Protein AF-A0A9N8VHZ7-F1 (afdb_monomer_lite)

InterPro domains:
  IPR006703 AIG1-type guanine nucleotide-binding (G) domain [PF04548] (117-270)
  IPR027417 P-loop containing nucleoside triphosphate hydrolase [G3DSA:3.40.50.300] (116-317)
  IPR027417 P-loop containing nucleoside triphosphate hydrolase [SSF52540] (98-247)
  IPR045058 GTPase GIMA/IAN/Toc [PTHR10903] (117-364)

pLDDT: mean 79.6, std 16.36, range [28.58, 97.44]

Radius of gyration: 25.4 Å; chains: 1; bounding box: 72×59×68 Å

Secondary structure (DSSP, 8-state):
-HHHHHHHHHHHHHHHTT--SEEEEEEEEEETTEEEEEEEEEEBTEEEEEEEEEEEE-SSSS-EEEEEEEEEES-TT--BSSHHHHHHHHHHHHT-HHHHTT-SSS---------EEEEEE-BTTSSHHHHHHHHHT---S---SS--SS----EEEEEEETTEEEEEEEPPPBT-TT--HHHHHHHHHHHHHT-TT-BSEEEEEESSS--GGGGHHHHHHHHHSTT-GGGEEEEEES-TTTT-HHHHHHHHHHHHHH-HHHHHHHTTSEEEEE------TTSHHHHHHHHHHHHHHHHHHHHH--PPB--TTHHHHHHHHHHHHHHHHHHHHTT-HHHHHHHHHHHHHHHHHHHHHHHHHHHHHHHHHHHHHHEEEEEEEESTTT-EEEEEEEES-TTS-----

Sequence (405 aa):
MTKFKQASKDKEIVKKANIQGKIKGIIYFDENDQNYALIINKVAGLYAIRLIKYEIDNTLEKVRVNVRAVKRFPNLMEFYTNKEDAFKEAENIQENPELINKCIYEIETHDDETENNILLIGVAGSGKSTLANVISDTNKFYECDKWVGGTQQFKTIDFEWNGTKYRVVDTVGTGDTNLTRGEVLYKMGEAIHSMKKGIKRIFVVIRSRLTNEAMEPFSYIQQIFKKVDQHITIIRTGFEDFEDIEACEKDTNEIRNANNTMASILNKYNIIYVNNPPESKRRLENNREDREKSRKIIMSYLESCKENYKMENWDNVCVRINDLMNAKKWGERNNREKIVNKLREEIISVVDEQIGEQLNRSLIEIIEKEREAVGEVKARVTGSFLGNIEIEMKLKNLKNCCSIL

Structure (mmCIF, N/CA/C/O backbone):
data_AF-A0A9N8VHZ7-F1
#
_entry.id   AF-A0A9N8VHZ7-F1
#
loop_
_atom_site.group_PDB
_atom_site.id
_atom_site.type_symbol
_atom_site.label_atom_id
_atom_site.label_alt_id
_atom_site.label_comp_id
_atom_site.label_asym_id
_atom_site.label_entity_id
_atom_site.label_seq_id
_atom_site.pdbx_PDB_ins_code
_atom_site.Cartn_x
_atom_site.Cartn_y
_atom_site.Cartn_z
_atom_site.occupancy
_atom_site.B_iso_or_equiv
_atom_site.auth_seq_id
_atom_site.auth_comp_id
_atom_site.auth_asym_id
_atom_site.auth_atom_id
_atom_site.pdbx_PDB_model_num
ATOM 1 N N . MET A 1 1 ? -15.119 -16.971 37.059 1.00 50.72 1 MET A N 1
ATOM 2 C CA . MET A 1 1 ? -15.347 -17.271 35.623 1.00 50.72 1 MET A CA 1
ATOM 3 C C . MET A 1 1 ? -15.708 -16.042 34.777 1.00 50.72 1 MET A C 1
ATOM 5 O O . MET A 1 1 ? -15.244 -15.960 33.648 1.00 50.72 1 MET A O 1
ATOM 9 N N . THR A 1 2 ? -16.464 -15.065 35.290 1.00 61.81 2 THR A N 1
ATOM 10 C CA . THR A 1 2 ? -16.953 -13.876 34.551 1.00 61.81 2 THR A CA 1
ATOM 11 C C . THR A 1 2 ? -15.860 -12.929 34.035 1.00 61.81 2 THR A C 1
ATOM 13 O O . THR A 1 2 ? -15.883 -12.575 32.862 1.00 61.81 2 THR A O 1
ATOM 16 N N . LYS A 1 3 ? -14.841 -12.588 34.843 1.00 66.56 3 LYS A N 1
ATOM 17 C CA . LYS A 1 3 ? -13.733 -11.708 34.399 1.00 66.56 3 LYS A CA 1
ATOM 18 C C . LYS A 1 3 ? -12.904 -12.288 33.242 1.00 66.56 3 LYS A C 1
ATOM 20 O O . LYS A 1 3 ? -12.488 -11.547 32.360 1.00 66.56 3 LYS A O 1
ATOM 25 N N . PHE A 1 4 ? -12.691 -13.607 33.219 1.00 63.50 4 PHE A N 1
ATOM 26 C CA . PHE A 1 4 ? -11.970 -14.279 32.130 1.00 63.50 4 PHE A CA 1
ATOM 27 C C . PHE A 1 4 ? -12.771 -14.281 30.825 1.00 63.50 4 PHE A C 1
ATOM 29 O O . PHE A 1 4 ? -12.209 -13.999 29.770 1.00 63.50 4 PHE A O 1
ATOM 36 N N . LYS A 1 5 ? -14.085 -14.539 30.897 1.00 70.00 5 LYS A N 1
ATOM 37 C CA . LYS A 1 5 ? -14.975 -14.451 29.729 1.00 70.00 5 LYS A CA 1
ATOM 38 C C . LYS A 1 5 ? -15.024 -13.026 29.167 1.00 70.00 5 LYS A C 1
ATOM 40 O O . LYS A 1 5 ? -14.904 -12.860 27.958 1.00 70.00 5 LYS A O 1
ATOM 45 N N . GLN A 1 6 ? -15.093 -12.016 30.038 1.00 78.06 6 GLN A N 1
ATOM 46 C CA . GLN A 1 6 ? -15.062 -10.608 29.633 1.00 78.06 6 GLN A CA 1
ATOM 47 C C . GLN A 1 6 ? -13.743 -10.237 28.941 1.00 78.06 6 GLN A C 1
ATOM 49 O O . GLN A 1 6 ? -13.759 -9.726 27.829 1.00 78.06 6 GLN A O 1
ATOM 54 N N . ALA A 1 7 ? -12.597 -10.587 29.533 1.00 79.56 7 ALA A N 1
ATOM 55 C CA . ALA A 1 7 ? -11.294 -10.317 28.925 1.00 79.56 7 ALA A CA 1
ATOM 56 C C . ALA A 1 7 ? -11.095 -11.046 27.580 1.00 79.56 7 ALA A C 1
ATOM 58 O O . ALA A 1 7 ? -10.389 -10.548 26.703 1.00 79.56 7 ALA A O 1
ATOM 59 N N . SER A 1 8 ? -11.701 -12.227 27.405 1.00 82.81 8 SER A N 1
ATOM 60 C CA . SER A 1 8 ? -11.705 -12.941 26.123 1.00 82.81 8 SER A CA 1
ATOM 61 C C . SER A 1 8 ? -12.535 -12.203 25.072 1.00 82.81 8 SER A C 1
ATOM 63 O O . SER A 1 8 ? -12.053 -12.008 23.958 1.00 82.81 8 SER A O 1
ATOM 65 N N . LYS A 1 9 ? -13.739 -11.745 25.444 1.00 87.25 9 LYS A N 1
ATOM 66 C CA . LYS A 1 9 ? -14.623 -10.940 24.590 1.00 87.25 9 LYS A CA 1
ATOM 67 C C . LYS A 1 9 ? -13.942 -9.640 24.155 1.00 87.25 9 LYS A C 1
ATOM 69 O O . LYS A 1 9 ? -13.900 -9.360 22.962 1.00 87.25 9 LYS A O 1
ATOM 74 N N . ASP A 1 10 ? -13.330 -8.914 25.095 1.00 90.81 10 ASP A N 1
ATOM 75 C CA . ASP A 1 10 ? -12.598 -7.665 24.838 1.00 90.81 10 ASP A CA 1
ATOM 76 C C . ASP A 1 10 ? -11.478 -7.864 23.806 1.00 90.81 10 ASP A C 1
ATOM 78 O O . ASP A 1 10 ? -11.343 -7.095 22.854 1.00 90.81 10 ASP A O 1
ATOM 82 N N . LYS A 1 11 ? -10.672 -8.922 23.962 1.00 88.75 11 LYS A N 1
ATOM 83 C CA . LYS A 1 11 ? -9.594 -9.236 23.013 1.00 88.75 11 LYS A CA 1
ATOM 84 C C . LYS A 1 11 ? -10.133 -9.579 21.631 1.00 88.75 11 LYS A C 1
ATOM 86 O O . LYS A 1 11 ? -9.540 -9.188 20.628 1.00 88.75 11 LYS A O 1
ATOM 91 N N . GLU A 1 12 ? -11.222 -10.333 21.576 1.00 90.31 12 GLU A N 1
ATOM 92 C CA . GLU A 1 12 ? -11.771 -10.801 20.315 1.00 90.31 12 GLU A CA 1
ATOM 93 C C . GLU A 1 12 ? -12.445 -9.682 19.525 1.00 90.31 12 GLU A C 1
ATOM 95 O O . GLU A 1 12 ? -12.164 -9.545 18.337 1.00 90.31 12 GLU A O 1
ATOM 100 N N . ILE A 1 13 ? -13.250 -8.838 20.178 1.00 91.19 13 ILE A N 1
ATOM 101 C CA . ILE A 1 13 ? -13.910 -7.710 19.514 1.00 91.19 13 ILE A CA 1
ATOM 102 C C . ILE A 1 13 ? -12.888 -6.694 18.990 1.00 91.19 13 ILE A C 1
ATOM 104 O O . ILE A 1 13 ? -12.981 -6.281 17.838 1.00 91.19 13 ILE A O 1
ATOM 108 N N . VAL A 1 14 ? -11.852 -6.369 19.778 1.00 91.25 14 VAL A N 1
ATOM 109 C CA . VAL A 1 14 ? -10.760 -5.471 19.358 1.00 91.25 14 VAL A CA 1
ATOM 110 C C . VAL A 1 14 ? -10.024 -6.046 18.148 1.00 91.25 14 VAL A C 1
ATOM 112 O O . VAL A 1 14 ? -9.774 -5.326 17.181 1.00 91.25 14 VAL A O 1
ATOM 115 N N . LYS A 1 15 ? -9.713 -7.349 18.174 1.00 89.06 15 LYS A N 1
ATOM 116 C CA . LYS A 1 15 ? -9.032 -8.037 17.070 1.00 89.06 15 LYS A CA 1
ATOM 117 C C . LYS A 1 15 ? -9.892 -8.070 15.806 1.00 89.06 15 LYS A C 1
ATOM 119 O O . LYS A 1 15 ? -9.398 -7.754 14.731 1.00 89.06 15 LYS A O 1
ATOM 124 N N . LYS A 1 16 ? -11.163 -8.464 15.921 1.00 88.25 16 LYS A N 1
ATOM 125 C CA . LYS A 1 16 ? -12.091 -8.605 14.787 1.00 88.25 16 LYS A CA 1
ATOM 126 C C . LYS A 1 16 ? -12.462 -7.264 14.161 1.00 88.25 16 LYS A C 1
ATOM 128 O O . LYS A 1 16 ? -12.638 -7.205 12.953 1.00 88.25 16 LYS A O 1
ATOM 133 N N . ALA A 1 17 ? -12.519 -6.200 14.959 1.00 87.31 17 ALA A N 1
ATOM 134 C CA . ALA A 1 17 ? -12.712 -4.836 14.474 1.00 87.31 17 ALA A CA 1
ATOM 135 C C . ALA A 1 17 ? -11.410 -4.176 13.971 1.00 87.31 17 ALA A C 1
ATOM 137 O O . ALA A 1 17 ? -11.436 -3.007 13.594 1.00 87.31 17 ALA A O 1
ATOM 138 N N . ASN A 1 18 ? -10.278 -4.897 13.986 1.00 86.38 18 ASN A N 1
ATOM 139 C CA . ASN A 1 18 ? -8.952 -4.414 13.584 1.00 86.38 18 ASN A CA 1
ATOM 140 C C . ASN A 1 18 ? -8.560 -3.082 14.261 1.00 86.38 18 ASN A C 1
ATOM 142 O O . ASN A 1 18 ? -8.029 -2.166 13.633 1.00 86.38 18 ASN A O 1
ATOM 146 N N . ILE A 1 19 ? -8.850 -2.940 15.558 1.00 88.00 19 ILE A N 1
ATOM 147 C CA . ILE A 1 19 ? -8.580 -1.694 16.285 1.00 88.00 19 ILE A CA 1
ATOM 148 C C . ILE A 1 19 ? -7.142 -1.697 16.783 1.00 88.00 19 ILE A C 1
ATOM 150 O O . ILE A 1 19 ? -6.737 -2.538 17.584 1.00 88.00 19 ILE A O 1
ATOM 154 N N . GLN A 1 20 ? -6.387 -0.707 16.319 1.00 86.19 20 GLN A N 1
ATOM 155 C CA . GLN A 1 20 ? -4.968 -0.552 16.606 1.00 86.19 20 GLN A CA 1
ATOM 156 C C . GLN A 1 20 ? -4.726 0.437 17.759 1.00 86.19 20 GLN A C 1
ATOM 158 O O . GLN A 1 20 ? -5.591 1.232 18.145 1.00 86.19 20 GLN A O 1
ATOM 163 N N . GLY A 1 21 ? -3.512 0.406 18.311 1.00 84.62 21 GLY A N 1
ATOM 164 C CA . GLY A 1 21 ? -3.104 1.278 19.413 1.00 84.62 21 GLY A CA 1
ATOM 165 C C . GLY A 1 21 ? -3.556 0.789 20.793 1.00 84.62 21 GLY A C 1
ATOM 166 O O . GLY A 1 21 ? -4.050 -0.323 20.973 1.00 84.62 21 GLY A O 1
ATOM 167 N N . LYS A 1 22 ? -3.338 1.620 21.820 1.00 91.06 22 LYS A N 1
ATOM 168 C CA . LYS A 1 22 ? -3.608 1.223 23.212 1.00 91.06 22 LYS A CA 1
ATOM 169 C C . LYS A 1 22 ? -5.077 1.443 23.558 1.00 91.06 22 LYS A C 1
ATOM 171 O O . LYS A 1 22 ? -5.515 2.591 23.614 1.00 91.06 22 LYS A O 1
ATOM 176 N N . ILE A 1 23 ? -5.794 0.373 23.888 1.00 95.06 23 ILE A N 1
ATOM 177 C CA . ILE A 1 23 ? -7.179 0.451 24.373 1.00 95.06 23 ILE A CA 1
ATOM 178 C C . ILE A 1 23 ? -7.219 1.115 25.755 1.00 95.06 23 ILE A C 1
ATOM 180 O O . ILE A 1 23 ? -6.388 0.838 26.627 1.00 95.06 23 ILE A O 1
ATOM 184 N N . LYS A 1 24 ? -8.153 2.051 25.933 1.00 95.94 24 LYS A N 1
ATOM 185 C CA . LYS A 1 24 ? -8.313 2.874 27.141 1.00 95.94 24 LYS A CA 1
ATOM 186 C C . LYS A 1 24 ? -9.622 2.636 27.868 1.00 95.94 24 LYS A C 1
ATOM 188 O O . LYS A 1 24 ? -9.655 2.852 29.077 1.00 95.94 24 LYS A O 1
ATOM 193 N N . GLY A 1 25 ? -10.642 2.194 27.148 1.00 95.44 25 GLY A N 1
ATOM 194 C CA . GLY A 1 25 ? -11.941 1.819 27.681 1.00 95.44 25 GLY A CA 1
ATOM 195 C C . GLY A 1 25 ? -12.737 1.061 26.632 1.00 95.44 25 GLY A C 1
ATOM 196 O O . GLY A 1 25 ? -12.527 1.264 25.434 1.00 95.44 25 GLY A O 1
ATOM 197 N N . ILE A 1 26 ? -13.612 0.182 27.105 1.00 96.69 26 ILE A N 1
ATOM 198 C CA . ILE A 1 26 ? -14.639 -0.474 26.303 1.00 96.69 26 ILE A CA 1
ATOM 199 C C . ILE A 1 26 ? -15.947 -0.333 27.074 1.00 96.69 26 ILE A C 1
ATOM 201 O O . ILE A 1 26 ? -15.993 -0.678 28.255 1.00 96.69 26 ILE A O 1
ATOM 205 N N . ILE A 1 27 ? -16.977 0.182 26.414 1.00 95.88 27 ILE A N 1
ATOM 206 C CA . ILE A 1 27 ? -18.322 0.344 26.965 1.00 95.88 27 ILE A CA 1
ATOM 207 C C . ILE A 1 27 ? -19.248 -0.538 26.135 1.00 95.88 27 ILE A C 1
ATOM 209 O O . ILE A 1 27 ? -19.346 -0.352 24.925 1.00 95.88 27 ILE A O 1
ATOM 213 N N . TYR A 1 28 ? -19.873 -1.527 26.768 1.00 95.19 28 TYR A N 1
ATOM 214 C CA . TYR A 1 28 ? -20.834 -2.420 26.121 1.00 95.19 28 TYR A CA 1
ATOM 215 C C . TYR A 1 28 ? -22.251 -1.967 26.433 1.00 95.19 28 TYR A C 1
ATOM 217 O O . TYR A 1 28 ? -22.535 -1.614 27.577 1.00 95.19 28 TYR A O 1
ATOM 225 N N . PHE A 1 29 ? -23.122 -2.021 25.435 1.00 95.06 29 PHE A N 1
ATOM 226 C CA . PHE A 1 29 ? -24.535 -1.694 25.571 1.00 95.06 29 PHE A CA 1
ATOM 227 C C . PHE A 1 29 ? -25.339 -2.391 24.473 1.00 95.06 29 PHE A C 1
ATOM 229 O O . PHE A 1 29 ? -24.768 -2.858 23.484 1.00 95.06 29 PHE A O 1
ATOM 236 N N . ASP A 1 30 ? -26.650 -2.444 24.662 1.00 92.94 30 ASP A N 1
ATOM 237 C CA . ASP A 1 30 ? -27.595 -3.026 23.718 1.00 92.94 30 ASP A CA 1
ATOM 238 C C . ASP A 1 30 ? -28.591 -1.950 23.285 1.00 92.94 30 ASP A C 1
ATOM 240 O O . ASP A 1 30 ? -29.019 -1.139 24.103 1.00 92.94 30 ASP A O 1
ATOM 244 N N . GLU A 1 31 ? -28.945 -1.943 22.003 1.00 90.56 31 GLU A N 1
ATOM 245 C CA . GLU A 1 31 ? -29.911 -1.009 21.418 1.00 90.56 31 GLU A CA 1
ATOM 246 C C . GLU A 1 31 ? -30.707 -1.759 20.340 1.00 90.56 31 GLU A C 1
ATOM 248 O O . GLU A 1 31 ? -30.118 -2.328 19.418 1.00 90.56 31 GLU A O 1
ATOM 253 N N . ASN A 1 32 ? -32.039 -1.792 20.457 1.00 87.50 32 ASN A N 1
ATOM 254 C CA . ASN A 1 32 ? -32.945 -2.521 19.551 1.00 87.50 32 ASN A CA 1
ATOM 255 C C . ASN A 1 32 ? -32.551 -3.998 19.321 1.00 87.50 32 ASN A C 1
ATOM 257 O O . ASN A 1 32 ? -32.441 -4.446 18.179 1.00 87.50 32 ASN A O 1
ATOM 261 N N . ASP A 1 33 ? -32.290 -4.744 20.402 1.00 86.88 33 ASP A N 1
ATOM 262 C CA . ASP A 1 33 ? -31.862 -6.157 20.379 1.00 86.88 33 ASP A CA 1
ATOM 263 C C . ASP A 1 33 ? -30.562 -6.419 19.590 1.00 86.88 33 ASP A C 1
ATOM 265 O O . ASP A 1 33 ? -30.300 -7.528 19.115 1.00 86.88 33 ASP A O 1
ATOM 269 N N . GLN A 1 34 ? -29.728 -5.393 19.419 1.00 90.75 34 GLN A N 1
ATOM 270 C CA . GLN A 1 34 ? -28.412 -5.492 18.794 1.00 90.75 34 GLN A CA 1
ATOM 271 C C . GLN A 1 34 ? -27.329 -5.136 19.811 1.00 90.75 34 GLN A C 1
ATOM 273 O O . GLN A 1 34 ? -27.481 -4.187 20.578 1.00 90.75 34 GLN A O 1
ATOM 278 N N . ASN A 1 35 ? -26.212 -5.870 19.777 1.00 93.50 35 ASN A N 1
ATOM 279 C CA . ASN A 1 35 ? -25.105 -5.624 20.694 1.00 93.50 35 ASN A CA 1
ATOM 280 C C . ASN A 1 35 ? -24.150 -4.580 20.108 1.00 93.50 35 ASN A C 1
ATOM 282 O O . ASN A 1 35 ? -23.683 -4.713 18.967 1.00 93.50 35 ASN A O 1
ATOM 286 N N . TYR A 1 36 ? -23.776 -3.606 20.935 1.00 95.06 36 TYR A N 1
ATOM 287 C CA . TYR A 1 36 ? -22.814 -2.569 20.592 1.00 95.06 36 TYR A CA 1
ATOM 288 C C . TYR A 1 36 ? -21.668 -2.469 21.596 1.00 95.06 36 TYR A C 1
ATOM 290 O O . TYR A 1 36 ? -21.768 -2.835 22.772 1.00 95.06 36 TYR A O 1
ATOM 298 N N . ALA A 1 37 ? -20.519 -2.019 21.100 1.00 96.19 37 ALA A N 1
ATOM 299 C CA . ALA A 1 37 ? -19.371 -1.680 21.922 1.00 96.19 37 ALA A CA 1
A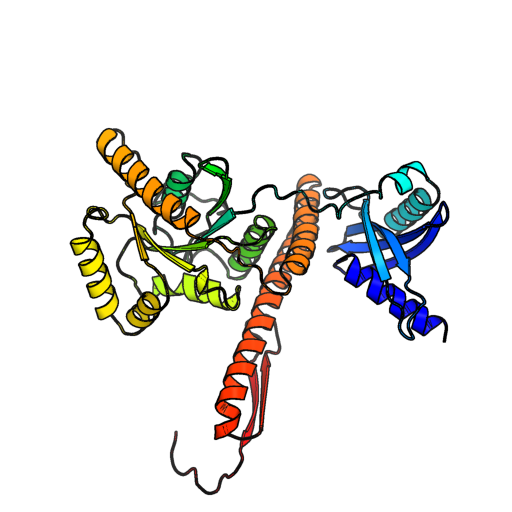TOM 300 C C . ALA A 1 37 ? -18.759 -0.360 21.459 1.00 96.19 37 ALA A C 1
ATOM 302 O O . ALA A 1 37 ? -18.452 -0.196 20.280 1.00 96.19 37 ALA A O 1
ATOM 303 N N . LEU A 1 38 ? -18.525 0.556 22.392 1.00 96.88 38 LEU A N 1
ATOM 304 C CA . LEU A 1 38 ? -17.709 1.745 22.183 1.00 96.88 38 LEU A CA 1
ATOM 305 C C . LEU A 1 38 ? -16.308 1.474 22.708 1.00 96.88 38 LEU A C 1
ATOM 307 O O . LEU A 1 38 ? -16.098 1.283 23.905 1.00 96.88 38 LEU A O 1
ATOM 311 N N . ILE A 1 39 ? -15.338 1.451 21.802 1.00 96.31 39 ILE A N 1
ATOM 312 C CA . ILE A 1 39 ? -13.933 1.222 22.124 1.00 96.31 39 ILE A CA 1
ATOM 313 C C . ILE A 1 39 ? -13.172 2.529 21.977 1.00 96.31 39 ILE A C 1
ATOM 315 O O . ILE A 1 39 ? -13.096 3.100 20.892 1.00 96.31 39 ILE A O 1
ATOM 319 N N . ILE A 1 40 ? -12.569 2.977 23.074 1.00 96.81 40 ILE A N 1
ATOM 320 C CA . ILE A 1 40 ? -11.750 4.186 23.117 1.00 96.81 40 ILE A CA 1
ATOM 321 C C . ILE A 1 40 ? -10.293 3.754 22.985 1.00 96.81 40 ILE A C 1
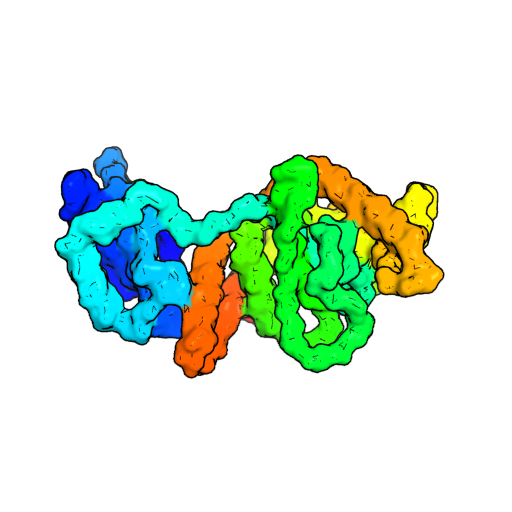ATOM 323 O O . ILE A 1 40 ? -9.741 3.118 23.892 1.00 96.81 40 ILE A O 1
ATOM 327 N N . ASN A 1 41 ? -9.654 4.092 21.867 1.00 94.50 41 ASN A N 1
ATOM 328 C CA . ASN A 1 41 ? -8.258 3.753 21.600 1.00 94.50 41 ASN A CA 1
ATOM 329 C C . ASN A 1 41 ? -7.370 5.005 21.555 1.00 94.50 41 ASN A C 1
ATOM 331 O O . ASN A 1 41 ? -7.783 6.077 21.118 1.00 94.50 41 ASN A O 1
ATOM 335 N N . LYS A 1 42 ? -6.130 4.870 22.041 1.00 92.25 42 LYS A N 1
ATOM 336 C CA . LYS A 1 42 ? -5.112 5.927 22.005 1.00 92.25 42 LYS A CA 1
ATOM 337 C C . LYS A 1 42 ? -4.210 5.755 20.782 1.00 92.25 42 LYS A C 1
ATOM 339 O O . LYS A 1 42 ? -3.578 4.706 20.645 1.00 92.25 42 LYS A O 1
ATOM 344 N N . VAL A 1 43 ? -4.089 6.817 19.986 1.00 85.81 43 VAL A N 1
ATOM 345 C CA . VAL A 1 43 ? -3.241 6.931 18.788 1.00 85.81 43 VAL A CA 1
ATOM 346 C C . VAL A 1 43 ? -2.217 8.042 19.030 1.00 85.81 43 VAL A C 1
ATOM 348 O O . VAL A 1 43 ? -2.566 9.218 19.085 1.00 85.81 43 VAL A O 1
ATOM 351 N N . ALA A 1 44 ? -0.962 7.672 19.289 1.00 79.44 44 ALA A N 1
ATOM 352 C CA . ALA A 1 44 ? 0.181 8.562 19.540 1.00 79.44 44 ALA A CA 1
ATOM 353 C C . ALA A 1 44 ? 0.061 9.670 20.607 1.00 79.44 44 ALA A C 1
ATOM 355 O O . ALA A 1 44 ? 0.968 10.483 20.775 1.00 79.44 44 ALA A O 1
ATOM 356 N N . GLY A 1 45 ? -0.997 9.711 21.414 1.00 84.56 45 GLY A N 1
ATOM 357 C CA . GLY A 1 45 ? -1.246 10.856 22.305 1.00 84.56 45 GLY A CA 1
ATOM 358 C C . GLY A 1 45 ? -2.684 11.335 22.244 1.00 84.56 45 GLY A C 1
ATOM 359 O O . GLY A 1 45 ? -3.201 11.777 23.262 1.00 84.56 45 GLY A O 1
ATOM 360 N N . LEU A 1 46 ? -3.302 11.150 21.084 1.00 91.44 46 LEU A N 1
ATOM 361 C CA . LEU A 1 46 ? -4.686 11.458 20.774 1.00 91.44 46 LEU A CA 1
ATOM 362 C C . LEU A 1 46 ? -5.585 10.251 21.042 1.00 91.44 46 LEU A C 1
ATOM 364 O O . LEU A 1 46 ? -5.100 9.135 21.255 1.00 91.44 46 LEU A O 1
ATOM 368 N N . TYR A 1 47 ? -6.893 10.471 21.007 1.00 94.44 47 TYR A N 1
ATOM 369 C CA . TYR A 1 47 ? -7.900 9.446 21.247 1.00 94.44 47 TYR A CA 1
ATOM 370 C C . TYR A 1 47 ? -8.915 9.426 20.110 1.00 94.44 47 TYR A C 1
ATOM 372 O O . TYR A 1 47 ? -9.219 10.456 19.506 1.00 94.44 47 TYR A O 1
ATOM 380 N N . ALA A 1 48 ? -9.433 8.240 19.826 1.00 93.94 48 ALA A N 1
ATOM 381 C CA . ALA A 1 48 ? -10.542 8.037 18.913 1.00 93.94 48 ALA A CA 1
ATOM 382 C C . ALA A 1 48 ? -11.505 7.007 19.508 1.00 93.94 48 ALA A C 1
ATOM 384 O O . ALA A 1 48 ? -11.128 6.210 20.372 1.00 93.94 48 ALA A O 1
ATOM 385 N N . ILE A 1 49 ? -12.747 7.042 19.038 1.00 95.19 49 ILE A N 1
ATOM 386 C CA . ILE A 1 49 ? -13.803 6.132 19.473 1.00 95.19 49 ILE A CA 1
ATOM 387 C C . ILE A 1 49 ? -14.171 5.239 18.287 1.00 95.19 49 ILE A C 1
ATOM 389 O O . ILE A 1 49 ? -14.181 5.679 17.132 1.00 95.19 49 ILE A O 1
ATOM 393 N N . ARG A 1 50 ? -14.419 3.961 18.559 1.00 93.50 50 ARG A N 1
ATOM 394 C CA . ARG A 1 50 ? -14.930 2.979 17.601 1.00 93.50 50 ARG A CA 1
ATOM 395 C C . ARG A 1 50 ? -16.234 2.434 18.150 1.00 93.50 50 ARG A C 1
ATOM 397 O O . ARG A 1 50 ? -16.211 1.705 19.135 1.00 93.50 50 ARG A O 1
ATOM 404 N N . LEU A 1 51 ? -17.341 2.809 17.530 1.00 94.38 51 LEU A N 1
ATOM 405 C CA . LEU A 1 51 ? -18.630 2.179 17.754 1.00 94.38 51 LEU A CA 1
ATOM 406 C C . LEU A 1 51 ? -18.688 0.909 16.906 1.00 94.38 51 LEU A C 1
ATOM 408 O O . LEU A 1 51 ? -18.462 0.958 15.700 1.00 94.38 51 LEU A O 1
ATOM 412 N N . ILE A 1 52 ? -18.948 -0.224 17.540 1.00 93.69 52 ILE A N 1
ATOM 413 C CA . ILE A 1 52 ? -18.895 -1.543 16.920 1.00 93.69 52 ILE A CA 1
ATOM 414 C C . ILE A 1 52 ? -20.242 -2.206 17.108 1.00 93.69 52 ILE A C 1
ATOM 416 O O . ILE A 1 52 ? -20.647 -2.426 18.245 1.00 93.69 52 ILE A O 1
ATOM 420 N N . LYS A 1 53 ? -20.879 -2.590 16.007 1.00 93.19 53 LYS A N 1
ATOM 421 C CA . LYS A 1 53 ? -22.018 -3.506 16.021 1.00 93.19 53 LYS A CA 1
ATOM 422 C C . LYS A 1 53 ? -21.494 -4.934 15.931 1.00 93.19 53 LYS A C 1
ATOM 424 O O . LYS A 1 53 ? -20.710 -5.236 15.026 1.00 93.19 53 LYS A O 1
ATOM 429 N N . TYR A 1 54 ? -21.896 -5.814 16.842 1.00 92.00 54 TYR A N 1
ATOM 430 C CA . TYR A 1 54 ? -21.411 -7.195 16.858 1.00 92.00 54 TYR A CA 1
ATOM 431 C C . TYR A 1 54 ? -22.474 -8.201 17.305 1.00 92.00 54 TYR A C 1
ATOM 433 O O . TYR A 1 54 ? -23.512 -7.853 17.854 1.00 92.00 54 TYR A O 1
ATOM 441 N N . GLU A 1 55 ? -22.180 -9.475 17.077 1.00 91.06 55 GLU A N 1
ATOM 442 C CA . GLU A 1 55 ? -22.950 -10.618 17.560 1.00 91.06 55 GLU A CA 1
ATOM 443 C C . GLU A 1 55 ? -22.026 -11.580 18.309 1.00 91.06 55 GLU A C 1
ATOM 445 O O . GLU A 1 55 ? -20.831 -11.677 18.004 1.00 91.06 55 GLU A O 1
ATOM 450 N N . ILE A 1 56 ? -22.583 -12.298 19.285 1.00 86.81 56 ILE A N 1
ATOM 451 C CA . ILE A 1 56 ? -21.882 -13.357 20.011 1.00 86.81 56 ILE A CA 1
ATOM 452 C C . ILE A 1 56 ? -22.454 -14.697 19.572 1.00 86.81 56 ILE A C 1
ATOM 454 O O . ILE A 1 56 ? -23.653 -14.941 19.696 1.00 86.81 56 ILE A O 1
ATOM 458 N N . ASP A 1 57 ? -21.583 -15.581 19.102 1.00 81.88 57 ASP A N 1
ATOM 459 C CA . ASP A 1 57 ? -21.939 -16.974 18.878 1.00 81.88 57 ASP A CA 1
ATOM 460 C C . ASP A 1 57 ? -21.795 -17.745 20.199 1.00 81.88 57 ASP A C 1
ATOM 462 O O . ASP A 1 57 ? -20.691 -18.007 20.684 1.00 81.88 57 ASP A O 1
ATOM 466 N N . ASN A 1 58 ? -22.941 -18.061 20.803 1.00 69.69 58 ASN A N 1
ATOM 467 C CA . ASN A 1 58 ? -23.041 -18.756 22.087 1.00 69.69 58 ASN A CA 1
ATOM 468 C C . ASN A 1 58 ? -23.040 -20.291 21.949 1.00 69.69 58 ASN A C 1
ATOM 470 O O . ASN A 1 58 ? -23.195 -20.985 22.953 1.00 69.69 58 ASN A O 1
ATOM 474 N N . THR A 1 59 ? -22.882 -20.838 20.738 1.00 65.94 59 THR A N 1
ATOM 475 C CA . THR A 1 59 ? -22.978 -22.290 20.490 1.00 65.94 59 THR A CA 1
ATOM 476 C C . THR A 1 59 ? -21.706 -23.071 20.842 1.00 65.94 59 THR A C 1
ATOM 478 O O . THR A 1 59 ? -21.692 -24.299 20.774 1.00 65.94 59 THR A O 1
ATOM 481 N N . LEU A 1 60 ? -20.630 -22.385 21.244 1.00 61.12 60 LEU A N 1
ATOM 482 C CA . LEU A 1 60 ? -19.304 -22.970 21.447 1.00 61.12 60 LEU A CA 1
ATOM 483 C C . LEU A 1 60 ? -18.766 -22.734 22.864 1.00 61.12 60 LEU A C 1
ATOM 485 O O . LEU A 1 60 ? -19.059 -21.733 23.512 1.00 61.12 60 LEU A O 1
ATOM 489 N N . GLU A 1 61 ? -17.878 -23.624 23.318 1.00 66.12 61 GLU A N 1
ATOM 490 C CA . GLU A 1 61 ? -17.174 -23.496 24.608 1.00 66.12 61 GLU A CA 1
ATOM 491 C C . GLU A 1 61 ? -16.274 -22.244 24.697 1.00 66.12 61 GLU A C 1
ATOM 493 O O . GLU A 1 61 ? -15.921 -21.797 25.792 1.00 66.12 61 GLU A O 1
ATOM 498 N N . LYS A 1 62 ? -15.901 -21.659 23.549 1.00 71.12 62 LYS A N 1
ATOM 499 C CA . LYS A 1 62 ? -15.121 -20.418 23.439 1.00 71.12 62 LYS A CA 1
ATOM 500 C C . LYS A 1 62 ? -16.014 -19.296 22.919 1.00 71.12 62 LYS A C 1
ATOM 502 O O . LYS A 1 62 ? -16.701 -19.490 21.922 1.00 71.12 62 LYS A O 1
ATOM 507 N N . VAL A 1 63 ? -15.934 -18.124 23.561 1.00 77.12 63 VAL A N 1
ATOM 508 C CA . VAL A 1 63 ? -16.560 -16.886 23.066 1.00 77.12 63 VAL A CA 1
ATOM 509 C C . VAL A 1 63 ? -16.102 -16.675 21.623 1.00 77.12 63 VAL A C 1
ATOM 511 O O . VAL A 1 63 ? -14.902 -16.783 21.361 1.00 77.12 63 VAL A O 1
ATOM 514 N N . ARG A 1 64 ? -17.061 -16.460 20.715 1.00 82.69 64 ARG A N 1
ATOM 515 C CA . ARG A 1 64 ? -16.813 -16.029 19.341 1.00 82.69 64 ARG A CA 1
ATOM 516 C C . ARG A 1 64 ? -17.571 -14.742 19.054 1.00 82.69 64 ARG A C 1
ATOM 518 O O . ARG A 1 64 ? -18.779 -14.680 19.273 1.00 82.69 64 ARG A O 1
ATOM 525 N N . VAL A 1 65 ? -16.865 -13.733 18.553 1.00 88.25 65 VAL A N 1
ATOM 526 C CA . VAL A 1 65 ? -17.419 -12.414 18.219 1.00 88.25 65 VAL A CA 1
ATOM 527 C C . VAL A 1 65 ? -17.427 -12.219 16.707 1.00 88.25 65 VAL A C 1
ATOM 529 O O . VAL A 1 65 ? -16.385 -12.292 16.047 1.00 88.25 65 VAL A O 1
ATOM 532 N N . ASN A 1 66 ? -18.603 -11.900 16.172 1.00 88.25 66 ASN A N 1
ATOM 533 C CA . ASN A 1 66 ? -18.801 -11.522 14.778 1.00 88.25 66 ASN A CA 1
ATOM 534 C C . ASN A 1 66 ? -19.060 -10.017 14.701 1.00 88.25 66 ASN A C 1
ATOM 536 O O . ASN A 1 66 ? -20.125 -9.545 15.086 1.00 88.25 66 ASN A O 1
ATOM 540 N N . VAL A 1 67 ? -18.079 -9.255 14.217 1.00 88.81 67 VAL A N 1
ATOM 541 C CA . VAL A 1 67 ? -18.230 -7.811 13.987 1.00 88.81 67 VAL A CA 1
ATOM 542 C C . VAL A 1 67 ? -19.028 -7.595 12.704 1.00 88.81 67 VAL A C 1
ATOM 544 O O . VAL A 1 67 ? -18.669 -8.129 11.657 1.00 88.81 67 VAL A O 1
ATOM 547 N N . ARG A 1 68 ? -20.116 -6.828 12.799 1.00 89.25 68 ARG A N 1
ATOM 548 C CA . ARG A 1 68 ? -21.031 -6.515 11.691 1.00 89.25 68 ARG A CA 1
ATOM 549 C C . ARG A 1 68 ? -20.771 -5.140 11.088 1.00 89.25 68 ARG A C 1
ATOM 551 O O . ARG A 1 68 ? -20.851 -4.996 9.877 1.00 89.25 68 ARG A O 1
ATOM 558 N N . ALA A 1 69 ? -20.435 -4.154 11.917 1.00 88.75 69 ALA A N 1
ATOM 559 C CA . ALA A 1 69 ? -20.106 -2.803 11.470 1.00 88.75 69 ALA A CA 1
ATOM 560 C C . ALA A 1 69 ? -19.142 -2.122 12.446 1.00 88.75 69 ALA A C 1
ATOM 562 O O . ALA A 1 69 ? -19.120 -2.443 13.638 1.00 88.75 69 ALA A O 1
ATOM 563 N N . VAL A 1 70 ? -18.355 -1.170 11.938 1.00 88.81 70 VAL A N 1
ATOM 564 C CA . VAL A 1 70 ? -17.459 -0.328 12.738 1.00 88.81 70 VAL A CA 1
ATOM 565 C C . VAL A 1 70 ? -17.591 1.114 12.264 1.00 88.81 70 VAL A C 1
ATOM 567 O O . VAL A 1 70 ? -17.252 1.426 11.128 1.00 88.81 70 VAL A O 1
ATOM 570 N N . LYS A 1 71 ? -18.031 2.003 13.154 1.00 89.62 71 LYS A N 1
ATOM 571 C CA . LYS A 1 71 ? -18.092 3.448 12.927 1.00 89.62 71 LYS A CA 1
ATOM 572 C C . LYS A 1 71 ? -17.051 4.151 13.786 1.00 89.62 71 LYS A C 1
ATOM 574 O O . LYS A 1 71 ? -16.905 3.854 14.972 1.00 89.62 71 LYS A O 1
ATOM 579 N N . ARG A 1 72 ? -16.322 5.103 13.208 1.00 89.25 72 ARG A N 1
ATOM 580 C CA . ARG A 1 72 ? -15.351 5.910 13.947 1.00 89.25 72 ARG A CA 1
ATOM 581 C C . ARG A 1 72 ? -15.945 7.256 14.353 1.00 89.25 72 ARG A C 1
ATOM 583 O O . ARG A 1 72 ? -16.567 7.917 13.529 1.00 89.25 72 ARG A O 1
ATOM 590 N N . PHE A 1 73 ? -15.642 7.690 15.578 1.00 89.25 73 PHE A N 1
ATOM 591 C CA . PHE A 1 73 ? -15.919 9.047 16.052 1.00 89.25 73 PHE A CA 1
ATOM 592 C C . PHE A 1 73 ? -14.637 9.787 16.493 1.00 89.25 73 PHE A C 1
ATOM 594 O O . PHE A 1 73 ? -13.729 9.147 17.050 1.00 89.25 73 PHE A O 1
ATOM 601 N N . PRO A 1 74 ? -14.534 11.108 16.216 1.00 83.69 74 PRO A N 1
ATOM 602 C CA . PRO A 1 74 ? -15.535 11.934 15.521 1.00 83.69 74 PRO A CA 1
ATOM 603 C C . PRO A 1 74 ? -15.647 11.584 14.027 1.00 83.69 74 PRO A C 1
ATOM 605 O O . PRO A 1 74 ? -16.732 11.303 13.535 1.00 83.69 74 PRO A O 1
ATOM 608 N N . ASN A 1 75 ? -14.513 11.526 13.325 1.00 85.19 75 ASN A N 1
ATOM 609 C CA . ASN A 1 75 ? -14.385 10.982 11.972 1.00 85.19 75 ASN A CA 1
ATOM 610 C C . ASN A 1 75 ? -12.929 10.520 11.738 1.00 85.19 75 ASN A C 1
ATOM 612 O O . ASN A 1 75 ? -12.107 10.534 12.658 1.00 85.19 75 ASN A O 1
ATOM 616 N N . LEU A 1 76 ? -12.593 10.078 10.522 1.00 79.19 76 LEU A N 1
ATOM 617 C CA . LEU A 1 76 ? -11.251 9.581 10.189 1.00 79.19 76 LEU A CA 1
ATOM 618 C C . LEU A 1 76 ? -10.134 10.620 10.317 1.00 79.19 76 LEU A C 1
ATOM 620 O O . LEU A 1 76 ? -8.996 10.230 10.577 1.00 79.19 76 LEU A O 1
ATOM 624 N N . MET A 1 77 ? -10.450 11.899 10.134 1.00 81.69 77 MET A N 1
ATOM 625 C CA . MET A 1 77 ? -9.500 13.011 10.089 1.00 81.69 77 MET A CA 1
ATOM 626 C C . MET A 1 77 ? -9.430 13.795 11.402 1.00 81.69 77 MET A C 1
ATOM 628 O O . MET A 1 77 ? -8.543 14.633 11.549 1.00 81.69 77 MET A O 1
ATOM 632 N N . GLU A 1 78 ? -10.326 13.527 12.348 1.00 89.44 78 GLU A N 1
ATOM 633 C CA . GLU A 1 78 ? -10.430 14.234 13.623 1.00 89.44 78 GLU A CA 1
ATOM 634 C C . GLU A 1 78 ? -10.156 13.314 14.819 1.00 89.44 78 GLU A C 1
ATOM 636 O O . GLU A 1 78 ? -10.275 12.085 14.745 1.00 89.44 78 GLU A O 1
ATOM 641 N N . PHE A 1 79 ? -9.746 13.926 15.931 1.00 92.75 79 PHE A N 1
ATOM 642 C CA . PHE A 1 79 ? -9.318 13.230 17.141 1.00 92.75 79 PHE A CA 1
ATOM 643 C C . PHE A 1 79 ? -9.661 14.024 18.401 1.00 92.75 79 PHE A C 1
ATOM 645 O O . PHE A 1 79 ? -9.637 15.253 18.402 1.00 92.75 79 PHE A O 1
ATOM 652 N N . TYR A 1 80 ? -9.865 13.311 19.508 1.00 94.38 80 TYR A N 1
ATOM 653 C CA . TYR A 1 80 ? -9.921 13.921 20.834 1.00 94.38 80 TYR A CA 1
ATOM 654 C C . TYR A 1 80 ? -8.504 14.087 21.391 1.00 94.38 80 TYR A C 1
ATOM 656 O O . TYR A 1 80 ? -7.631 13.230 21.210 1.00 94.38 80 TYR A O 1
ATOM 664 N N . THR A 1 81 ? -8.262 15.196 22.087 1.00 92.25 81 THR A N 1
ATOM 665 C CA . THR A 1 81 ? -6.919 15.555 22.576 1.00 92.25 81 THR A CA 1
ATOM 666 C C . THR A 1 81 ? -6.614 15.025 23.974 1.00 92.25 81 THR A C 1
ATOM 668 O O . THR A 1 81 ? -5.446 14.885 24.337 1.00 92.25 81 THR A O 1
ATOM 671 N N . ASN A 1 82 ? -7.643 14.684 24.747 1.00 93.19 82 ASN A N 1
ATOM 672 C CA . ASN A 1 82 ? -7.521 14.099 26.075 1.00 93.19 82 ASN A CA 1
ATOM 673 C C . ASN A 1 82 ? -8.492 12.923 26.242 1.00 93.19 82 ASN A C 1
ATOM 675 O O . ASN A 1 82 ? -9.333 12.650 25.383 1.00 93.19 82 ASN A O 1
ATOM 679 N N . LYS A 1 83 ? -8.291 12.170 27.325 1.00 95.25 83 LYS A N 1
ATOM 680 C CA . LYS A 1 83 ? -9.034 10.938 27.575 1.00 95.25 83 LYS A CA 1
ATOM 681 C C . LYS A 1 83 ? -10.456 11.271 28.016 1.00 95.25 83 LYS A C 1
ATOM 683 O O . LYS A 1 83 ? -11.386 10.622 27.566 1.00 95.25 83 LYS A O 1
ATOM 688 N N . GLU A 1 84 ? -10.604 12.253 28.891 1.00 96.25 84 GLU A N 1
ATOM 689 C CA . GLU A 1 84 ? -11.858 12.625 29.537 1.00 96.25 84 GLU A CA 1
ATOM 690 C C . GLU A 1 84 ? -12.920 13.029 28.507 1.00 96.25 84 GLU A C 1
ATOM 692 O O . GLU A 1 84 ? -14.035 12.520 28.561 1.00 96.25 84 GLU A O 1
ATOM 697 N N . ASP A 1 85 ? -12.558 13.845 27.517 1.00 95.69 85 ASP A N 1
ATOM 698 C CA . ASP A 1 85 ? -13.458 14.255 26.435 1.00 95.69 85 ASP A CA 1
ATOM 699 C C . ASP A 1 85 ? -13.883 13.069 25.564 1.00 95.69 85 ASP A C 1
ATOM 701 O O . ASP A 1 85 ? -15.046 12.964 25.188 1.00 95.69 85 ASP A O 1
ATOM 705 N N . ALA A 1 86 ? -12.970 12.131 25.290 1.00 96.31 86 ALA A N 1
ATOM 706 C CA . ALA A 1 86 ? -13.307 10.922 24.542 1.00 96.31 86 ALA A CA 1
ATOM 707 C C . ALA A 1 86 ? -14.280 10.009 25.309 1.00 96.31 86 ALA A C 1
ATOM 709 O O . ALA A 1 86 ? -15.089 9.326 24.690 1.00 96.31 86 ALA A O 1
ATOM 710 N N . PHE A 1 87 ? -14.207 9.974 26.643 1.00 97.44 87 PHE A N 1
ATOM 711 C CA . PHE A 1 87 ? -15.162 9.219 27.460 1.00 97.44 87 PHE A CA 1
ATOM 712 C C . PHE A 1 87 ? -16.525 9.911 27.527 1.00 97.44 87 PHE A C 1
ATOM 714 O O . PHE A 1 87 ? -17.529 9.244 27.309 1.00 97.44 87 PHE A O 1
ATOM 721 N N . LYS A 1 88 ? -16.559 11.233 27.729 1.00 96.75 88 LYS A N 1
ATOM 722 C CA . LYS A 1 88 ? -17.809 12.011 27.695 1.00 96.75 88 LYS A CA 1
ATOM 723 C C . LYS A 1 88 ? -18.532 11.868 26.359 1.00 96.75 88 LYS A C 1
ATOM 725 O O . LYS A 1 88 ? -19.739 11.673 26.323 1.00 96.75 88 LYS A O 1
ATOM 730 N N . GLU A 1 89 ? -17.793 11.929 25.254 1.00 96.81 89 GLU A N 1
ATOM 731 C CA . GLU A 1 89 ? -18.397 11.758 23.934 1.00 96.81 89 GLU A CA 1
ATOM 732 C C . GLU A 1 89 ? -18.863 10.316 23.698 1.00 96.81 89 GLU A C 1
ATOM 734 O O . GLU A 1 89 ? -19.866 10.100 23.030 1.00 96.81 89 GLU A O 1
ATOM 739 N N . ALA A 1 90 ? -18.184 9.315 24.269 1.00 96.75 90 ALA A N 1
ATOM 740 C CA . ALA A 1 90 ? -18.660 7.935 24.210 1.00 96.75 90 ALA A CA 1
ATOM 741 C C . ALA A 1 90 ? -19.996 7.761 24.955 1.00 96.75 90 ALA A C 1
ATOM 743 O O . ALA A 1 90 ? -20.887 7.102 24.429 1.00 96.75 90 ALA A O 1
ATOM 744 N N . GLU A 1 91 ? -20.160 8.385 26.124 1.00 95.75 91 GLU A N 1
ATOM 745 C CA . GLU A 1 91 ? -21.437 8.412 26.856 1.00 95.75 91 GLU A CA 1
ATOM 746 C C . GLU A 1 91 ? -22.537 9.092 26.020 1.00 95.75 91 GLU A C 1
ATOM 748 O O . GLU A 1 91 ? -23.604 8.516 25.828 1.00 95.75 91 GLU A O 1
ATOM 753 N N . ASN A 1 92 ? -22.243 10.241 25.399 1.00 96.00 92 ASN A N 1
ATOM 754 C CA . ASN A 1 92 ? -23.173 10.918 24.484 1.00 96.00 92 ASN A CA 1
ATOM 755 C C . ASN A 1 92 ? -23.581 10.039 23.284 1.00 96.00 92 ASN A C 1
ATOM 757 O O . ASN A 1 92 ? -24.749 10.007 22.906 1.00 96.00 92 ASN A O 1
ATOM 761 N N . ILE A 1 93 ? -22.639 9.305 22.679 1.00 94.94 93 ILE A N 1
ATOM 762 C CA . ILE A 1 93 ? -22.941 8.382 21.573 1.00 94.94 93 ILE A CA 1
ATOM 763 C C . ILE A 1 93 ? -23.840 7.237 22.045 1.00 94.94 93 ILE A C 1
ATOM 765 O O . ILE A 1 93 ? -24.757 6.856 21.322 1.00 94.94 93 ILE A O 1
ATOM 769 N N . GLN A 1 94 ? -23.579 6.687 23.233 1.00 95.31 94 GLN A N 1
ATOM 770 C CA . GLN A 1 94 ? -24.369 5.599 23.807 1.00 95.31 94 GLN A CA 1
ATOM 771 C C . GLN A 1 94 ? -25.832 6.006 24.035 1.00 95.31 94 GLN A C 1
ATOM 773 O O . GLN A 1 94 ? -26.723 5.179 23.872 1.00 95.31 94 GLN A O 1
ATOM 778 N N . GLU A 1 95 ? -26.084 7.265 24.387 1.00 94.75 95 GLU A N 1
ATOM 779 C CA . GLU A 1 95 ? -27.427 7.791 24.661 1.00 94.75 95 GLU A CA 1
ATOM 780 C C . GLU A 1 95 ? -28.124 8.372 23.416 1.00 94.75 95 GLU A C 1
ATOM 782 O O . GLU A 1 95 ? -29.247 8.869 23.508 1.00 94.75 95 GLU A O 1
ATOM 787 N N . ASN A 1 96 ? -27.487 8.314 22.239 1.00 94.62 96 ASN A N 1
ATOM 788 C CA . ASN A 1 96 ? -27.981 8.950 21.020 1.00 94.62 96 ASN A CA 1
ATOM 789 C C . ASN A 1 96 ? -28.251 7.931 19.891 1.00 94.62 96 ASN A C 1
ATOM 791 O O . ASN A 1 96 ? -27.338 7.580 19.129 1.00 94.62 96 ASN A O 1
ATOM 795 N N . PRO A 1 97 ? -29.520 7.517 19.699 1.00 91.50 97 PRO A N 1
ATOM 796 C CA . PRO A 1 97 ? -29.911 6.585 18.643 1.00 91.50 97 PRO A CA 1
ATOM 797 C C . PRO A 1 97 ? -29.534 7.037 17.228 1.00 91.50 97 PRO A C 1
ATOM 799 O O . PRO A 1 97 ? -29.212 6.199 16.390 1.00 91.50 97 PRO A O 1
ATOM 802 N N . GLU A 1 98 ? -29.511 8.343 16.931 1.00 91.19 98 GLU A N 1
ATOM 803 C CA . GLU A 1 98 ? -29.108 8.838 15.607 1.00 91.19 98 GLU A CA 1
ATOM 804 C C . GLU A 1 98 ? -27.625 8.583 15.324 1.00 91.19 98 GLU A C 1
ATOM 806 O O . GLU A 1 98 ? -27.244 8.305 14.186 1.00 91.19 98 GLU A O 1
ATOM 811 N N . LEU A 1 99 ? -26.768 8.673 16.347 1.00 90.75 99 LEU A N 1
ATOM 812 C CA . LEU A 1 99 ? -25.345 8.358 16.222 1.00 90.75 99 LEU A CA 1
ATOM 813 C C . LEU A 1 99 ? -25.117 6.850 16.135 1.00 90.75 99 LEU A C 1
ATOM 815 O O . LEU A 1 99 ? -24.293 6.411 15.330 1.00 90.75 99 LEU A O 1
ATOM 819 N N . ILE A 1 100 ? -25.879 6.058 16.893 1.00 90.75 100 ILE A N 1
ATOM 820 C CA . ILE A 1 100 ? -25.827 4.592 16.834 1.00 90.75 100 ILE A CA 1
ATOM 821 C C . ILE A 1 100 ? -26.255 4.095 15.452 1.00 90.75 100 ILE A C 1
ATOM 823 O O . ILE A 1 100 ? -25.549 3.298 14.830 1.00 90.75 100 ILE A O 1
ATOM 827 N N . ASN A 1 101 ? -27.335 4.661 14.911 1.00 88.12 101 ASN A N 1
ATOM 828 C CA . ASN A 1 101 ? -27.833 4.382 13.569 1.00 88.12 101 ASN A CA 1
ATOM 829 C C . ASN A 1 101 ? -26.878 4.841 12.459 1.00 88.12 101 ASN A C 1
ATOM 831 O O . ASN A 1 101 ? -27.147 4.578 11.301 1.00 88.12 101 ASN A O 1
ATOM 835 N N . LYS A 1 102 ? -25.737 5.479 12.742 1.00 85.44 102 LYS A N 1
ATOM 836 C CA . LYS A 1 102 ? -24.675 5.655 11.729 1.00 85.44 102 LYS A CA 1
ATOM 837 C C . LYS A 1 102 ? -23.782 4.417 11.594 1.00 85.44 102 LYS A C 1
ATOM 839 O O . LYS A 1 102 ? -22.976 4.352 10.670 1.00 85.44 102 LYS A O 1
ATOM 844 N N . CYS A 1 103 ? -23.902 3.434 12.487 1.00 84.81 103 CYS A N 1
ATOM 845 C CA . CYS A 1 103 ? -23.122 2.194 12.496 1.00 84.81 103 CYS A CA 1
ATOM 846 C C . CYS A 1 103 ? -23.819 1.070 11.709 1.00 84.81 103 CYS A C 1
ATOM 848 O O . CYS A 1 103 ? -24.033 -0.020 12.242 1.00 84.81 103 CYS A O 1
ATOM 850 N N . ILE A 1 104 ? -24.217 1.337 10.456 1.00 64.88 104 ILE A N 1
ATOM 851 C CA . ILE A 1 104 ? -25.010 0.368 9.680 1.00 64.88 104 ILE A CA 1
ATOM 852 C C . ILE A 1 104 ? -24.182 -0.451 8.681 1.00 64.88 104 ILE A C 1
ATOM 854 O O . ILE A 1 104 ? -24.422 -1.649 8.642 1.00 64.88 104 ILE A O 1
ATOM 858 N N . TYR A 1 105 ? -23.199 0.090 7.939 1.00 52.19 105 TYR A N 1
ATOM 859 C CA . TYR A 1 105 ? -22.413 -0.714 6.978 1.00 52.19 105 TYR A CA 1
ATOM 860 C C . TYR A 1 105 ? -20.998 -0.176 6.674 1.00 52.19 105 TYR A C 1
ATOM 862 O O . TYR A 1 105 ? -20.793 1.030 6.598 1.00 52.19 105 TYR A O 1
ATOM 870 N N . GLU A 1 106 ? -20.084 -1.142 6.496 1.00 53.59 106 GLU A N 1
ATOM 871 C CA . GLU A 1 106 ? -18.645 -1.110 6.164 1.00 53.59 106 GLU A CA 1
ATOM 872 C C . GLU A 1 106 ? -17.680 -0.404 7.130 1.00 53.59 106 GLU A C 1
ATOM 874 O O . GLU A 1 106 ? -17.924 0.664 7.683 1.00 53.59 106 GLU A O 1
ATOM 879 N N . ILE A 1 107 ? -16.549 -1.076 7.373 1.00 53.53 107 ILE A N 1
ATOM 880 C CA . ILE A 1 107 ? -15.395 -0.515 8.074 1.00 53.53 107 ILE A CA 1
ATOM 881 C C . ILE A 1 107 ? -15.023 0.756 7.309 1.00 53.53 107 ILE A C 1
ATOM 883 O O . ILE A 1 107 ? -14.620 0.649 6.157 1.00 53.53 107 ILE A O 1
ATOM 887 N N . GLU A 1 108 ? -15.132 1.934 7.932 1.00 49.38 108 GLU A N 1
ATOM 888 C CA . GLU A 1 108 ? -14.655 3.196 7.349 1.00 49.38 108 GLU A CA 1
ATOM 889 C C . GLU A 1 108 ? -13.120 3.174 7.223 1.00 49.38 108 GLU A C 1
ATOM 891 O O . GLU A 1 108 ? -12.383 3.845 7.943 1.00 49.38 108 GLU A O 1
ATOM 896 N N . THR A 1 109 ? -12.592 2.376 6.310 1.00 48.25 109 THR A N 1
ATOM 897 C CA . THR A 1 109 ? -11.381 2.729 5.591 1.00 48.25 109 THR A CA 1
ATOM 898 C C . THR A 1 109 ? -11.832 3.673 4.488 1.00 48.25 109 THR A C 1
ATOM 900 O O . THR A 1 109 ? -12.844 3.390 3.865 1.00 48.25 109 THR A O 1
ATOM 903 N N . HIS A 1 110 ? -11.142 4.793 4.232 1.00 49.59 110 HIS A N 1
ATOM 904 C CA . HIS A 1 110 ? -11.377 5.505 2.965 1.00 49.59 110 HIS A CA 1
ATOM 905 C C . HIS A 1 110 ? -11.380 4.474 1.840 1.00 49.59 110 HIS A C 1
ATOM 907 O O . HIS A 1 110 ? -10.375 3.759 1.731 1.00 49.59 110 HIS A O 1
ATOM 913 N N . ASP A 1 111 ? -12.483 4.393 1.093 1.00 55.03 111 ASP A N 1
ATOM 914 C CA . ASP A 1 111 ? -12.578 3.551 -0.088 1.00 55.03 111 ASP A CA 1
ATOM 915 C C . ASP A 1 111 ? -11.391 3.879 -0.975 1.00 55.03 111 ASP A C 1
ATOM 917 O O . ASP A 1 111 ? -11.243 4.984 -1.498 1.00 55.03 111 ASP A O 1
ATOM 921 N N . ASP A 1 112 ? -10.469 2.930 -1.057 1.00 68.06 112 ASP A N 1
ATOM 922 C CA . ASP A 1 112 ? -9.391 3.008 -2.016 1.00 68.06 112 ASP A CA 1
ATOM 923 C C . ASP A 1 112 ? -9.946 2.417 -3.304 1.00 68.06 112 ASP A C 1
ATOM 925 O O . ASP A 1 112 ? -9.878 1.214 -3.533 1.00 68.06 112 ASP A O 1
ATOM 929 N N . GLU A 1 113 ? -10.597 3.242 -4.120 1.00 69.75 113 GLU A N 1
ATOM 930 C CA . GLU A 1 113 ? -11.193 2.787 -5.381 1.00 69.75 113 GLU A CA 1
ATOM 931 C C . GLU A 1 113 ? -10.151 2.199 -6.348 1.00 69.75 113 GLU A C 1
ATOM 933 O O . GLU A 1 113 ? -10.510 1.505 -7.300 1.00 69.75 113 GLU A O 1
ATOM 938 N N . THR A 1 114 ? -8.862 2.440 -6.094 1.00 79.12 114 THR A N 1
ATOM 939 C CA . THR A 1 114 ? -7.764 2.030 -6.961 1.00 79.12 114 THR A CA 1
ATOM 940 C C . THR A 1 114 ? -7.112 0.739 -6.471 1.00 79.12 114 THR A C 1
ATOM 942 O O . THR A 1 114 ? -6.389 0.690 -5.477 1.00 79.12 114 THR A O 1
ATOM 945 N N . GLU A 1 115 ? -7.353 -0.339 -7.215 1.00 83.25 115 GLU A N 1
ATOM 946 C CA . GLU A 1 115 ? -6.842 -1.678 -6.902 1.00 83.25 115 GLU A CA 1
ATOM 947 C C . GLU A 1 115 ? -5.463 -1.957 -7.489 1.00 83.25 115 GLU A C 1
ATOM 949 O O . GLU A 1 115 ? -4.701 -2.746 -6.931 1.00 83.25 115 GLU A O 1
ATOM 954 N N . ASN A 1 116 ? -5.114 -1.312 -8.601 1.00 92.81 116 ASN A N 1
ATOM 955 C CA . ASN A 1 116 ? -3.898 -1.631 -9.338 1.00 92.81 116 ASN A CA 1
ATOM 956 C C . ASN A 1 116 ? -2.772 -0.647 -8.997 1.00 92.81 116 ASN A C 1
ATOM 958 O O . ASN A 1 116 ? -2.468 0.270 -9.761 1.00 92.81 116 ASN A O 1
ATOM 962 N N . ASN A 1 117 ? -2.153 -0.842 -7.831 1.00 93.69 117 ASN A N 1
ATOM 963 C CA . ASN A 1 117 ? -1.041 -0.006 -7.377 1.00 93.69 117 ASN A CA 1
ATOM 964 C C . ASN A 1 117 ? 0.300 -0.466 -7.973 1.00 93.69 117 ASN A C 1
ATOM 966 O O . ASN A 1 117 ? 0.670 -1.636 -7.864 1.00 93.69 117 ASN A O 1
ATOM 970 N N . ILE A 1 118 ? 1.048 0.457 -8.569 1.00 95.38 118 ILE A N 1
ATOM 971 C CA . ILE A 1 118 ? 2.359 0.242 -9.185 1.00 95.38 118 ILE A CA 1
ATOM 972 C C . ILE A 1 118 ? 3.392 1.029 -8.379 1.00 95.38 118 ILE A C 1
ATOM 974 O O . ILE A 1 118 ? 3.379 2.259 -8.378 1.00 95.38 118 ILE A O 1
ATOM 978 N N . LEU A 1 119 ? 4.294 0.328 -7.696 1.00 92.81 119 LEU A N 1
ATOM 979 C CA . LEU A 1 119 ? 5.352 0.941 -6.894 1.00 92.81 119 LEU A CA 1
ATOM 980 C C . LEU A 1 119 ? 6.627 1.089 -7.729 1.00 92.81 119 LEU A C 1
ATOM 982 O O . LEU A 1 119 ? 7.167 0.083 -8.181 1.00 92.81 119 LEU A O 1
ATOM 986 N N . LEU A 1 120 ? 7.133 2.310 -7.909 1.00 92.19 120 LEU A N 1
ATOM 987 C CA . LEU A 1 120 ? 8.375 2.565 -8.646 1.00 92.19 120 LEU A CA 1
ATOM 988 C C . LEU A 1 120 ? 9.535 2.772 -7.679 1.00 92.19 120 LEU A C 1
ATOM 990 O O . LEU A 1 120 ? 9.559 3.774 -6.977 1.00 92.19 120 LEU A O 1
ATOM 994 N N . ILE A 1 121 ? 10.523 1.881 -7.690 1.00 87.00 121 ILE A N 1
ATOM 995 C CA . ILE A 1 121 ? 11.718 1.956 -6.840 1.00 87.00 121 ILE A CA 1
ATOM 996 C C . ILE A 1 121 ? 12.985 1.803 -7.684 1.00 87.00 121 ILE A C 1
ATOM 998 O O . ILE A 1 121 ? 12.976 1.182 -8.738 1.00 87.00 121 ILE A O 1
ATOM 1002 N N . GLY A 1 122 ? 14.087 2.420 -7.274 1.00 84.19 122 GLY A N 1
ATOM 1003 C CA . GLY A 1 122 ? 15.293 2.500 -8.095 1.00 84.19 122 GLY A CA 1
ATOM 1004 C C . GLY A 1 122 ? 16.207 3.625 -7.639 1.00 84.19 122 GLY A C 1
ATOM 1005 O O . GLY A 1 122 ? 15.758 4.559 -6.967 1.00 84.19 122 GLY A O 1
ATOM 1006 N N . VAL A 1 123 ? 17.466 3.582 -8.063 1.00 80.00 123 VAL A N 1
ATOM 1007 C CA . VAL A 1 123 ? 18.472 4.593 -7.703 1.00 80.00 123 VAL A CA 1
ATOM 1008 C C . VAL A 1 123 ? 18.093 5.999 -8.180 1.00 80.00 123 VAL A C 1
ATOM 1010 O O . VAL A 1 123 ? 17.245 6.162 -9.068 1.00 80.00 123 VAL A O 1
ATOM 1013 N N . ALA A 1 124 ? 18.674 7.045 -7.592 1.00 78.25 124 ALA A N 1
ATOM 1014 C CA . ALA A 1 124 ? 18.508 8.411 -8.098 1.00 78.25 124 ALA A CA 1
ATOM 1015 C C . ALA A 1 124 ? 18.940 8.509 -9.581 1.00 78.25 124 ALA A C 1
ATOM 1017 O O . ALA A 1 124 ? 19.853 7.816 -10.018 1.00 78.25 124 ALA A O 1
ATOM 1018 N N . GLY A 1 125 ? 18.234 9.307 -10.392 1.00 77.94 125 GLY A N 1
ATOM 1019 C CA . GLY A 1 125 ? 18.531 9.448 -11.831 1.00 77.94 125 GLY A CA 1
ATOM 1020 C C . GLY A 1 125 ? 18.121 8.269 -12.734 1.00 77.94 125 GLY A C 1
ATOM 1021 O O . GLY A 1 125 ? 18.261 8.351 -13.952 1.00 77.94 125 GLY A O 1
ATOM 1022 N N . SER A 1 126 ? 17.542 7.190 -12.192 1.00 85.00 126 SER A N 1
ATOM 1023 C CA . SER A 1 126 ? 17.057 6.040 -12.988 1.00 85.00 126 SER A CA 1
ATOM 1024 C C . SER A 1 126 ? 15.852 6.336 -13.898 1.00 85.00 126 SER A C 1
ATOM 1026 O O . SER A 1 126 ? 15.463 5.497 -14.707 1.00 85.00 126 SER A O 1
ATOM 1028 N N . GLY A 1 127 ? 15.244 7.520 -13.786 1.00 87.06 127 GLY A N 1
ATOM 1029 C CA . GLY A 1 127 ? 14.077 7.905 -14.583 1.00 87.06 127 GLY A CA 1
ATOM 1030 C C . GLY A 1 127 ? 12.730 7.438 -14.023 1.00 87.06 127 GLY A C 1
ATOM 1031 O O . GLY A 1 127 ? 11.770 7.393 -14.781 1.00 87.06 127 GLY A O 1
ATOM 1032 N N . LYS A 1 128 ? 12.624 7.118 -12.721 1.00 89.25 128 LYS A N 1
ATOM 1033 C CA . LYS A 1 128 ? 11.347 6.751 -12.063 1.00 89.25 128 LYS A CA 1
ATOM 1034 C C . LYS A 1 128 ? 10.241 7.782 -12.292 1.00 89.25 128 LYS A C 1
ATOM 1036 O O . LYS A 1 128 ? 9.180 7.425 -12.779 1.00 89.25 128 LYS A O 1
ATOM 1041 N N . SER A 1 129 ? 10.510 9.059 -12.020 1.00 86.75 129 SER A N 1
ATOM 1042 C CA . SER A 1 129 ? 9.531 10.138 -12.189 1.00 86.75 129 SER A CA 1
ATOM 1043 C C . SER A 1 129 ? 9.110 10.330 -13.651 1.00 86.75 129 SER A C 1
ATOM 1045 O O . SER A 1 129 ? 7.933 10.534 -13.931 1.00 86.75 129 SER A O 1
ATOM 1047 N N . THR A 1 130 ? 10.045 10.196 -14.598 1.00 89.75 130 THR A N 1
ATOM 1048 C CA . THR A 1 130 ? 9.735 10.211 -16.038 1.00 89.75 130 THR A CA 1
ATOM 1049 C C . THR A 1 130 ? 8.879 9.007 -16.430 1.00 89.75 130 THR A C 1
ATOM 1051 O O . THR A 1 130 ? 7.885 9.153 -17.129 1.00 89.75 130 THR A O 1
ATOM 1054 N N . LEU A 1 131 ? 9.214 7.813 -15.936 1.00 93.12 131 LEU A N 1
ATOM 1055 C CA . LEU A 1 131 ? 8.412 6.607 -16.135 1.00 93.12 131 LEU A CA 1
ATOM 1056 C C . LEU A 1 131 ? 7.002 6.771 -15.543 1.00 93.12 131 LEU A C 1
ATOM 1058 O O . LEU A 1 131 ? 6.025 6.378 -16.169 1.00 93.12 131 LEU A O 1
ATOM 1062 N N . ALA A 1 132 ? 6.886 7.394 -14.371 1.00 92.44 132 ALA A N 1
ATOM 1063 C CA . ALA A 1 132 ? 5.619 7.685 -13.713 1.00 92.44 132 ALA A CA 1
ATOM 1064 C C . ALA A 1 132 ? 4.732 8.613 -14.562 1.00 92.44 132 ALA A C 1
ATOM 1066 O O . ALA A 1 132 ? 3.539 8.350 -14.725 1.00 92.44 132 ALA A O 1
ATOM 1067 N N . ASN A 1 133 ? 5.320 9.661 -15.149 1.00 90.50 133 ASN A N 1
ATOM 1068 C CA . ASN A 1 133 ? 4.660 10.547 -16.111 1.00 90.50 133 ASN A CA 1
ATOM 1069 C C . ASN A 1 133 ? 4.177 9.776 -17.351 1.00 90.50 133 ASN A C 1
ATOM 1071 O O . ASN A 1 133 ? 2.997 9.843 -17.692 1.00 90.50 133 ASN A O 1
ATOM 1075 N N . VAL A 1 134 ? 5.054 8.968 -17.960 1.00 93.12 134 VAL A N 1
ATOM 1076 C CA . VAL A 1 134 ? 4.736 8.173 -19.161 1.00 93.12 134 VAL A CA 1
ATOM 1077 C C . VAL A 1 134 ? 3.623 7.158 -18.907 1.00 93.12 134 VAL A C 1
ATOM 1079 O O . VAL A 1 134 ? 2.704 7.056 -19.715 1.00 93.12 134 VAL A O 1
ATOM 1082 N N . ILE A 1 135 ? 3.668 6.433 -17.786 1.00 94.31 135 ILE A N 1
ATOM 1083 C CA . ILE A 1 135 ? 2.637 5.452 -17.416 1.00 94.31 135 ILE A CA 1
ATOM 1084 C C . ILE A 1 135 ? 1.291 6.143 -17.152 1.00 94.31 135 ILE A C 1
ATOM 1086 O O . ILE A 1 135 ? 0.254 5.621 -17.546 1.00 94.31 135 ILE A O 1
ATOM 1090 N N . SER A 1 136 ? 1.298 7.311 -16.500 1.00 91.06 136 SER A N 1
ATOM 1091 C CA . SER A 1 136 ? 0.067 8.008 -16.093 1.00 91.06 136 SER A CA 1
ATOM 1092 C C . SER A 1 136 ? -0.530 8.946 -17.149 1.00 91.06 136 SER A C 1
ATOM 1094 O O . SER A 1 136 ? -1.683 9.333 -17.017 1.00 91.06 136 SER A O 1
ATOM 1096 N N . ASP A 1 137 ? 0.201 9.264 -18.218 1.00 88.88 137 ASP A N 1
ATOM 1097 C CA . ASP A 1 137 ? -0.142 10.274 -19.248 1.00 88.88 137 ASP A CA 1
ATOM 1098 C C . ASP A 1 137 ? -0.164 11.689 -18.697 1.00 88.88 137 ASP A C 1
ATOM 1100 O O . ASP A 1 137 ? -1.019 12.517 -19.010 1.00 88.88 137 ASP A O 1
ATOM 1104 N N . THR A 1 138 ? 0.746 11.958 -17.773 1.00 81.19 138 THR A N 1
ATOM 1105 C CA . THR A 1 138 ? 0.779 13.246 -17.100 1.00 81.19 138 THR A CA 1
ATOM 1106 C C . THR A 1 138 ? 2.181 13.815 -17.116 1.00 81.19 138 THR A C 1
ATOM 1108 O O . THR A 1 138 ? 3.152 13.089 -17.253 1.00 81.19 138 THR A O 1
ATOM 1111 N N . ASN A 1 139 ? 2.278 15.128 -16.924 1.00 72.25 139 ASN A N 1
ATOM 1112 C CA . ASN A 1 139 ? 3.533 15.839 -16.667 1.00 72.25 139 ASN A CA 1
ATOM 1113 C C . ASN A 1 139 ? 3.559 16.368 -15.220 1.00 72.25 139 ASN A C 1
ATOM 1115 O O . ASN A 1 139 ? 4.026 17.471 -14.938 1.00 72.25 139 ASN A O 1
ATOM 1119 N N . LYS A 1 140 ? 2.952 15.615 -14.293 1.00 68.25 140 LYS A N 1
ATOM 1120 C CA . LYS A 1 140 ? 2.750 16.017 -12.889 1.00 68.25 140 LYS A CA 1
ATOM 1121 C C . LYS A 1 140 ? 3.971 15.714 -12.012 1.00 68.25 140 LYS A C 1
ATOM 1123 O O . LYS A 1 140 ? 4.177 16.372 -10.985 1.00 68.25 140 LYS A O 1
ATOM 1128 N N . PHE A 1 141 ? 4.795 14.740 -12.392 1.00 64.62 141 PHE A N 1
ATOM 1129 C CA . PHE A 1 141 ? 6.092 14.516 -11.769 1.00 64.62 141 PHE A CA 1
ATOM 1130 C C . PHE A 1 141 ? 7.126 15.451 -12.405 1.00 64.62 141 PHE A C 1
ATOM 1132 O O . PHE A 1 141 ? 7.165 15.633 -13.619 1.00 64.62 141 PHE A O 1
ATOM 1139 N N . TYR A 1 142 ? 7.960 16.077 -11.574 1.00 62.34 142 TYR A N 1
ATOM 1140 C CA . TYR A 1 142 ? 8.984 16.995 -12.063 1.00 62.34 142 TYR A CA 1
ATOM 1141 C C . TYR A 1 142 ? 10.168 16.175 -12.589 1.00 62.34 142 TYR A C 1
ATOM 1143 O O . TYR A 1 142 ? 10.839 15.497 -11.813 1.00 62.34 142 TYR A O 1
ATOM 1151 N N . GLU A 1 143 ? 10.396 16.212 -13.900 1.00 57.12 143 GLU A N 1
ATOM 1152 C CA . GLU A 1 143 ? 11.488 15.507 -14.578 1.00 57.12 143 GLU A CA 1
ATOM 1153 C C . GLU A 1 143 ? 12.760 16.363 -14.516 1.00 57.12 143 GLU A C 1
ATOM 1155 O O . GLU A 1 143 ? 13.006 17.188 -15.393 1.00 57.12 143 GLU A O 1
ATOM 1160 N N . CYS A 1 144 ? 13.566 16.241 -13.460 1.00 45.28 144 CYS A N 1
ATOM 1161 C CA . CYS A 1 144 ? 14.873 16.903 -13.410 1.00 45.28 144 CYS A CA 1
ATOM 1162 C C . CYS A 1 144 ? 15.952 16.010 -12.809 1.00 45.28 144 CYS A C 1
ATOM 1164 O O . CYS A 1 144 ? 15.770 15.426 -11.745 1.00 45.28 144 CYS A O 1
ATOM 1166 N N . ASP A 1 145 ? 17.121 16.024 -13.451 1.00 36.00 145 ASP A N 1
ATOM 1167 C CA . ASP A 1 145 ? 18.353 15.370 -12.988 1.00 36.00 145 ASP A CA 1
ATOM 1168 C C . ASP A 1 145 ? 19.049 16.145 -11.849 1.00 36.00 145 ASP A C 1
ATOM 1170 O O . ASP A 1 145 ? 20.117 15.753 -11.382 1.00 36.00 145 ASP A O 1
ATOM 1174 N N . LYS A 1 146 ? 18.485 17.283 -11.415 1.00 35.28 146 LYS A N 1
ATOM 1175 C CA . LYS A 1 146 ? 19.100 18.192 -10.440 1.00 35.28 146 LYS A CA 1
ATOM 1176 C C . LYS A 1 146 ? 18.244 18.368 -9.194 1.00 35.28 146 LYS A C 1
ATOM 1178 O O . LYS A 1 146 ? 17.092 18.791 -9.258 1.00 35.28 146 LYS A O 1
ATOM 1183 N N . TRP A 1 147 ? 18.885 18.097 -8.061 1.00 37.22 147 TRP A N 1
ATOM 1184 C CA . TRP A 1 147 ? 18.437 18.425 -6.715 1.00 37.22 147 TRP A CA 1
ATOM 1185 C C . TRP A 1 147 ? 18.229 19.939 -6.593 1.00 37.22 147 TRP A C 1
ATOM 1187 O O . TRP A 1 147 ? 19.178 20.716 -6.694 1.00 37.22 147 TRP A O 1
ATOM 1197 N N . VAL A 1 148 ? 16.983 20.364 -6.391 1.00 30.66 148 VAL A N 1
ATOM 1198 C CA . VAL A 1 148 ? 16.665 21.720 -5.935 1.00 30.66 148 VAL A CA 1
ATOM 1199 C C . VAL A 1 148 ? 15.985 21.551 -4.588 1.00 30.66 148 VAL A C 1
ATOM 1201 O O . VAL A 1 148 ? 14.923 20.938 -4.503 1.00 30.66 148 VAL A O 1
ATOM 1204 N N . GLY A 1 149 ? 16.681 22.008 -3.546 1.00 34.00 149 GLY A N 1
ATOM 1205 C CA . GLY A 1 149 ? 16.394 21.756 -2.139 1.00 34.00 149 GLY A CA 1
ATOM 1206 C C . GLY A 1 149 ? 14.907 21.779 -1.789 1.00 34.00 149 GLY A C 1
ATOM 1207 O O . GLY A 1 149 ? 14.224 22.790 -1.929 1.00 34.00 149 GLY A O 1
ATOM 1208 N N . GLY A 1 150 ? 14.434 20.637 -1.305 1.00 37.84 150 GLY A N 1
ATOM 1209 C CA . GLY A 1 150 ? 13.090 20.414 -0.800 1.00 37.84 150 GLY A CA 1
ATOM 1210 C C . GLY A 1 150 ? 12.984 18.999 -0.238 1.00 37.84 150 GLY A C 1
ATOM 1211 O O . GLY A 1 150 ? 13.698 18.092 -0.669 1.00 37.84 150 GLY A O 1
ATOM 1212 N N . THR A 1 151 ? 12.115 18.798 0.751 1.00 37.91 151 THR A N 1
ATOM 1213 C CA . THR A 1 151 ? 11.829 17.475 1.317 1.00 37.91 151 THR A CA 1
ATOM 1214 C C . THR A 1 151 ? 11.197 16.607 0.221 1.00 37.91 151 THR A C 1
ATOM 1216 O O . THR A 1 151 ? 10.063 16.853 -0.177 1.00 37.91 151 THR A O 1
ATOM 1219 N N . GLN A 1 152 ? 11.927 15.624 -0.318 1.00 54.41 152 GLN A N 1
ATOM 1220 C CA . GLN A 1 152 ? 11.412 14.724 -1.360 1.00 54.41 152 GLN A CA 1
ATOM 1221 C C . GLN A 1 152 ? 10.257 13.884 -0.790 1.00 54.41 152 GLN A C 1
ATOM 1223 O O . GLN A 1 152 ? 10.494 12.943 -0.032 1.00 54.41 152 GLN A O 1
ATOM 1228 N N . GLN A 1 153 ? 9.020 14.236 -1.125 1.00 57.12 153 GLN A N 1
ATOM 1229 C CA . GLN A 1 153 ? 7.815 13.478 -0.775 1.00 57.12 153 GLN A CA 1
ATOM 1230 C C . GLN A 1 153 ? 7.513 12.438 -1.864 1.00 57.12 153 GLN A C 1
ATOM 1232 O O . GLN A 1 153 ? 7.856 12.664 -3.028 1.00 57.12 153 GLN A O 1
ATOM 1237 N N . PHE A 1 154 ? 6.851 11.326 -1.512 1.00 65.50 154 PHE A N 1
ATOM 1238 C CA . PHE A 1 154 ? 6.243 10.470 -2.540 1.00 65.50 154 PHE A CA 1
ATOM 1239 C C . PHE A 1 154 ? 5.234 11.271 -3.315 1.00 65.50 154 PHE A C 1
ATOM 1241 O O . PHE A 1 154 ? 4.505 12.102 -2.769 1.00 65.50 154 PHE A O 1
ATOM 1248 N N . LYS A 1 155 ? 5.145 10.939 -4.588 1.00 77.00 155 LYS A N 1
ATOM 1249 C CA . LYS A 1 155 ? 4.082 11.429 -5.433 1.00 77.00 155 LYS A CA 1
ATOM 1250 C C . LYS A 1 155 ? 3.283 10.226 -5.897 1.00 77.00 155 LYS A C 1
ATOM 1252 O O . LYS A 1 155 ? 3.834 9.221 -6.343 1.00 77.00 155 LYS A O 1
ATOM 1257 N N . THR A 1 156 ? 1.977 10.329 -5.718 1.00 81.62 156 THR A N 1
ATOM 1258 C CA . THR A 1 156 ? 1.015 9.323 -6.149 1.00 81.62 156 THR A CA 1
ATOM 1259 C C . THR A 1 156 ? 0.135 9.942 -7.213 1.00 81.62 156 THR A C 1
ATOM 1261 O O . THR A 1 156 ? -0.244 11.111 -7.104 1.00 81.62 156 THR A O 1
ATOM 1264 N N . ILE A 1 157 ? -0.135 9.184 -8.271 1.00 87.50 157 ILE A N 1
ATOM 1265 C CA . ILE A 1 157 ? -1.032 9.611 -9.340 1.00 87.50 157 ILE A CA 1
ATOM 1266 C C . ILE A 1 157 ? -1.947 8.463 -9.701 1.00 87.50 157 ILE A C 1
ATOM 1268 O O . ILE A 1 157 ? -1.482 7.383 -10.066 1.00 87.50 157 ILE A O 1
ATOM 1272 N N . ASP A 1 158 ? -3.238 8.758 -9.641 1.00 90.62 158 ASP A N 1
ATOM 1273 C CA . ASP A 1 158 ? -4.289 7.887 -10.136 1.00 90.62 158 ASP A CA 1
ATOM 1274 C C . ASP A 1 158 ? -4.539 8.210 -11.605 1.00 90.62 158 ASP A C 1
ATOM 1276 O O . ASP A 1 158 ? -4.567 9.379 -12.006 1.00 90.62 158 ASP A O 1
ATOM 1280 N N . PHE A 1 159 ? -4.696 7.165 -12.403 1.00 92.50 159 PHE A N 1
ATOM 1281 C CA . PHE A 1 159 ? -4.989 7.249 -13.824 1.00 92.50 159 PHE A CA 1
ATOM 1282 C C . PHE A 1 159 ? -5.846 6.057 -14.246 1.00 92.50 159 PHE A C 1
ATOM 1284 O O . PHE A 1 159 ? -5.992 5.076 -13.513 1.00 92.50 159 PHE A O 1
ATOM 1291 N N . GLU A 1 160 ? -6.419 6.144 -15.438 1.00 93.44 160 GLU A N 1
ATOM 1292 C CA . GLU A 1 160 ? -7.249 5.089 -16.003 1.00 93.44 160 GLU A CA 1
ATOM 1293 C C . GLU A 1 160 ? -6.655 4.607 -17.324 1.00 93.44 160 GLU A C 1
ATOM 1295 O O . GLU A 1 160 ? -6.112 5.389 -18.107 1.00 93.44 160 GLU A O 1
ATOM 1300 N N . TRP A 1 161 ? -6.749 3.304 -17.563 1.00 93.50 161 TRP A N 1
ATOM 1301 C CA . TRP A 1 161 ? -6.384 2.677 -18.824 1.00 93.50 161 TRP A CA 1
ATOM 1302 C C . TRP A 1 161 ? -7.400 1.585 -19.142 1.00 93.50 161 TRP A C 1
ATOM 1304 O O . TRP A 1 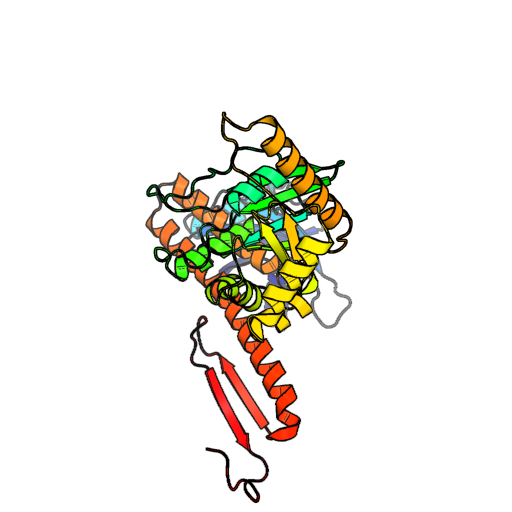161 ? -7.615 0.693 -18.323 1.00 93.50 161 TRP A O 1
ATOM 1314 N N . ASN A 1 162 ? -8.047 1.671 -20.308 1.00 92.88 162 ASN A N 1
ATOM 1315 C CA . ASN A 1 162 ? -9.079 0.724 -20.748 1.00 92.88 162 ASN A CA 1
ATOM 1316 C C . ASN A 1 162 ? -10.165 0.450 -19.681 1.00 92.88 162 ASN A C 1
ATOM 1318 O O . ASN A 1 162 ? -10.526 -0.699 -19.431 1.00 92.88 162 ASN A O 1
ATOM 1322 N N . GLY A 1 163 ? -10.660 1.492 -19.000 1.00 90.88 163 GLY A N 1
ATOM 1323 C CA . GLY A 1 163 ? -11.675 1.352 -17.944 1.00 90.88 163 GLY A CA 1
ATOM 1324 C C . GLY A 1 163 ? -11.142 0.860 -16.593 1.00 90.88 163 GLY A C 1
ATOM 1325 O O . GLY A 1 163 ? -11.894 0.776 -15.624 1.00 90.88 163 GLY A O 1
ATOM 1326 N N . THR A 1 164 ? -9.852 0.524 -16.500 1.00 91.56 164 THR A N 1
ATOM 1327 C CA . THR A 1 164 ? -9.218 0.025 -15.276 1.00 91.56 164 THR A CA 1
ATOM 1328 C C . THR A 1 164 ? -8.454 1.148 -14.581 1.00 91.56 164 THR A C 1
ATOM 1330 O O . THR A 1 164 ? -7.597 1.796 -15.185 1.00 91.56 164 THR A O 1
ATOM 1333 N N . LYS A 1 165 ? -8.739 1.371 -13.292 1.00 92.88 165 LYS A N 1
ATOM 1334 C CA . LYS A 1 165 ? -8.036 2.355 -12.456 1.00 92.88 165 LYS A CA 1
ATOM 1335 C C . LYS A 1 165 ? -6.695 1.805 -11.969 1.00 92.88 165 LYS A C 1
ATOM 1337 O O . LYS A 1 165 ? -6.625 0.703 -11.411 1.00 92.88 165 LYS A O 1
ATOM 1342 N N . TYR A 1 166 ? -5.654 2.610 -12.125 1.00 94.06 166 TYR A N 1
ATOM 1343 C CA . TYR A 1 166 ? -4.295 2.353 -11.666 1.00 94.06 166 TYR A CA 1
ATOM 1344 C C . TYR A 1 166 ? -3.792 3.518 -10.818 1.00 94.06 166 TYR A C 1
ATOM 1346 O O . TYR A 1 166 ? -4.195 4.664 -11.009 1.00 94.06 166 TYR A O 1
ATOM 1354 N N . ARG A 1 167 ? -2.873 3.223 -9.899 1.00 93.06 167 ARG A N 1
ATOM 1355 C CA . ARG A 1 167 ? -2.127 4.229 -9.137 1.00 93.06 167 ARG A CA 1
ATOM 1356 C C . ARG A 1 167 ? -0.650 3.970 -9.323 1.00 93.06 167 ARG A C 1
ATOM 1358 O O . ARG A 1 167 ? -0.183 2.874 -9.034 1.00 93.06 167 ARG A O 1
ATOM 1365 N N . VAL A 1 168 ? 0.093 4.977 -9.760 1.00 92.69 168 VAL A N 1
ATOM 1366 C CA . VAL A 1 168 ? 1.556 4.931 -9.755 1.00 92.69 168 VAL A CA 1
ATOM 1367 C C . VAL A 1 168 ? 2.060 5.634 -8.496 1.00 92.69 168 VAL A C 1
ATOM 1369 O O . VAL A 1 168 ? 1.625 6.743 -8.175 1.00 92.69 168 VAL A O 1
ATOM 1372 N N . VAL A 1 169 ? 2.955 4.975 -7.766 1.00 88.81 169 VAL A N 1
ATOM 1373 C CA . VAL A 1 169 ? 3.596 5.485 -6.551 1.00 88.81 169 VAL A CA 1
ATOM 1374 C C . VAL A 1 169 ? 5.078 5.653 -6.852 1.00 88.81 169 VAL A C 1
ATOM 1376 O O . VAL A 1 169 ? 5.827 4.677 -6.888 1.00 88.81 169 VAL A O 1
ATOM 1379 N N . ASP A 1 170 ? 5.498 6.893 -7.094 1.00 85.12 170 ASP A N 1
ATOM 1380 C CA . ASP A 1 170 ? 6.903 7.227 -7.327 1.00 85.12 170 ASP A CA 1
ATOM 1381 C C . ASP A 1 170 ? 7.624 7.332 -5.984 1.00 85.12 170 ASP A C 1
ATOM 1383 O O . ASP A 1 170 ? 7.306 8.208 -5.165 1.00 85.12 170 ASP A O 1
ATOM 1387 N N . THR A 1 171 ? 8.569 6.419 -5.734 1.00 75.44 171 THR A N 1
ATOM 1388 C CA . THR A 1 171 ? 9.405 6.491 -4.541 1.00 75.44 171 THR A CA 1
ATOM 1389 C C . THR A 1 171 ? 10.598 7.395 -4.759 1.00 75.44 171 THR A C 1
ATOM 1391 O O . THR A 1 171 ? 11.137 7.560 -5.853 1.00 75.44 171 THR A O 1
ATOM 1394 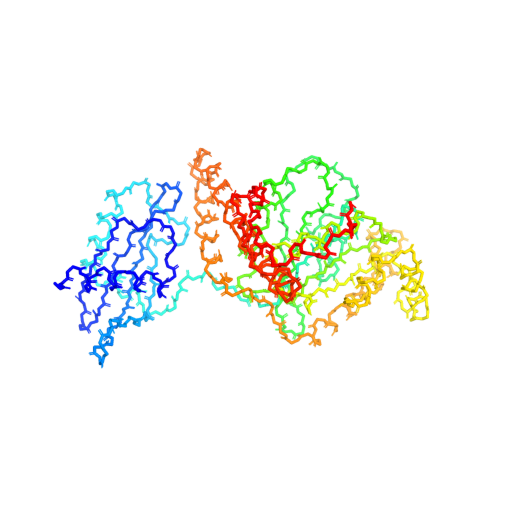N N . VAL A 1 172 ? 11.097 7.926 -3.655 1.00 69.12 172 VAL A N 1
ATOM 1395 C CA . VAL A 1 172 ? 12.381 8.612 -3.666 1.00 69.12 172 VAL A CA 1
ATOM 1396 C C . VAL A 1 172 ? 13.498 7.621 -4.008 1.00 69.12 172 VAL A C 1
ATOM 1398 O O . VAL A 1 172 ? 13.360 6.420 -3.762 1.00 69.12 172 VAL A O 1
ATOM 1401 N N . GLY A 1 173 ? 14.561 8.103 -4.658 1.00 61.94 173 GLY A N 1
ATOM 1402 C CA . GLY A 1 173 ? 15.663 7.250 -5.088 1.00 61.94 173 GLY A CA 1
ATOM 1403 C C . GLY A 1 173 ? 16.345 6.553 -3.914 1.00 61.94 173 GLY A C 1
ATOM 1404 O O . GLY A 1 173 ? 16.614 7.182 -2.894 1.00 61.94 173 GLY A O 1
ATOM 1405 N N . THR A 1 174 ? 16.633 5.263 -4.062 1.00 54.31 174 THR A N 1
ATOM 1406 C CA . THR A 1 174 ? 17.544 4.552 -3.156 1.00 54.31 174 THR A CA 1
ATOM 1407 C C . THR A 1 174 ? 18.967 5.062 -3.427 1.00 54.31 174 THR A C 1
ATOM 1409 O O . THR A 1 174 ? 19.308 5.323 -4.583 1.00 54.31 174 THR A O 1
ATOM 1412 N N . GLY A 1 175 ? 19.760 5.320 -2.390 1.00 49.09 175 GLY A N 1
ATOM 1413 C CA . GLY A 1 175 ? 21.114 5.865 -2.553 1.00 49.09 175 GLY A CA 1
ATOM 1414 C C . GLY A 1 175 ? 21.196 7.389 -2.691 1.00 49.09 175 GLY A C 1
ATOM 1415 O O . GLY A 1 175 ? 22.272 7.920 -2.956 1.00 49.09 175 GLY A O 1
ATOM 1416 N N . ASP A 1 176 ? 20.093 8.116 -2.487 1.00 51.91 176 ASP A N 1
ATOM 1417 C CA . ASP A 1 176 ? 20.150 9.568 -2.302 1.00 51.91 176 ASP A CA 1
ATOM 1418 C C . ASP A 1 176 ? 20.869 9.839 -0.965 1.00 51.91 176 ASP A C 1
ATOM 1420 O O . ASP A 1 176 ? 20.299 9.642 0.110 1.00 51.91 176 ASP A O 1
ATOM 1424 N N . THR A 1 177 ? 22.145 10.241 -1.015 1.00 48.97 177 THR A N 1
ATOM 1425 C CA . THR A 1 177 ? 23.055 10.375 0.148 1.00 48.97 177 THR A CA 1
ATOM 1426 C C . THR A 1 177 ? 22.568 11.344 1.231 1.00 48.97 177 THR A C 1
ATOM 1428 O O . THR A 1 177 ? 23.187 11.461 2.285 1.00 48.97 177 THR A O 1
ATOM 1431 N N . ASN A 1 178 ? 21.463 12.043 0.980 1.00 56.12 178 ASN A N 1
ATOM 1432 C CA . ASN A 1 178 ? 20.866 13.030 1.868 1.00 56.12 178 ASN A CA 1
ATOM 1433 C C . ASN A 1 178 ? 19.717 12.483 2.730 1.00 56.12 178 ASN A C 1
ATOM 1435 O O . ASN A 1 178 ? 19.196 13.235 3.552 1.00 56.12 178 ASN A O 1
ATOM 1439 N N . LEU A 1 179 ? 19.288 11.226 2.549 1.00 61.81 179 LEU A N 1
ATOM 1440 C CA . LEU A 1 179 ? 18.196 10.643 3.334 1.00 61.81 179 LEU A CA 1
ATOM 1441 C C . LEU A 1 179 ? 18.708 9.701 4.415 1.00 61.81 179 LEU A C 1
ATOM 1443 O O . LEU A 1 179 ? 19.433 8.741 4.160 1.00 61.81 179 LEU A O 1
ATOM 1447 N N . THR A 1 180 ? 18.255 9.937 5.640 1.00 71.94 180 THR A N 1
ATOM 1448 C CA . THR A 1 180 ? 18.464 9.012 6.749 1.00 71.94 180 THR A CA 1
ATOM 1449 C C . THR A 1 180 ? 17.593 7.766 6.588 1.00 71.94 180 THR A C 1
ATOM 1451 O O . THR A 1 180 ? 16.528 7.777 5.967 1.00 71.94 180 THR A O 1
ATOM 1454 N N . ARG A 1 181 ? 17.991 6.666 7.225 1.00 70.19 181 ARG A N 1
ATOM 1455 C CA . ARG A 1 181 ? 17.196 5.432 7.220 1.00 70.19 181 ARG A CA 1
ATOM 1456 C C . ARG A 1 181 ? 15.795 5.613 7.817 1.00 70.19 181 ARG A C 1
ATOM 1458 O O . ARG A 1 181 ? 14.835 5.064 7.286 1.00 70.19 181 ARG A O 1
ATOM 1465 N N . GLY A 1 182 ? 15.664 6.404 8.884 1.00 72.94 182 GLY A N 1
ATOM 1466 C CA . GLY A 1 182 ? 14.357 6.747 9.450 1.00 72.94 182 GLY A CA 1
ATOM 1467 C C . GLY A 1 182 ? 13.471 7.465 8.431 1.00 72.94 182 GLY A C 1
ATOM 1468 O O . GLY A 1 182 ? 12.280 7.188 8.336 1.00 72.94 182 GLY A O 1
ATOM 1469 N N . GLU A 1 183 ? 14.053 8.318 7.589 1.00 74.44 183 GLU A N 1
ATOM 1470 C CA . GLU A 1 183 ? 13.315 8.954 6.502 1.00 74.44 183 GLU A CA 1
ATOM 1471 C C . GLU A 1 183 ? 12.854 7.960 5.454 1.00 74.44 183 GLU A C 1
ATOM 1473 O O . GLU A 1 183 ? 11.707 8.064 5.048 1.00 74.44 183 GLU A O 1
ATOM 1478 N N . VAL A 1 184 ? 13.682 6.991 5.061 1.00 73.38 184 VAL A N 1
ATOM 1479 C CA . VAL A 1 184 ? 13.302 5.924 4.118 1.00 73.38 184 VAL A CA 1
ATOM 1480 C C . VAL A 1 184 ? 12.143 5.079 4.662 1.00 73.38 184 VAL A C 1
ATOM 1482 O O . VAL A 1 184 ? 11.165 4.851 3.953 1.00 73.38 184 VAL A O 1
ATOM 1485 N N . LEU A 1 185 ? 12.200 4.679 5.934 1.00 77.44 185 LEU A N 1
ATOM 1486 C CA . LEU A 1 185 ? 11.141 3.894 6.582 1.00 77.44 185 LEU A CA 1
ATOM 1487 C C . LEU A 1 185 ? 9.843 4.684 6.740 1.00 77.44 185 LEU A C 1
ATOM 1489 O O . LEU A 1 185 ? 8.766 4.186 6.415 1.00 77.44 185 LEU A O 1
ATOM 1493 N N . TYR A 1 186 ? 9.943 5.935 7.199 1.00 78.69 186 TYR A N 1
ATOM 1494 C CA . TYR A 1 186 ? 8.799 6.841 7.279 1.00 78.69 186 TYR A CA 1
ATOM 1495 C C . TYR A 1 186 ? 8.112 6.943 5.922 1.00 78.69 186 TYR A C 1
ATOM 1497 O O . TYR A 1 186 ? 6.898 6.786 5.794 1.00 78.69 186 TYR A O 1
ATOM 1505 N N . LYS A 1 187 ? 8.947 7.140 4.908 1.00 76.56 187 LYS A N 1
ATOM 1506 C CA . LYS A 1 187 ? 8.553 7.247 3.529 1.00 76.56 187 LYS A CA 1
ATOM 1507 C C . LYS A 1 187 ? 7.805 5.994 3.044 1.00 76.56 187 LYS A C 1
ATOM 1509 O O . LYS A 1 187 ? 6.702 6.078 2.510 1.00 76.56 187 LYS A O 1
ATOM 1514 N N . MET A 1 188 ? 8.341 4.811 3.301 1.00 76.56 188 MET A N 1
ATOM 1515 C CA . MET A 1 188 ? 7.656 3.550 2.995 1.00 76.56 188 MET A CA 1
ATOM 1516 C C . MET A 1 188 ? 6.298 3.426 3.695 1.00 76.56 188 MET A C 1
ATOM 1518 O O . MET A 1 188 ? 5.358 2.895 3.107 1.00 76.56 188 MET A O 1
ATOM 1522 N N . GLY A 1 189 ? 6.161 3.967 4.909 1.00 79.75 189 GLY A N 1
ATOM 1523 C CA . GLY A 1 189 ? 4.871 4.069 5.587 1.00 79.75 189 GLY A CA 1
ATOM 1524 C C . GLY A 1 189 ? 3.850 4.885 4.787 1.00 79.75 189 GLY A C 1
ATOM 1525 O O . GLY A 1 189 ? 2.707 4.458 4.630 1.00 79.75 189 GLY A O 1
ATOM 1526 N N . GLU A 1 190 ? 4.265 6.015 4.208 1.00 79.19 190 GLU A N 1
ATOM 1527 C CA . GLU A 1 190 ? 3.414 6.813 3.311 1.00 79.19 190 GLU A CA 1
ATOM 1528 C C . GLU A 1 190 ? 3.017 6.031 2.050 1.00 79.19 190 GLU A C 1
ATOM 1530 O O . GLU A 1 190 ? 1.853 6.060 1.648 1.00 79.19 190 GLU A O 1
ATOM 1535 N N . ALA A 1 191 ? 3.950 5.273 1.465 1.00 80.69 191 ALA A N 1
ATOM 1536 C CA . ALA A 1 191 ? 3.663 4.418 0.316 1.00 80.69 191 ALA A CA 1
ATOM 1537 C C . ALA A 1 191 ? 2.611 3.344 0.657 1.00 80.69 191 ALA A C 1
ATOM 1539 O O . ALA A 1 191 ? 1.604 3.235 -0.044 1.00 80.69 191 ALA A O 1
ATOM 1540 N N . ILE A 1 192 ? 2.779 2.603 1.760 1.00 81.31 192 ILE A N 1
ATOM 1541 C CA . ILE A 1 192 ? 1.807 1.590 2.217 1.00 81.31 192 ILE A CA 1
ATOM 1542 C C . ILE A 1 192 ? 0.430 2.222 2.459 1.00 81.31 192 ILE A C 1
ATOM 1544 O O . ILE A 1 192 ? -0.584 1.667 2.037 1.00 81.31 192 ILE A O 1
ATOM 1548 N N . HIS A 1 193 ? 0.380 3.408 3.079 1.00 80.88 193 HIS A N 1
ATOM 1549 C CA . HIS A 1 193 ? -0.869 4.142 3.307 1.00 80.88 193 HIS A CA 1
ATOM 1550 C C . HIS A 1 193 ? -1.650 4.409 2.013 1.00 80.88 193 HIS A C 1
ATOM 1552 O O . HIS A 1 193 ? -2.882 4.402 2.031 1.00 80.88 193 HIS A O 1
ATOM 1558 N N . SER A 1 194 ? -0.934 4.642 0.910 1.00 82.19 194 SER A N 1
ATOM 1559 C CA . SER A 1 194 ? -1.506 4.905 -0.411 1.00 82.19 194 SER A CA 1
ATOM 1560 C C . SER A 1 194 ? -1.816 3.658 -1.240 1.00 82.19 194 SER A C 1
ATOM 1562 O O . SER A 1 194 ? -2.321 3.801 -2.342 1.00 82.19 194 SER A O 1
ATOM 1564 N N . MET A 1 195 ? -1.522 2.446 -0.768 1.00 87.50 195 MET A N 1
ATOM 1565 C CA . MET A 1 195 ? -1.721 1.210 -1.541 1.00 87.50 195 MET A CA 1
ATOM 1566 C C . MET A 1 195 ? -2.592 0.216 -0.767 1.00 87.50 195 MET A C 1
ATOM 1568 O O . MET A 1 195 ? -2.252 -0.958 -0.626 1.00 87.50 195 MET A O 1
ATOM 1572 N N . LYS A 1 196 ? -3.723 0.661 -0.209 1.00 83.25 196 LYS A N 1
ATOM 1573 C CA . LYS A 1 196 ? -4.491 -0.129 0.776 1.00 83.25 196 LYS A CA 1
ATOM 1574 C C . LYS A 1 196 ? -4.984 -1.455 0.204 1.00 83.25 196 LYS A C 1
ATOM 1576 O O . LYS A 1 196 ? -5.029 -2.460 0.914 1.00 83.25 196 LYS A O 1
ATOM 1581 N N . LYS A 1 197 ? -5.288 -1.489 -1.094 1.00 86.25 197 LYS A N 1
ATOM 1582 C CA . LYS A 1 197 ? -5.719 -2.704 -1.801 1.00 86.25 197 LYS A CA 1
ATOM 1583 C C . LYS A 1 197 ? -4.578 -3.615 -2.280 1.00 86.25 197 LYS A C 1
ATOM 1585 O O . LYS A 1 197 ? -4.837 -4.621 -2.937 1.00 86.25 197 LYS A O 1
ATOM 1590 N N . GLY A 1 198 ? -3.347 -3.358 -1.840 1.00 90.00 198 GLY A N 1
ATOM 1591 C CA . GLY A 1 198 ? -2.167 -4.160 -2.163 1.00 90.00 198 GLY A CA 1
ATOM 1592 C C . GLY A 1 198 ? -1.429 -3.636 -3.390 1.00 90.00 198 GLY A C 1
ATOM 1593 O O . GLY A 1 198 ? -1.780 -2.596 -3.937 1.00 90.00 198 GLY A O 1
ATOM 1594 N N . ILE A 1 199 ? -0.390 -4.349 -3.816 1.00 92.81 199 ILE A N 1
ATOM 1595 C CA . ILE A 1 199 ? 0.527 -3.918 -4.876 1.00 92.81 199 ILE A CA 1
ATOM 1596 C C . ILE A 1 199 ? 0.337 -4.800 -6.109 1.00 92.81 199 ILE A C 1
ATOM 1598 O O . ILE A 1 199 ? 0.587 -6.001 -6.059 1.00 92.81 199 ILE A O 1
ATOM 1602 N N . LYS A 1 200 ? -0.048 -4.219 -7.247 1.00 94.94 200 LYS A N 1
ATOM 1603 C CA . LYS A 1 200 ? -0.101 -4.937 -8.525 1.00 94.94 200 LYS A CA 1
ATOM 1604 C C . LYS A 1 200 ? 1.301 -5.366 -8.932 1.00 94.94 200 LYS A C 1
ATOM 1606 O O . LYS A 1 200 ? 1.559 -6.558 -9.104 1.00 94.94 200 LYS A O 1
ATOM 1611 N N . ARG A 1 201 ? 2.214 -4.398 -9.050 1.00 95.88 201 ARG A N 1
ATOM 1612 C CA . ARG A 1 201 ? 3.616 -4.613 -9.428 1.00 95.88 201 ARG A CA 1
ATOM 1613 C C . ARG A 1 201 ? 4.557 -3.636 -8.732 1.00 95.88 201 ARG A C 1
ATOM 1615 O O . ARG A 1 201 ? 4.194 -2.497 -8.453 1.00 95.88 201 ARG A O 1
ATOM 1622 N N . ILE A 1 202 ? 5.776 -4.100 -8.489 1.00 94.94 202 ILE A N 1
ATOM 1623 C CA . ILE A 1 202 ? 6.916 -3.291 -8.071 1.00 94.94 202 ILE A CA 1
ATOM 1624 C C . ILE A 1 202 ? 7.865 -3.201 -9.262 1.00 94.94 202 ILE A C 1
ATOM 1626 O O . ILE A 1 202 ? 8.445 -4.203 -9.680 1.00 94.94 202 ILE A O 1
ATOM 1630 N N . PHE A 1 203 ? 8.021 -2.003 -9.811 1.00 95.69 203 PHE A N 1
ATOM 1631 C CA . PHE A 1 203 ? 8.968 -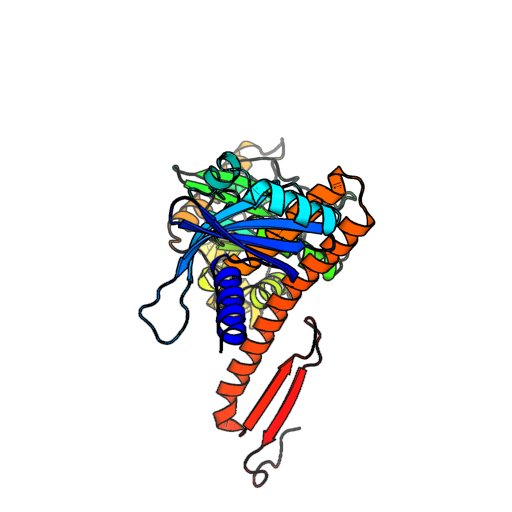1.727 -10.878 1.00 95.69 203 PHE A CA 1
ATOM 1632 C C . PHE A 1 203 ? 10.297 -1.271 -10.294 1.00 95.69 203 PHE A C 1
ATOM 1634 O O . PHE A 1 203 ? 10.385 -0.200 -9.694 1.00 95.69 203 PHE A O 1
ATOM 1641 N N . VAL A 1 204 ? 11.330 -2.089 -10.493 1.00 92.88 204 VAL A N 1
ATOM 1642 C CA . VAL A 1 204 ? 12.717 -1.725 -10.209 1.00 92.88 204 VAL A CA 1
ATOM 1643 C C . VAL A 1 204 ? 13.289 -1.033 -11.440 1.00 92.88 204 VAL A C 1
ATOM 1645 O O . VAL A 1 204 ? 13.571 -1.674 -12.451 1.00 92.88 204 VAL A O 1
ATOM 1648 N N . VAL A 1 205 ? 13.412 0.289 -11.375 1.00 91.50 205 VAL A N 1
ATOM 1649 C CA . VAL A 1 205 ? 13.769 1.134 -12.518 1.00 91.50 205 VAL A CA 1
ATOM 1650 C C . VAL A 1 205 ? 15.281 1.320 -12.597 1.00 91.50 205 VAL A C 1
ATOM 1652 O O . VAL A 1 205 ? 15.914 1.759 -11.633 1.00 91.50 205 VAL A O 1
ATOM 1655 N N . ILE A 1 206 ? 15.856 1.020 -13.763 1.00 88.56 206 ILE A N 1
ATOM 1656 C CA . ILE A 1 206 ? 17.299 1.074 -14.024 1.00 88.56 206 ILE A CA 1
ATOM 1657 C C . ILE A 1 206 ? 17.575 1.807 -15.351 1.00 88.56 206 ILE A C 1
ATOM 1659 O O . ILE A 1 206 ? 16.953 1.514 -16.369 1.00 88.56 206 ILE A O 1
ATOM 1663 N N . ARG A 1 207 ? 18.506 2.774 -15.356 1.00 84.69 207 ARG A N 1
ATOM 1664 C CA . ARG A 1 207 ? 18.835 3.599 -16.548 1.00 84.69 207 ARG A CA 1
ATOM 1665 C C . ARG A 1 207 ? 20.168 3.256 -17.213 1.00 84.69 207 ARG A C 1
ATOM 1667 O O . ARG A 1 207 ? 20.343 3.479 -18.411 1.00 84.69 207 ARG A O 1
ATOM 1674 N N . SER A 1 208 ? 21.110 2.708 -16.468 1.00 74.56 208 SER A N 1
ATOM 1675 C CA . SER A 1 208 ? 22.399 2.240 -16.976 1.00 74.56 208 SER A CA 1
ATOM 1676 C C . SER A 1 208 ? 22.571 0.758 -16.642 1.00 74.56 208 SER A C 1
ATOM 1678 O O . SER A 1 208 ? 21.641 0.113 -16.148 1.00 74.56 208 SER A O 1
ATOM 1680 N N . ARG A 1 209 ? 23.752 0.204 -16.941 1.00 66.00 209 ARG A N 1
ATOM 1681 C CA . ARG A 1 209 ? 24.117 -1.159 -16.535 1.00 66.00 209 ARG A CA 1
ATOM 1682 C C . ARG A 1 209 ? 23.879 -1.331 -15.034 1.00 66.00 209 ARG A C 1
ATOM 1684 O O . ARG A 1 209 ? 24.159 -0.418 -14.260 1.00 66.00 209 ARG A O 1
ATOM 1691 N N . LEU A 1 210 ? 23.379 -2.501 -14.638 1.00 64.88 210 LEU A N 1
ATOM 1692 C CA . LEU A 1 210 ? 23.165 -2.844 -13.236 1.00 64.88 210 LEU A CA 1
ATOM 1693 C C . LEU A 1 210 ? 24.505 -2.791 -12.478 1.00 64.88 210 LEU A C 1
ATOM 1695 O O . LEU A 1 210 ? 25.328 -3.700 -12.576 1.00 64.88 210 LEU A O 1
ATOM 1699 N N . THR A 1 211 ? 24.743 -1.705 -11.747 1.00 66.81 211 THR A N 1
ATOM 1700 C CA . THR A 1 211 ? 25.864 -1.573 -10.809 1.00 66.81 211 THR A CA 1
ATOM 1701 C C . THR A 1 211 ? 25.484 -2.182 -9.458 1.00 66.81 211 THR A C 1
ATOM 1703 O O . THR A 1 211 ? 24.324 -2.514 -9.216 1.00 66.81 211 THR A O 1
ATOM 1706 N N . ASN A 1 212 ? 26.442 -2.304 -8.535 1.00 67.25 212 ASN A N 1
ATOM 1707 C CA . ASN A 1 212 ? 26.138 -2.724 -7.161 1.00 67.25 212 ASN A CA 1
ATOM 1708 C C . ASN A 1 212 ? 25.098 -1.808 -6.487 1.00 67.25 212 ASN A C 1
ATOM 1710 O O . ASN A 1 212 ? 24.308 -2.275 -5.678 1.00 67.25 212 ASN A O 1
ATOM 1714 N N . GLU A 1 213 ? 25.041 -0.527 -6.857 1.00 67.62 213 GLU A N 1
ATOM 1715 C CA . GLU A 1 213 ? 24.032 0.423 -6.368 1.00 67.62 213 GLU A CA 1
ATOM 1716 C C . GLU A 1 213 ? 22.617 0.041 -6.832 1.00 67.62 213 GLU A C 1
ATOM 1718 O O . GLU A 1 213 ? 21.650 0.189 -6.087 1.00 67.62 213 GLU A O 1
ATOM 1723 N N . ALA A 1 214 ? 22.484 -0.553 -8.024 1.00 68.69 214 ALA A N 1
ATOM 1724 C CA . ALA A 1 214 ? 21.208 -1.050 -8.535 1.00 68.69 214 ALA A CA 1
ATOM 1725 C C . ALA A 1 214 ? 20.658 -2.257 -7.743 1.00 68.69 214 ALA A C 1
ATOM 1727 O O . ALA A 1 214 ? 19.507 -2.640 -7.949 1.00 68.69 214 ALA A O 1
ATOM 1728 N N . MET A 1 215 ? 21.439 -2.829 -6.815 1.00 75.94 215 MET A N 1
ATOM 1729 C CA . MET A 1 215 ? 21.005 -3.894 -5.898 1.00 75.94 215 MET A CA 1
ATOM 1730 C C . MET A 1 215 ? 20.222 -3.375 -4.694 1.00 75.94 215 MET A C 1
ATOM 1732 O O . MET A 1 215 ? 19.420 -4.108 -4.112 1.00 75.94 215 MET A O 1
ATOM 1736 N N . GLU A 1 216 ? 20.456 -2.125 -4.300 1.00 76.62 216 GLU A N 1
ATOM 1737 C CA . GLU A 1 216 ? 19.857 -1.530 -3.108 1.00 76.62 216 GLU A CA 1
ATOM 1738 C C . GLU A 1 216 ? 18.312 -1.567 -3.139 1.00 76.62 216 GLU A C 1
ATOM 1740 O O . GLU A 1 216 ? 17.721 -2.018 -2.152 1.00 76.62 216 GLU A O 1
ATOM 1745 N N . PRO A 1 217 ? 17.631 -1.233 -4.263 1.00 80.94 217 PRO A N 1
ATOM 1746 C CA . PRO A 1 217 ? 16.184 -1.407 -4.399 1.00 80.94 217 PRO A CA 1
ATOM 1747 C C . PRO A 1 217 ? 15.700 -2.820 -4.076 1.00 80.94 217 PRO A C 1
ATOM 1749 O O . PRO A 1 217 ? 14.730 -2.983 -3.338 1.00 80.94 217 PRO A O 1
ATOM 1752 N N . PHE A 1 218 ? 16.379 -3.847 -4.597 1.00 82.25 218 PHE A N 1
ATOM 1753 C CA . PHE A 1 218 ? 15.998 -5.238 -4.357 1.00 82.25 218 PHE A CA 1
ATOM 1754 C C . PHE A 1 218 ? 16.132 -5.594 -2.881 1.00 82.25 218 PHE A C 1
ATOM 1756 O O . PHE A 1 218 ? 15.243 -6.237 -2.330 1.00 82.25 218 PHE A O 1
ATOM 1763 N N . SER A 1 219 ? 17.201 -5.135 -2.230 1.00 77.94 219 SER A N 1
ATOM 1764 C CA . SER A 1 219 ? 17.403 -5.343 -0.797 1.00 77.94 219 SER A CA 1
ATOM 1765 C C . SER A 1 219 ? 16.266 -4.732 0.029 1.00 77.94 219 SER A C 1
ATOM 1767 O O . SER A 1 219 ? 15.683 -5.427 0.858 1.00 77.94 219 SER A O 1
ATOM 1769 N N . TYR A 1 220 ? 15.873 -3.481 -0.241 1.00 76.69 220 TYR A N 1
ATOM 1770 C CA . TYR A 1 220 ? 14.745 -2.855 0.460 1.00 76.69 220 TYR A CA 1
ATOM 1771 C C . TYR A 1 220 ? 13.434 -3.605 0.239 1.00 76.69 220 TYR A C 1
ATOM 1773 O O . TYR A 1 220 ? 12.717 -3.878 1.199 1.00 76.69 220 TYR A O 1
ATOM 1781 N N . ILE A 1 221 ? 13.131 -3.974 -1.009 1.00 82.19 221 ILE A N 1
ATOM 1782 C CA . ILE A 1 221 ? 11.916 -4.728 -1.332 1.00 82.19 221 ILE A CA 1
ATOM 1783 C C . ILE A 1 221 ? 11.867 -6.030 -0.528 1.00 82.19 221 ILE A C 1
ATOM 1785 O O . ILE A 1 221 ? 10.853 -6.306 0.104 1.00 82.19 221 ILE A O 1
ATOM 1789 N N . GLN A 1 222 ? 12.955 -6.803 -0.518 1.00 79.00 222 GLN A N 1
ATOM 1790 C CA . GLN A 1 222 ? 13.013 -8.105 0.158 1.00 79.00 222 GLN A CA 1
ATOM 1791 C C . GLN A 1 222 ? 12.941 -7.999 1.683 1.00 79.00 222 GLN A C 1
ATOM 1793 O O . GLN A 1 222 ? 12.457 -8.915 2.340 1.00 79.00 222 GLN A O 1
ATOM 1798 N N . GLN A 1 223 ? 13.415 -6.893 2.253 1.00 74.19 223 GLN A N 1
ATOM 1799 C CA . GLN A 1 223 ? 13.318 -6.642 3.690 1.00 74.19 223 GLN A CA 1
ATOM 1800 C C . GLN A 1 223 ? 11.891 -6.277 4.127 1.00 74.19 223 GLN A C 1
ATOM 1802 O O . GLN A 1 223 ? 11.516 -6.537 5.267 1.00 74.19 223 GLN A O 1
ATOM 1807 N N . ILE A 1 224 ? 11.101 -5.667 3.239 1.00 74.25 224 ILE A N 1
ATOM 1808 C CA . ILE A 1 224 ? 9.775 -5.118 3.567 1.00 74.25 224 ILE A CA 1
ATOM 1809 C C . ILE A 1 224 ? 8.643 -6.027 3.106 1.00 74.25 224 ILE A C 1
ATOM 1811 O O . ILE A 1 224 ? 7.584 -6.072 3.734 1.00 74.25 224 ILE A O 1
ATOM 1815 N N . PHE A 1 225 ? 8.817 -6.716 1.984 1.00 80.69 225 PHE A N 1
ATOM 1816 C CA . PHE A 1 225 ? 7.770 -7.483 1.335 1.00 80.69 225 PHE A CA 1
ATOM 1817 C C . PHE A 1 225 ? 8.210 -8.941 1.156 1.00 80.69 225 PHE A C 1
ATOM 1819 O O . PHE A 1 225 ? 8.983 -9.288 0.264 1.00 80.69 225 PHE A O 1
ATOM 1826 N N . LYS A 1 226 ? 7.662 -9.830 1.988 1.00 78.44 226 LYS A N 1
ATOM 1827 C CA . LYS A 1 226 ? 7.910 -11.272 1.905 1.00 78.44 226 LYS A CA 1
ATOM 1828 C C . LYS A 1 226 ? 7.206 -11.901 0.697 1.00 78.44 226 LYS A C 1
ATOM 1830 O O . LYS A 1 226 ? 6.036 -11.634 0.467 1.00 78.44 226 LYS A O 1
ATOM 1835 N N . LYS A 1 227 ? 7.859 -12.842 -0.004 1.00 83.81 227 LYS A N 1
ATOM 1836 C CA . LYS A 1 227 ? 7.271 -13.594 -1.144 1.00 83.81 227 LYS A CA 1
ATOM 1837 C C . LYS A 1 227 ? 6.738 -12.681 -2.262 1.00 83.81 227 LYS A C 1
ATOM 1839 O O . LYS A 1 227 ? 5.816 -13.042 -2.984 1.00 83.81 227 LYS A O 1
ATOM 1844 N N . VAL A 1 228 ? 7.331 -11.502 -2.418 1.00 88.94 228 VAL A N 1
ATOM 1845 C CA . VAL A 1 228 ? 6.888 -10.487 -3.384 1.00 88.94 228 VAL A CA 1
ATOM 1846 C C . VAL A 1 228 ? 7.452 -10.705 -4.792 1.00 88.94 228 VAL A C 1
ATOM 1848 O O . VAL A 1 228 ? 7.101 -9.987 -5.720 1.00 88.94 228 VAL A O 1
ATOM 1851 N N . ASP A 1 229 ? 8.323 -11.700 -4.963 1.00 89.69 229 ASP A N 1
ATOM 1852 C CA . ASP A 1 229 ? 9.137 -11.908 -6.165 1.00 89.69 229 ASP A CA 1
ATOM 1853 C C . ASP A 1 229 ? 8.342 -11.910 -7.473 1.00 89.69 229 ASP A C 1
ATOM 1855 O O . ASP A 1 229 ? 8.750 -11.280 -8.443 1.00 89.69 229 ASP A O 1
ATOM 1859 N N . GLN A 1 230 ? 7.172 -12.552 -7.478 1.00 91.00 230 GLN A N 1
ATOM 1860 C CA . GLN A 1 230 ? 6.290 -12.653 -8.649 1.00 91.00 230 GLN A CA 1
ATOM 1861 C C . GLN A 1 230 ? 5.652 -11.314 -9.056 1.00 91.00 230 GLN A C 1
ATOM 1863 O O . GLN A 1 230 ? 5.058 -11.199 -10.128 1.00 91.00 230 GLN A O 1
ATOM 1868 N N . HIS A 1 231 ? 5.766 -10.300 -8.200 1.00 94.25 231 HIS A N 1
ATOM 1869 C CA . HIS A 1 231 ? 5.273 -8.950 -8.438 1.00 94.25 231 HIS A CA 1
ATOM 1870 C C . HIS A 1 231 ? 6.401 -7.967 -8.768 1.00 94.25 231 HIS A C 1
ATOM 1872 O O . HIS A 1 231 ? 6.102 -6.812 -9.069 1.00 94.25 231 HIS A O 1
ATOM 1878 N N . ILE A 1 232 ? 7.670 -8.389 -8.735 1.00 94.88 232 ILE A N 1
ATOM 1879 C CA . ILE A 1 232 ? 8.813 -7.551 -9.111 1.00 94.88 232 ILE A CA 1
ATOM 1880 C C . ILE A 1 232 ? 9.024 -7.620 -10.627 1.00 94.88 232 ILE A C 1
ATOM 1882 O O . ILE A 1 232 ? 8.964 -8.680 -11.247 1.00 94.88 232 ILE A O 1
ATOM 1886 N N . THR A 1 233 ? 9.288 -6.477 -11.251 1.00 95.81 233 THR A N 1
ATOM 1887 C CA . THR A 1 233 ? 9.678 -6.385 -12.663 1.00 95.81 233 THR A CA 1
ATOM 1888 C C . THR A 1 233 ? 10.734 -5.307 -12.823 1.00 95.81 233 THR A C 1
ATOM 1890 O O . THR A 1 233 ? 10.641 -4.243 -12.218 1.00 95.81 233 THR A O 1
ATOM 1893 N N . ILE A 1 234 ? 11.755 -5.580 -13.621 1.00 94.56 234 ILE A N 1
ATOM 1894 C CA . ILE A 1 234 ? 12.835 -4.645 -13.913 1.00 94.56 234 ILE A CA 1
ATOM 1895 C C . ILE A 1 234 ? 12.415 -3.800 -15.111 1.00 94.56 234 ILE A C 1
ATOM 1897 O O . ILE A 1 234 ? 12.014 -4.346 -16.135 1.00 94.56 234 ILE A O 1
ATOM 1901 N N . ILE A 1 235 ? 12.519 -2.478 -15.000 1.00 95.44 235 ILE A N 1
ATOM 1902 C CA . ILE A 1 235 ? 12.267 -1.557 -16.113 1.00 95.44 235 ILE A CA 1
ATOM 1903 C C . ILE A 1 235 ? 13.591 -0.915 -16.523 1.00 95.44 235 ILE A C 1
ATOM 1905 O O . ILE A 1 235 ? 14.141 -0.091 -15.788 1.00 95.44 235 ILE A O 1
ATOM 1909 N N . ARG A 1 236 ? 14.098 -1.291 -17.699 1.00 93.50 236 ARG A N 1
ATOM 1910 C CA . ARG A 1 236 ? 15.307 -0.738 -18.314 1.00 93.50 236 ARG A CA 1
ATOM 1911 C C . ARG A 1 236 ? 14.938 0.503 -19.127 1.00 93.50 236 ARG A C 1
ATOM 1913 O O . ARG A 1 236 ? 14.409 0.392 -20.226 1.00 93.50 236 ARG A O 1
ATOM 1920 N N . THR A 1 237 ? 15.212 1.685 -18.576 1.00 92.62 237 THR A N 1
ATOM 1921 C CA . THR A 1 237 ? 14.894 2.981 -19.193 1.00 92.62 237 THR A CA 1
ATOM 1922 C C . THR A 1 237 ? 16.046 3.535 -20.032 1.00 92.62 237 THR A C 1
ATOM 1924 O O . THR A 1 237 ? 17.222 3.275 -19.759 1.00 92.62 237 THR A O 1
ATOM 1927 N N . GLY A 1 238 ? 15.702 4.370 -21.016 1.00 90.12 238 GLY A N 1
ATOM 1928 C CA . GLY A 1 238 ? 16.672 5.107 -21.832 1.00 90.12 238 GLY A CA 1
ATOM 1929 C C . GLY A 1 238 ? 17.433 4.218 -22.813 1.00 90.12 238 GLY A C 1
ATOM 1930 O O . GLY A 1 238 ? 18.592 4.501 -23.105 1.00 90.12 238 GLY A O 1
ATOM 1931 N N . PHE A 1 239 ? 16.811 3.123 -23.247 1.00 92.19 239 PHE A N 1
ATOM 1932 C CA . PHE A 1 239 ? 17.355 2.220 -24.251 1.00 92.19 239 PHE A CA 1
ATOM 1933 C C . PHE A 1 239 ? 16.712 2.561 -25.598 1.00 92.19 239 PHE A C 1
ATOM 1935 O O . PHE A 1 239 ? 15.522 2.326 -25.767 1.00 92.19 239 PHE A O 1
ATOM 1942 N N . GLU A 1 240 ? 17.459 3.187 -26.510 1.00 90.75 240 GLU A N 1
ATOM 1943 C CA . GLU A 1 240 ? 16.912 3.706 -27.778 1.00 90.75 240 GLU A CA 1
ATOM 1944 C C . GLU A 1 240 ? 16.354 2.582 -28.667 1.00 90.75 240 GLU A C 1
ATOM 1946 O O . GLU A 1 240 ? 15.280 2.735 -29.237 1.00 90.75 240 GLU A O 1
ATOM 1951 N N . ASP A 1 241 ? 17.003 1.415 -28.675 1.00 93.06 241 ASP A N 1
ATOM 1952 C CA . ASP A 1 241 ? 16.610 0.247 -29.474 1.00 93.06 241 ASP A CA 1
ATOM 1953 C C . ASP A 1 241 ? 15.593 -0.663 -28.751 1.00 93.06 241 ASP A C 1
ATOM 1955 O O . ASP A 1 241 ? 15.591 -1.878 -28.924 1.00 93.06 241 ASP A O 1
ATOM 1959 N N . PHE A 1 242 ? 14.732 -0.111 -27.887 1.00 94.62 242 PHE A N 1
ATOM 1960 C CA . PHE A 1 242 ? 13.798 -0.902 -27.061 1.00 94.62 242 PHE A CA 1
ATOM 1961 C C . PHE A 1 242 ? 12.736 -1.675 -27.860 1.00 94.62 242 PHE A C 1
ATOM 1963 O O . PHE A 1 242 ? 12.103 -2.579 -27.318 1.00 94.62 242 PHE A O 1
ATOM 1970 N N . GLU A 1 243 ? 12.524 -1.312 -29.125 1.00 93.12 243 GLU A N 1
ATOM 1971 C CA . GLU A 1 243 ? 11.648 -2.032 -30.056 1.00 93.12 243 GLU A CA 1
ATOM 1972 C C . GLU A 1 243 ? 12.365 -3.202 -30.753 1.00 93.12 243 GLU A C 1
ATOM 1974 O O . GLU A 1 243 ? 11.704 -4.101 -31.276 1.00 93.12 243 GLU A O 1
ATOM 1979 N N . ASP A 1 244 ? 13.701 -3.213 -30.750 1.00 95.75 244 ASP A N 1
ATOM 1980 C CA . ASP A 1 244 ? 14.508 -4.289 -31.315 1.00 95.75 244 ASP A CA 1
ATOM 1981 C C . ASP A 1 244 ? 14.732 -5.378 -30.255 1.00 95.75 244 ASP A C 1
ATOM 1983 O O . ASP A 1 244 ? 15.484 -5.224 -29.286 1.00 95.75 244 ASP A O 1
ATOM 1987 N N . ILE A 1 245 ? 14.053 -6.508 -30.453 1.00 94.00 245 ILE A N 1
ATOM 1988 C CA . ILE A 1 245 ? 14.118 -7.668 -29.561 1.00 94.00 245 ILE A CA 1
ATOM 1989 C C . ILE A 1 245 ? 15.545 -8.228 -29.500 1.00 94.00 245 ILE A C 1
ATOM 1991 O O . ILE A 1 245 ? 16.010 -8.560 -28.410 1.00 94.00 245 ILE A O 1
ATOM 1995 N N . GLU A 1 246 ? 16.265 -8.290 -30.625 1.00 96.19 246 GLU A N 1
ATOM 1996 C CA . GLU A 1 246 ? 17.638 -8.808 -30.660 1.00 96.19 246 GLU A CA 1
ATOM 1997 C C . GLU A 1 246 ? 18.587 -7.881 -29.887 1.00 96.19 246 GLU A C 1
ATOM 1999 O O . GLU A 1 246 ? 19.444 -8.348 -29.128 1.00 96.19 246 GLU A O 1
ATOM 2004 N N . ALA A 1 247 ? 18.399 -6.561 -30.007 1.00 95.06 247 ALA A N 1
ATOM 2005 C CA . ALA A 1 247 ? 19.155 -5.579 -29.231 1.00 95.06 247 ALA A CA 1
ATOM 2006 C C . ALA A 1 247 ? 18.877 -5.699 -27.721 1.00 95.06 247 ALA A C 1
ATOM 2008 O O . ALA A 1 247 ? 19.812 -5.690 -26.912 1.00 95.06 247 ALA A O 1
ATOM 2009 N N . CYS A 1 248 ? 17.610 -5.872 -27.334 1.00 94.19 248 CYS A N 1
ATOM 2010 C CA . CYS A 1 248 ? 17.207 -6.076 -25.940 1.00 94.19 248 CYS A CA 1
ATOM 2011 C C . CYS A 1 248 ? 17.781 -7.376 -25.353 1.00 94.19 248 CYS A C 1
ATOM 2013 O O . CYS A 1 248 ? 18.281 -7.392 -24.223 1.00 94.19 248 CYS A O 1
ATOM 2015 N N . GLU A 1 249 ? 17.748 -8.474 -26.113 1.00 93.56 249 GLU A N 1
ATOM 2016 C CA . GLU A 1 249 ? 18.331 -9.757 -25.709 1.00 93.56 249 GLU A CA 1
ATOM 2017 C C . GLU A 1 249 ? 19.849 -9.663 -25.554 1.00 93.56 249 GLU A C 1
ATOM 2019 O O . GLU A 1 249 ? 20.416 -10.196 -24.592 1.00 93.56 249 GLU A O 1
ATOM 2024 N N . LYS A 1 250 ? 20.517 -8.947 -26.463 1.00 93.62 250 LYS A N 1
ATOM 2025 C CA . LYS A 1 250 ? 21.953 -8.690 -26.373 1.00 93.62 250 LYS A CA 1
ATOM 2026 C C . LYS A 1 250 ? 22.303 -7.906 -25.107 1.00 93.62 250 LYS A C 1
ATOM 2028 O O . LYS A 1 250 ? 23.177 -8.353 -24.366 1.00 93.62 250 LYS A O 1
ATOM 2033 N N . ASP A 1 251 ? 21.609 -6.804 -24.816 1.00 91.12 251 ASP A N 1
ATOM 2034 C CA . ASP A 1 251 ? 21.826 -6.028 -23.583 1.00 91.12 251 ASP A CA 1
ATOM 2035 C C . ASP A 1 251 ? 21.543 -6.876 -22.331 1.00 91.12 251 ASP A C 1
ATOM 2037 O O . ASP A 1 251 ? 22.351 -6.902 -21.401 1.00 91.12 251 ASP A O 1
ATOM 2041 N N . THR A 1 252 ? 20.467 -7.670 -22.337 1.00 90.69 252 THR A N 1
ATOM 2042 C CA . THR A 1 252 ? 20.142 -8.593 -21.236 1.00 90.69 252 THR A CA 1
ATOM 2043 C C . THR A 1 252 ? 21.276 -9.593 -20.995 1.00 90.69 252 THR A C 1
ATOM 2045 O O . THR A 1 252 ? 21.662 -9.837 -19.849 1.00 90.69 252 THR A O 1
ATOM 2048 N N . ASN A 1 253 ? 21.840 -10.168 -22.060 1.00 90.12 253 ASN A N 1
ATOM 2049 C CA . ASN A 1 253 ? 22.956 -11.109 -21.972 1.00 90.12 253 ASN A CA 1
ATOM 2050 C C . ASN A 1 253 ? 24.253 -10.433 -21.509 1.00 90.12 253 ASN A C 1
ATOM 2052 O O . ASN A 1 253 ? 24.975 -11.008 -20.694 1.00 90.12 253 ASN A O 1
ATOM 2056 N N . GLU A 1 254 ? 24.539 -9.211 -21.962 1.00 88.44 254 GLU A N 1
ATOM 2057 C CA . GLU A 1 254 ? 25.672 -8.425 -21.464 1.00 88.44 254 GLU A CA 1
ATOM 2058 C C . GLU A 1 254 ? 25.550 -8.159 -19.957 1.00 88.44 254 GLU A C 1
ATOM 2060 O O . GLU A 1 254 ? 26.509 -8.371 -19.214 1.00 88.44 254 GLU A O 1
ATOM 2065 N N . ILE A 1 255 ? 24.365 -7.761 -19.483 1.00 84.25 255 ILE A N 1
ATOM 2066 C CA . ILE A 1 255 ? 24.101 -7.542 -18.055 1.00 84.25 255 ILE A CA 1
ATOM 2067 C C . ILE A 1 255 ? 24.242 -8.851 -17.268 1.00 84.25 255 ILE A C 1
ATOM 2069 O O . ILE A 1 255 ? 24.877 -8.870 -16.211 1.00 84.25 255 ILE A O 1
ATOM 2073 N N . ARG A 1 256 ? 23.685 -9.954 -17.783 1.00 86.06 256 ARG A N 1
ATOM 2074 C CA . ARG A 1 256 ? 23.771 -11.286 -17.165 1.00 86.06 256 ARG A CA 1
ATOM 2075 C C . ARG A 1 256 ? 25.222 -11.742 -17.007 1.00 86.06 256 ARG A C 1
ATOM 2077 O O . ARG A 1 256 ? 25.573 -12.290 -15.967 1.00 86.06 256 ARG A O 1
ATOM 2084 N N . ASN A 1 257 ? 26.062 -11.482 -18.005 1.00 84.88 257 ASN A N 1
ATOM 2085 C CA . ASN A 1 257 ? 27.462 -11.905 -18.018 1.00 84.88 257 ASN A CA 1
ATOM 2086 C C . ASN A 1 257 ? 28.401 -10.958 -17.252 1.00 84.88 257 ASN A C 1
ATOM 2088 O O . ASN A 1 257 ? 29.566 -11.295 -17.049 1.00 84.88 257 ASN A O 1
ATOM 2092 N N . ALA A 1 258 ? 27.923 -9.789 -16.812 1.00 79.56 258 ALA A N 1
ATOM 2093 C CA . ALA A 1 258 ? 28.749 -8.816 -16.103 1.00 79.56 258 ALA A CA 1
ATOM 2094 C C . ALA A 1 258 ? 29.158 -9.289 -14.693 1.00 79.56 258 ALA A C 1
ATOM 2096 O O . ALA A 1 258 ? 30.298 -9.065 -14.289 1.00 79.56 258 ALA A O 1
ATOM 2097 N N . ASN A 1 259 ? 28.250 -9.927 -13.936 1.00 77.31 259 ASN A N 1
ATOM 2098 C CA . ASN A 1 259 ? 28.562 -10.614 -12.675 1.00 77.31 259 ASN A CA 1
ATOM 2099 C C . ASN A 1 259 ? 27.469 -11.630 -12.257 1.00 77.31 259 ASN A C 1
ATOM 2101 O O . ASN A 1 259 ? 26.314 -11.542 -12.678 1.00 77.31 259 ASN A O 1
ATOM 2105 N N . ASN A 1 260 ? 27.823 -12.564 -11.363 1.00 81.38 260 ASN A N 1
ATOM 2106 C CA . ASN A 1 260 ? 26.926 -13.632 -10.885 1.00 81.38 260 ASN A CA 1
ATOM 2107 C C . ASN A 1 260 ? 25.671 -13.114 -10.164 1.00 81.38 260 ASN A C 1
ATOM 2109 O O . ASN A 1 260 ? 24.606 -13.731 -10.240 1.00 81.38 260 ASN A O 1
ATOM 2113 N N . THR A 1 261 ? 25.778 -11.983 -9.468 1.00 79.75 261 THR A N 1
ATOM 2114 C CA . THR A 1 261 ? 24.649 -11.378 -8.757 1.00 79.75 261 THR A CA 1
ATOM 2115 C C . THR A 1 261 ? 23.573 -10.930 -9.752 1.00 79.75 261 THR A C 1
ATOM 2117 O O . THR A 1 261 ? 22.397 -11.254 -9.584 1.00 79.75 261 THR A O 1
ATOM 2120 N N . MET A 1 262 ? 23.967 -10.278 -10.845 1.00 77.88 262 MET A N 1
ATOM 2121 C CA . MET A 1 262 ? 23.050 -9.840 -11.898 1.00 77.88 262 MET A CA 1
ATOM 2122 C C . MET A 1 262 ? 22.450 -11.007 -12.664 1.00 77.88 262 MET A C 1
ATOM 2124 O O . MET A 1 262 ? 21.254 -10.986 -12.954 1.00 77.88 262 MET A O 1
ATOM 2128 N N . ALA A 1 263 ? 23.230 -12.064 -12.903 1.00 83.12 263 ALA A N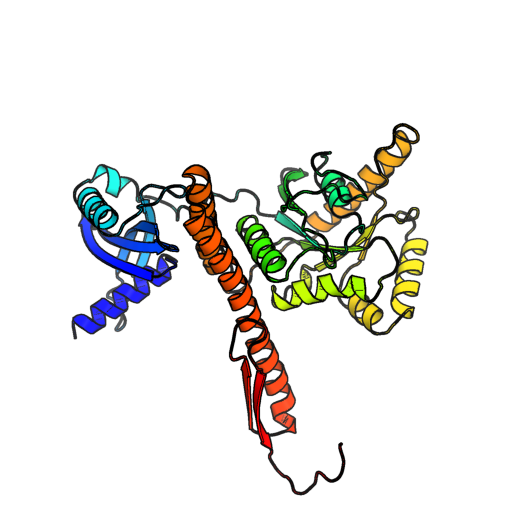 1
ATOM 2129 C CA . ALA A 1 263 ? 22.687 -13.299 -13.452 1.00 83.12 263 ALA A CA 1
ATOM 2130 C C . ALA A 1 263 ? 21.551 -13.854 -12.580 1.00 83.12 263 ALA A C 1
ATOM 2132 O O . ALA A 1 263 ? 20.485 -14.182 -13.096 1.00 83.12 263 ALA A O 1
ATOM 2133 N N . SER A 1 264 ? 21.727 -13.895 -11.254 1.00 84.81 264 SER A N 1
ATOM 2134 C CA . SER A 1 264 ? 20.685 -14.402 -10.352 1.00 84.81 264 SER A CA 1
ATOM 2135 C C . SER A 1 264 ? 19.413 -13.542 -10.346 1.00 84.81 264 SER A C 1
ATOM 2137 O O . SER A 1 264 ? 18.313 -14.087 -10.301 1.00 84.81 264 SER A O 1
ATOM 2139 N N . ILE A 1 265 ? 19.545 -12.217 -10.464 1.00 85.56 265 ILE A N 1
ATOM 2140 C CA . ILE A 1 265 ? 18.417 -11.284 -10.600 1.00 85.56 265 ILE A CA 1
ATOM 2141 C C . ILE A 1 265 ? 17.667 -11.500 -11.912 1.00 85.56 265 ILE A C 1
ATOM 2143 O O . ILE A 1 265 ? 16.449 -11.660 -11.892 1.00 85.56 265 ILE A O 1
ATOM 2147 N N . LEU A 1 266 ? 18.374 -11.525 -13.044 1.00 86.50 266 LEU A N 1
ATOM 2148 C CA . LEU A 1 266 ? 17.756 -11.669 -14.367 1.00 86.50 266 LEU A CA 1
ATOM 2149 C C . LEU A 1 266 ? 17.170 -13.064 -14.603 1.00 86.50 266 LEU A C 1
ATOM 2151 O O . LEU A 1 266 ? 16.312 -13.232 -15.462 1.00 86.50 266 LEU A O 1
ATOM 2155 N N . ASN A 1 267 ? 17.613 -14.067 -13.846 1.00 86.44 267 ASN A N 1
ATOM 2156 C CA . ASN A 1 267 ? 16.986 -15.388 -13.838 1.00 86.44 267 ASN A CA 1
ATOM 2157 C C . ASN A 1 267 ? 15.700 -15.421 -13.000 1.00 86.44 267 ASN A C 1
ATOM 2159 O O . ASN A 1 267 ? 14.908 -16.351 -13.131 1.00 86.44 267 ASN A O 1
ATOM 2163 N N . LYS A 1 268 ? 15.509 -14.440 -12.112 1.00 88.88 268 LYS A N 1
ATOM 2164 C CA . LYS A 1 268 ? 14.407 -14.402 -11.149 1.00 88.88 268 LYS A CA 1
ATOM 2165 C C . LYS A 1 268 ? 13.293 -13.437 -11.548 1.00 88.88 268 LYS A C 1
ATOM 2167 O O . LYS A 1 268 ? 12.134 -13.707 -11.241 1.00 88.88 268 LYS A O 1
ATOM 2172 N N . TYR A 1 269 ? 13.627 -12.325 -12.200 1.00 91.19 269 TYR A N 1
ATOM 2173 C CA . TYR A 1 269 ? 12.678 -11.257 -12.508 1.00 91.19 269 TYR A CA 1
ATOM 2174 C C . TYR A 1 269 ? 12.642 -10.936 -14.000 1.00 91.19 269 TYR A C 1
ATOM 2176 O O . TYR A 1 269 ? 13.675 -10.893 -14.665 1.00 91.19 269 TYR A O 1
ATOM 2184 N N . ASN A 1 270 ? 11.443 -10.629 -14.494 1.00 91.81 270 ASN A N 1
ATOM 2185 C CA . ASN A 1 270 ? 11.243 -10.149 -15.858 1.00 91.81 270 ASN A CA 1
ATOM 2186 C C . ASN A 1 270 ? 11.879 -8.766 -16.041 1.00 91.81 270 ASN A C 1
ATOM 2188 O O . ASN A 1 270 ? 11.822 -7.937 -15.129 1.00 91.81 270 ASN A O 1
ATOM 2192 N N . ILE A 1 271 ? 12.414 -8.505 -17.233 1.00 93.50 271 ILE A N 1
ATOM 2193 C CA . ILE A 1 271 ? 12.931 -7.200 -17.649 1.00 93.50 271 ILE A CA 1
ATOM 2194 C C . ILE A 1 271 ? 12.112 -6.663 -18.826 1.00 93.50 271 ILE A C 1
ATOM 2196 O O . ILE A 1 271 ? 11.799 -7.399 -19.757 1.00 93.50 271 ILE A O 1
ATOM 2200 N N . ILE A 1 272 ? 11.739 -5.386 -18.760 1.00 96.38 272 ILE A N 1
ATOM 2201 C CA . ILE A 1 272 ? 11.035 -4.660 -19.821 1.00 96.38 272 ILE A CA 1
ATOM 2202 C C . ILE A 1 272 ? 11.896 -3.472 -20.230 1.00 96.38 272 ILE A C 1
ATOM 2204 O O . ILE A 1 272 ? 12.324 -2.686 -19.381 1.00 96.38 272 ILE A O 1
ATOM 2208 N N . TYR A 1 273 ? 12.123 -3.343 -21.531 1.00 96.12 273 TYR A N 1
ATOM 2209 C CA . TYR A 1 273 ? 12.894 -2.268 -22.138 1.00 96.12 273 TYR A CA 1
ATOM 2210 C C . TYR A 1 273 ? 11.965 -1.148 -22.601 1.00 96.12 273 TYR A C 1
ATOM 2212 O O . TYR A 1 273 ? 10.923 -1.411 -23.197 1.00 96.12 273 TYR A O 1
ATOM 2220 N N . VAL A 1 274 ? 12.328 0.098 -22.292 1.00 95.81 274 VAL A N 1
ATOM 2221 C CA . VAL A 1 274 ? 11.566 1.294 -22.676 1.00 95.81 274 VAL A CA 1
ATOM 2222 C C . VAL A 1 274 ? 12.479 2.487 -22.942 1.00 95.81 274 VAL A C 1
ATOM 2224 O O . VAL A 1 274 ? 13.512 2.667 -22.281 1.00 95.81 274 VAL A O 1
ATOM 2227 N N . ASN A 1 275 ? 12.040 3.376 -23.832 1.00 93.19 275 ASN A N 1
ATOM 2228 C CA . ASN A 1 275 ? 12.654 4.680 -24.025 1.00 93.19 275 ASN A CA 1
ATOM 2229 C C . ASN A 1 275 ? 11.689 5.799 -23.635 1.00 93.19 275 ASN A C 1
ATOM 2231 O O . ASN A 1 275 ? 10.665 6.026 -24.271 1.00 93.19 275 ASN A O 1
ATOM 2235 N N . ASN A 1 276 ? 12.052 6.538 -22.588 1.00 90.94 276 ASN A N 1
ATOM 2236 C CA . ASN A 1 276 ? 11.257 7.650 -22.074 1.00 90.94 276 ASN A CA 1
ATOM 2237 C C . ASN A 1 276 ? 12.078 8.947 -22.174 1.00 90.94 276 ASN A C 1
ATOM 2239 O O . ASN A 1 276 ? 12.486 9.490 -21.140 1.00 90.94 276 ASN A O 1
ATOM 2243 N N . PRO A 1 277 ? 12.410 9.425 -23.390 1.00 87.38 277 PRO A N 1
ATOM 2244 C CA . PRO A 1 277 ? 13.221 10.625 -23.551 1.00 87.38 277 PRO A CA 1
ATOM 2245 C C . PRO A 1 277 ? 12.500 11.841 -22.943 1.00 87.38 277 PRO A C 1
ATOM 2247 O O . PRO A 1 277 ? 11.268 11.872 -22.903 1.00 87.38 277 PRO A O 1
ATOM 2250 N N . PRO A 1 278 ? 13.222 12.860 -22.447 1.00 76.38 278 PRO A N 1
ATOM 2251 C CA . PRO A 1 278 ? 12.595 14.068 -21.917 1.00 76.38 278 PRO A CA 1
ATOM 2252 C C . PRO A 1 278 ? 11.792 14.799 -23.003 1.00 76.38 278 PRO A C 1
ATOM 2254 O O . PRO A 1 278 ? 12.181 14.827 -24.176 1.00 76.38 278 PRO A O 1
ATOM 2257 N N . GLU A 1 279 ? 10.697 15.450 -22.612 1.00 65.12 279 GLU A N 1
ATOM 2258 C CA . GLU A 1 279 ? 9.928 16.334 -23.493 1.00 65.12 279 GLU A CA 1
ATOM 2259 C C . GLU A 1 279 ? 10.731 17.612 -23.792 1.00 65.12 279 GLU A C 1
ATOM 2261 O O . GLU A 1 279 ? 10.601 18.650 -23.146 1.00 65.12 279 GLU A O 1
ATOM 2266 N N . SER A 1 280 ? 11.629 17.538 -24.777 1.00 61.44 280 SER A N 1
ATOM 2267 C CA . SER A 1 280 ? 12.396 18.690 -25.254 1.00 61.44 280 SER A CA 1
ATOM 2268 C C . SER A 1 280 ? 11.745 19.302 -26.497 1.00 61.44 280 SER A C 1
ATOM 2270 O O . SER A 1 280 ? 11.372 18.593 -27.432 1.00 61.44 280 SER A O 1
ATOM 2272 N N . LYS A 1 281 ? 11.683 20.641 -26.564 1.00 55.91 281 LYS A N 1
ATOM 2273 C CA . LYS A 1 281 ? 11.081 21.392 -27.688 1.00 55.91 281 LYS A CA 1
ATOM 2274 C C . LYS A 1 281 ? 11.724 21.130 -29.064 1.00 55.91 281 LYS A C 1
ATOM 2276 O O . LYS A 1 281 ? 11.167 21.556 -30.066 1.00 55.91 281 LYS A O 1
ATOM 2281 N N . ARG A 1 282 ? 12.897 20.481 -29.132 1.00 58.28 282 ARG A N 1
ATOM 2282 C CA . ARG A 1 282 ? 13.669 20.274 -30.375 1.00 58.28 282 ARG A CA 1
ATOM 2283 C C . ARG A 1 282 ? 13.426 18.924 -31.071 1.00 58.28 282 ARG A C 1
ATOM 2285 O O . ARG A 1 282 ? 13.797 18.808 -32.231 1.00 58.28 282 ARG A O 1
ATOM 2292 N N . ARG A 1 283 ? 12.842 17.922 -30.397 1.00 60.59 283 ARG A N 1
ATOM 2293 C CA . ARG A 1 283 ? 12.592 16.561 -30.935 1.00 60.59 283 ARG A CA 1
ATOM 2294 C C . ARG A 1 283 ? 11.212 16.029 -30.511 1.00 60.59 283 ARG A C 1
ATOM 2296 O O . ARG A 1 283 ? 11.096 14.926 -29.997 1.00 60.59 283 ARG A O 1
ATOM 2303 N N . LEU A 1 284 ? 10.175 16.859 -30.633 1.00 65.62 284 LEU A N 1
ATOM 2304 C CA . LEU A 1 284 ? 8.876 16.600 -29.995 1.00 65.62 284 LEU A CA 1
ATOM 2305 C C . LEU A 1 284 ? 8.141 15.364 -30.533 1.00 65.62 284 LEU A C 1
ATOM 2307 O O . LEU A 1 284 ? 7.479 14.699 -29.747 1.00 65.62 284 LEU A O 1
ATOM 2311 N N . GLU A 1 285 ? 8.234 15.070 -31.830 1.00 71.00 285 GLU A N 1
ATOM 2312 C CA . GLU A 1 285 ? 7.416 14.019 -32.454 1.00 71.00 285 GLU A CA 1
ATOM 2313 C C . GLU A 1 285 ? 7.941 12.616 -32.120 1.00 71.00 285 GLU A C 1
ATOM 2315 O O . GLU A 1 285 ? 7.246 11.866 -31.442 1.00 71.00 285 GLU A O 1
ATOM 2320 N N . ASN A 1 286 ? 9.212 12.323 -32.421 1.00 77.19 286 ASN A N 1
ATOM 2321 C CA . ASN A 1 286 ? 9.832 11.035 -32.074 1.00 77.19 286 ASN A CA 1
ATOM 2322 C C . ASN A 1 286 ? 9.824 10.771 -30.557 1.00 77.19 286 ASN A C 1
ATOM 2324 O O . ASN A 1 286 ? 9.554 9.659 -30.122 1.00 77.19 286 ASN A O 1
ATOM 2328 N N . ASN A 1 287 ? 10.059 11.796 -29.724 1.00 85.38 287 ASN A N 1
ATOM 2329 C CA . ASN A 1 287 ? 10.046 11.610 -28.269 1.00 85.38 287 ASN A CA 1
ATOM 2330 C C . ASN A 1 287 ? 8.650 11.253 -27.737 1.00 85.38 287 ASN A C 1
ATOM 2332 O O . ASN A 1 287 ? 8.548 10.544 -26.737 1.00 85.38 287 ASN A O 1
ATOM 2336 N N . ARG A 1 288 ? 7.582 11.772 -28.357 1.00 86.62 288 ARG A N 1
ATOM 2337 C CA . ARG A 1 288 ? 6.207 11.402 -28.000 1.00 86.62 288 ARG A CA 1
ATOM 2338 C C . ARG A 1 288 ? 5.895 9.987 -28.449 1.00 86.62 288 ARG A C 1
ATOM 2340 O O . ARG A 1 288 ? 5.360 9.228 -27.652 1.00 86.62 288 ARG A O 1
ATOM 2347 N N . GLU A 1 289 ? 6.288 9.628 -29.667 1.00 90.31 289 GLU A N 1
ATOM 2348 C CA . GLU A 1 289 ? 6.101 8.277 -30.191 1.00 90.31 289 GLU A CA 1
ATOM 2349 C C . GLU A 1 289 ? 6.782 7.226 -29.295 1.00 90.31 289 GLU A C 1
ATOM 2351 O O . GLU A 1 289 ? 6.128 6.276 -28.863 1.00 90.31 289 GLU A O 1
ATOM 2356 N N . ASP A 1 290 ? 8.044 7.442 -28.911 1.00 92.19 290 ASP A N 1
ATOM 2357 C CA . ASP A 1 290 ? 8.781 6.555 -27.999 1.00 92.19 290 ASP A CA 1
ATOM 2358 C C . ASP A 1 290 ? 8.082 6.403 -26.638 1.00 92.19 290 ASP A C 1
ATOM 2360 O O . ASP A 1 290 ? 7.939 5.290 -26.118 1.00 92.19 290 ASP A O 1
ATOM 2364 N N . ARG A 1 291 ? 7.602 7.516 -26.061 1.00 92.94 291 ARG A N 1
ATOM 2365 C CA . ARG A 1 291 ? 6.850 7.516 -24.793 1.00 92.94 291 ARG A CA 1
ATOM 2366 C C . ARG A 1 291 ? 5.533 6.751 -24.929 1.00 92.94 291 ARG A C 1
ATOM 2368 O O . ARG A 1 291 ? 5.202 5.949 -24.057 1.00 92.94 291 ARG A O 1
ATOM 2375 N N . GLU A 1 292 ? 4.790 6.964 -26.011 1.00 94.00 292 GLU A N 1
ATOM 2376 C CA . GLU A 1 292 ? 3.525 6.273 -26.276 1.00 94.00 292 GLU A CA 1
ATOM 2377 C C . GLU A 1 292 ? 3.727 4.765 -26.463 1.00 94.00 292 GLU A C 1
ATOM 2379 O O . GLU A 1 292 ? 2.972 3.964 -25.904 1.00 94.00 292 GLU A O 1
ATOM 2384 N N . LYS A 1 293 ? 4.760 4.357 -27.207 1.00 95.75 293 LYS A N 1
ATOM 2385 C CA . LYS A 1 293 ? 5.121 2.945 -27.384 1.00 95.75 293 LYS A CA 1
ATOM 2386 C C . LYS A 1 293 ? 5.555 2.310 -26.067 1.00 95.75 293 LYS A C 1
ATOM 2388 O O . LYS A 1 293 ? 5.028 1.261 -25.696 1.00 95.75 293 LYS A O 1
ATOM 2393 N N . SER A 1 294 ? 6.423 2.983 -25.311 1.00 96.25 294 SER A N 1
ATOM 2394 C CA . SER A 1 294 ? 6.846 2.552 -23.973 1.00 96.25 294 SER A CA 1
ATOM 2395 C C . SER A 1 294 ? 5.651 2.351 -23.043 1.00 96.25 294 SER A C 1
ATOM 2397 O O . SER A 1 294 ? 5.540 1.322 -22.372 1.00 96.25 294 SER A O 1
ATOM 2399 N N . ARG A 1 295 ? 4.700 3.294 -23.049 1.00 96.44 295 ARG A N 1
ATOM 2400 C CA . ARG A 1 295 ? 3.452 3.176 -22.292 1.00 96.44 295 ARG A CA 1
ATOM 2401 C C . ARG A 1 295 ? 2.652 1.945 -22.717 1.00 96.44 295 ARG A C 1
ATOM 2403 O O . ARG A 1 295 ? 2.248 1.173 -21.852 1.00 96.44 295 ARG A O 1
ATOM 2410 N N . LYS A 1 296 ? 2.433 1.735 -24.019 1.00 97.31 296 LYS A N 1
ATOM 2411 C CA . LYS A 1 296 ? 1.676 0.578 -24.535 1.00 97.31 296 LYS A CA 1
ATOM 2412 C C . LYS A 1 296 ? 2.303 -0.752 -24.113 1.00 97.31 296 LYS A C 1
ATOM 2414 O O . LYS A 1 296 ? 1.566 -1.641 -23.688 1.00 97.31 296 LYS A O 1
ATOM 2419 N N . ILE A 1 297 ? 3.632 -0.875 -24.165 1.00 97.38 297 ILE A N 1
ATOM 2420 C CA . ILE A 1 297 ? 4.363 -2.070 -23.707 1.00 97.38 297 ILE A CA 1
ATOM 2421 C C . ILE A 1 297 ? 4.090 -2.328 -22.220 1.00 97.38 297 ILE A C 1
ATOM 2423 O O . ILE A 1 297 ? 3.668 -3.423 -21.842 1.00 97.38 297 ILE A O 1
ATOM 2427 N N . ILE A 1 298 ? 4.274 -1.308 -21.373 1.00 97.44 298 ILE A N 1
ATOM 2428 C CA . ILE A 1 298 ? 4.078 -1.431 -19.922 1.00 97.44 298 ILE A CA 1
ATOM 2429 C C . ILE A 1 298 ? 2.624 -1.768 -19.583 1.00 97.44 298 ILE A C 1
ATOM 2431 O O . ILE A 1 298 ? 2.376 -2.638 -18.748 1.00 97.44 298 ILE A O 1
ATOM 2435 N N . MET A 1 299 ? 1.661 -1.102 -20.220 1.00 97.00 299 MET A N 1
ATOM 2436 C CA . MET A 1 299 ? 0.245 -1.330 -19.943 1.00 97.00 299 MET A CA 1
ATOM 2437 C C . MET A 1 299 ? -0.212 -2.715 -20.403 1.00 97.00 299 MET A C 1
ATOM 2439 O O . MET A 1 299 ? -0.880 -3.400 -19.633 1.00 97.00 299 MET A O 1
ATOM 2443 N N . SER A 1 300 ? 0.236 -3.180 -21.574 1.00 96.50 300 SER A N 1
ATOM 2444 C CA . SER A 1 300 ? -0.049 -4.545 -22.049 1.00 96.50 300 SER A CA 1
ATOM 2445 C C . SER A 1 300 ? 0.496 -5.600 -21.077 1.00 96.50 300 SER A C 1
ATOM 2447 O O . SER A 1 300 ? -0.174 -6.586 -20.768 1.00 96.50 300 SER A O 1
ATOM 2449 N N . TYR A 1 301 ? 1.694 -5.372 -20.526 1.00 96.50 301 TYR A N 1
ATOM 2450 C CA . TYR A 1 301 ? 2.250 -6.224 -19.475 1.00 96.50 301 TYR A CA 1
ATOM 2451 C C . TYR A 1 301 ? 1.420 -6.179 -18.182 1.00 96.50 301 TYR A C 1
ATOM 2453 O O . TYR A 1 301 ? 1.141 -7.210 -17.574 1.00 96.50 301 TYR A O 1
ATOM 2461 N N . LEU A 1 302 ? 0.998 -4.996 -17.734 1.00 95.69 302 LEU A N 1
ATOM 2462 C CA . LEU A 1 302 ? 0.189 -4.858 -16.520 1.00 95.69 302 LEU A CA 1
ATOM 2463 C C . LEU A 1 302 ? -1.193 -5.511 -16.650 1.00 95.69 302 LEU A C 1
ATOM 2465 O O . LEU A 1 302 ? -1.687 -6.063 -15.666 1.00 95.69 302 LEU A O 1
ATOM 2469 N N . GLU A 1 303 ? -1.797 -5.487 -17.838 1.00 94.38 303 GLU A N 1
ATOM 2470 C CA . GLU A 1 303 ? -3.048 -6.191 -18.149 1.00 94.38 303 GLU A CA 1
ATOM 2471 C C . GLU A 1 303 ? -2.876 -7.718 -18.092 1.00 94.38 303 GLU A C 1
ATOM 2473 O O . GLU A 1 303 ? -3.772 -8.423 -17.623 1.00 94.38 303 GLU A O 1
ATOM 2478 N N . SER A 1 304 ? -1.707 -8.251 -18.476 1.00 93.69 304 SER A N 1
ATOM 2479 C CA . SER A 1 304 ? -1.426 -9.691 -18.359 1.00 93.69 304 SER A CA 1
ATOM 2480 C C . SER A 1 304 ? -1.215 -10.151 -16.909 1.00 93.69 304 SER A C 1
ATOM 2482 O O . SER A 1 304 ? -1.224 -11.349 -16.614 1.00 93.69 304 SER A O 1
ATOM 2484 N N . CYS A 1 305 ? -1.013 -9.217 -15.979 1.00 92.50 305 CYS A N 1
ATOM 2485 C CA . CYS A 1 305 ? -0.806 -9.498 -14.566 1.00 92.50 305 CYS A CA 1
ATOM 2486 C C . CYS A 1 305 ? -2.153 -9.657 -13.847 1.00 92.50 305 CYS A C 1
ATOM 2488 O O . CYS A 1 305 ? -2.947 -8.723 -13.794 1.00 92.50 305 CYS A O 1
ATOM 2490 N N . LYS A 1 306 ? -2.417 -10.815 -13.231 1.00 84.88 306 LYS A N 1
ATOM 2491 C CA . LYS A 1 306 ? -3.724 -11.085 -12.598 1.00 84.88 306 LYS A CA 1
ATOM 2492 C C . LYS A 1 306 ? -3.786 -10.655 -11.134 1.00 84.88 306 LYS A C 1
ATOM 2494 O O . LYS A 1 306 ? -4.702 -9.938 -10.747 1.00 84.88 306 LYS A O 1
ATOM 2499 N N . GLU A 1 307 ? -2.791 -11.034 -10.342 1.00 88.69 307 GLU A N 1
ATOM 2500 C CA . GLU A 1 307 ? -2.862 -10.941 -8.881 1.00 88.69 307 GLU A CA 1
ATOM 2501 C C . GLU A 1 307 ? -2.213 -9.675 -8.310 1.00 88.69 307 GLU A C 1
ATOM 2503 O O . GLU A 1 307 ? -1.199 -9.185 -8.821 1.00 88.69 307 GLU A O 1
ATOM 2508 N N . ASN A 1 308 ? -2.786 -9.199 -7.202 1.00 90.94 308 ASN A N 1
ATOM 2509 C CA . ASN A 1 308 ? -2.219 -8.164 -6.346 1.00 90.94 308 ASN A CA 1
ATOM 2510 C C . ASN A 1 308 ? -1.515 -8.802 -5.151 1.00 90.94 308 ASN A C 1
ATOM 2512 O O . ASN A 1 308 ? -2.034 -9.715 -4.514 1.00 90.94 308 ASN A O 1
ATOM 2516 N N . TYR A 1 309 ? -0.356 -8.263 -4.808 1.00 91.56 309 TYR A N 1
ATOM 2517 C CA . TYR A 1 309 ? 0.393 -8.639 -3.628 1.00 91.56 309 TYR A CA 1
ATOM 2518 C C . TYR A 1 309 ? -0.187 -7.977 -2.377 1.00 91.56 309 TYR A C 1
ATOM 2520 O O . TYR A 1 309 ? -0.303 -6.750 -2.303 1.00 91.56 309 TYR A O 1
ATOM 2528 N N . LYS A 1 310 ? -0.467 -8.788 -1.357 1.00 88.25 310 LYS A N 1
ATOM 2529 C CA . LYS A 1 310 ? -0.685 -8.352 0.025 1.00 88.25 310 LYS A CA 1
ATOM 2530 C C . LYS A 1 310 ? 0.083 -9.276 0.962 1.00 88.25 310 LYS A C 1
ATOM 2532 O O . LYS A 1 310 ? 0.007 -10.496 0.843 1.00 88.25 310 LYS A O 1
ATOM 2537 N N . MET A 1 311 ? 0.797 -8.694 1.921 1.00 82.56 311 MET A N 1
ATOM 2538 C CA . MET A 1 311 ? 1.390 -9.464 3.015 1.00 82.56 311 MET A CA 1
ATOM 2539 C C . MET A 1 311 ? 0.299 -9.986 3.970 1.00 82.56 311 MET A C 1
ATOM 2541 O O . MET A 1 311 ? -0.793 -9.428 4.037 1.00 82.56 311 MET A O 1
ATOM 2545 N N . GLU A 1 312 ? 0.596 -11.028 4.747 1.00 81.31 312 GLU A N 1
ATOM 2546 C CA . GLU A 1 312 ? -0.374 -11.694 5.640 1.00 81.31 312 GLU A CA 1
ATOM 2547 C C . GLU A 1 312 ? -1.080 -10.730 6.615 1.00 81.31 312 GLU A C 1
ATOM 2549 O O . GLU A 1 312 ? -2.267 -10.870 6.895 1.00 81.31 312 GLU A O 1
ATOM 2554 N N . ASN A 1 313 ? -0.367 -9.720 7.112 1.00 79.06 313 ASN A N 1
ATOM 2555 C CA . ASN A 1 313 ? -0.872 -8.694 8.024 1.00 79.06 313 ASN A CA 1
ATOM 2556 C C . ASN A 1 313 ? -1.080 -7.324 7.345 1.00 79.06 313 ASN A C 1
ATOM 2558 O O . ASN A 1 313 ? -1.190 -6.315 8.046 1.00 79.06 313 ASN A O 1
ATOM 2562 N N . TRP A 1 314 ? -1.173 -7.280 6.007 1.00 83.56 314 TRP A N 1
ATOM 2563 C CA . TRP A 1 314 ? -1.277 -6.047 5.211 1.00 83.56 314 TRP A CA 1
ATOM 2564 C C . TRP A 1 314 ? -2.383 -5.121 5.710 1.00 83.56 314 TRP A C 1
ATOM 2566 O O . TRP A 1 314 ? -2.143 -3.940 5.946 1.00 83.56 314 TRP A O 1
ATOM 2576 N N . ASP A 1 315 ? -3.580 -5.663 5.930 1.00 82.44 315 ASP A N 1
ATOM 2577 C CA . ASP A 1 315 ? -4.739 -4.862 6.322 1.00 82.44 315 ASP A CA 1
ATOM 2578 C C . ASP A 1 315 ? -4.581 -4.295 7.750 1.00 82.44 315 ASP A C 1
ATOM 2580 O O . ASP A 1 315 ? -4.982 -3.164 8.021 1.00 82.44 315 ASP A O 1
ATOM 2584 N N . ASN A 1 316 ? -3.919 -5.018 8.662 1.00 83.38 316 ASN A N 1
ATOM 2585 C CA . ASN A 1 316 ? -3.611 -4.520 10.012 1.00 83.38 316 ASN A CA 1
ATOM 2586 C C . ASN A 1 316 ? -2.581 -3.384 9.964 1.00 83.38 316 ASN A C 1
ATOM 2588 O O . ASN A 1 316 ? -2.759 -2.350 10.614 1.00 83.38 316 ASN A O 1
ATOM 2592 N N . VAL A 1 317 ? -1.517 -3.566 9.174 1.00 83.50 317 VAL A N 1
ATOM 2593 C CA . VAL A 1 317 ? -0.484 -2.546 8.955 1.00 83.50 317 VAL A CA 1
ATOM 2594 C C . VAL A 1 317 ? -1.106 -1.304 8.317 1.00 83.50 317 VAL A C 1
ATOM 2596 O O . VAL A 1 317 ? -0.879 -0.196 8.801 1.00 83.50 317 VAL A O 1
ATOM 2599 N N . CYS A 1 318 ? -1.963 -1.477 7.308 1.00 83.88 318 CYS A N 1
ATOM 2600 C CA . CYS A 1 318 ? -2.675 -0.384 6.651 1.00 83.88 318 CYS A CA 1
ATOM 2601 C C . CYS A 1 318 ? -3.559 0.395 7.622 1.00 83.88 318 CYS A C 1
ATOM 2603 O O . CYS A 1 318 ? -3.500 1.622 7.619 1.00 83.88 318 CYS A O 1
ATOM 2605 N N . VAL A 1 319 ? -4.340 -0.274 8.479 1.00 83.44 319 VAL A N 1
ATOM 2606 C CA . VAL A 1 319 ? -5.173 0.419 9.476 1.00 83.44 319 VAL A CA 1
ATOM 2607 C C . VAL A 1 319 ? -4.311 1.190 10.474 1.00 83.44 319 VAL A C 1
ATOM 2609 O O . VAL A 1 319 ? -4.588 2.361 10.743 1.00 83.44 319 VAL A O 1
ATOM 2612 N N . ARG A 1 320 ? -3.228 0.582 10.978 1.00 86.38 320 ARG A N 1
ATOM 2613 C CA . ARG A 1 320 ? -2.320 1.236 11.932 1.00 86.38 320 ARG A CA 1
ATOM 2614 C C . ARG A 1 320 ? -1.656 2.467 11.318 1.00 86.38 320 ARG A C 1
ATOM 2616 O O . ARG A 1 320 ? -1.687 3.538 11.919 1.00 86.38 320 ARG A O 1
ATOM 2623 N N . ILE A 1 321 ? -1.098 2.334 10.116 1.00 86.69 321 ILE A N 1
ATOM 2624 C CA . ILE A 1 321 ? -0.471 3.443 9.392 1.00 86.69 321 ILE A CA 1
ATOM 2625 C C . ILE A 1 321 ? -1.511 4.514 9.046 1.00 86.69 321 ILE A C 1
ATOM 2627 O O . ILE A 1 321 ? -1.234 5.696 9.215 1.00 86.69 321 ILE A O 1
ATOM 2631 N N . ASN A 1 322 ? -2.719 4.138 8.621 1.00 85.38 322 ASN A N 1
ATOM 2632 C CA . ASN A 1 322 ? -3.793 5.082 8.312 1.00 85.38 322 ASN A CA 1
ATOM 2633 C C . ASN A 1 322 ? -4.182 5.933 9.529 1.00 85.38 322 ASN A C 1
ATOM 2635 O O . ASN A 1 322 ? -4.298 7.151 9.405 1.00 85.38 322 ASN A O 1
ATOM 2639 N N . ASP A 1 323 ? -4.315 5.324 10.708 1.00 86.12 323 ASP A N 1
ATOM 2640 C CA . ASP A 1 323 ? -4.593 6.052 11.949 1.00 86.12 323 ASP A CA 1
ATOM 2641 C C . ASP A 1 323 ? -3.483 7.051 12.297 1.00 86.12 323 ASP A C 1
ATOM 2643 O O . ASP A 1 323 ? -3.777 8.197 12.649 1.00 86.12 323 ASP A O 1
ATOM 2647 N N . LEU A 1 324 ? -2.217 6.646 12.158 1.00 89.44 324 LEU A N 1
ATOM 2648 C CA . LEU A 1 324 ? -1.063 7.509 12.423 1.00 89.44 324 LEU A CA 1
ATOM 2649 C C . LEU A 1 324 ? -0.944 8.646 11.395 1.00 89.44 324 LEU A C 1
ATOM 2651 O O . LEU A 1 324 ? -0.717 9.795 11.770 1.00 89.44 324 LEU A O 1
ATOM 2655 N N . MET A 1 325 ? -1.153 8.359 10.109 1.00 85.56 325 MET A N 1
ATOM 2656 C CA . MET A 1 325 ? -1.109 9.356 9.034 1.00 85.56 325 MET A CA 1
ATOM 2657 C C . MET A 1 325 ? -2.224 10.393 9.181 1.00 85.56 325 MET A C 1
ATOM 2659 O O . MET A 1 325 ? -1.976 11.592 9.045 1.00 85.56 325 MET A O 1
ATOM 2663 N N . ASN A 1 326 ? -3.437 9.965 9.533 1.00 87.25 326 ASN A N 1
ATOM 2664 C CA . ASN A 1 326 ? -4.538 10.890 9.786 1.00 87.25 326 ASN A CA 1
ATOM 2665 C C . ASN A 1 326 ? -4.289 11.739 11.039 1.00 87.25 326 ASN A C 1
ATOM 2667 O O . ASN A 1 326 ? -4.523 12.948 11.014 1.00 87.25 326 ASN A O 1
ATOM 2671 N N . ALA A 1 327 ? -3.750 11.142 12.108 1.00 88.44 327 ALA A N 1
ATOM 2672 C CA . ALA A 1 327 ? -3.335 11.874 13.305 1.00 88.44 327 ALA A CA 1
ATOM 2673 C C . ALA A 1 327 ? -2.251 12.911 12.988 1.00 88.44 327 ALA A C 1
ATOM 2675 O O . ALA A 1 327 ? -2.263 14.011 13.544 1.00 88.44 327 ALA A O 1
ATOM 2676 N N . LYS A 1 328 ? -1.336 12.593 12.065 1.00 88.75 328 LYS A N 1
ATOM 2677 C CA . LYS A 1 328 ? -0.265 13.502 11.646 1.00 88.75 328 LYS A CA 1
ATOM 2678 C C . LYS A 1 328 ? -0.842 14.693 10.893 1.00 88.75 328 LYS A C 1
ATOM 2680 O O . LYS A 1 328 ? -0.596 15.824 11.298 1.00 88.75 328 LYS A O 1
ATOM 2685 N N . LYS A 1 329 ? -1.688 14.439 9.887 1.00 87.06 329 LYS A N 1
ATOM 2686 C CA . LYS A 1 329 ? -2.410 15.483 9.136 1.00 87.06 329 LYS A CA 1
ATOM 2687 C C . LYS A 1 329 ? -3.261 16.360 10.052 1.00 87.06 329 LYS A C 1
ATOM 2689 O O . LYS A 1 329 ? -3.409 17.557 9.820 1.00 87.06 329 LYS A O 1
ATOM 2694 N N . TRP A 1 330 ? -3.867 15.777 11.085 1.00 90.56 330 TRP A N 1
ATOM 2695 C CA . TRP A 1 330 ? -4.570 16.532 12.121 1.00 90.56 330 TRP A CA 1
ATOM 2696 C C . TRP A 1 330 ? -3.611 17.421 12.922 1.00 90.56 330 TRP A C 1
ATOM 2698 O O . TRP A 1 330 ? -3.877 18.609 13.090 1.00 90.56 330 TRP A O 1
ATOM 2708 N N . GLY A 1 331 ? -2.474 16.880 13.365 1.00 87.44 331 GLY A N 1
ATOM 2709 C CA . GLY A 1 331 ? -1.454 17.629 14.094 1.00 87.44 331 GLY A CA 1
ATOM 2710 C C . GLY A 1 331 ? -0.871 18.792 13.288 1.00 87.44 331 GLY A C 1
ATOM 2711 O O . GLY A 1 331 ? -0.730 19.881 13.833 1.00 87.44 331 GLY A O 1
ATOM 2712 N N . GLU A 1 332 ? -0.598 18.587 11.998 1.00 86.69 332 GLU A N 1
ATOM 2713 C CA . GLU A 1 332 ? -0.129 19.619 11.062 1.00 86.69 332 GLU A CA 1
ATOM 2714 C C . GLU A 1 332 ? -1.153 20.758 10.939 1.00 86.69 332 GLU A C 1
ATOM 2716 O O . GLU A 1 332 ? -0.815 21.912 11.192 1.00 86.69 332 GLU A O 1
ATOM 2721 N N . ARG A 1 333 ? -2.429 20.436 10.667 1.00 92.38 333 ARG A N 1
ATOM 2722 C CA . ARG A 1 333 ? -3.524 21.426 10.576 1.00 92.38 333 ARG A CA 1
ATOM 2723 C C . ARG A 1 333 ? -3.732 22.228 11.864 1.00 92.38 333 ARG A C 1
ATOM 2725 O O . ARG A 1 333 ? -4.147 23.379 11.809 1.00 92.38 333 ARG A O 1
ATOM 2732 N N . ASN A 1 334 ? -3.447 21.623 13.015 1.00 88.50 334 ASN A N 1
ATOM 2733 C CA . ASN A 1 334 ? -3.626 22.232 14.333 1.00 88.50 334 ASN A CA 1
ATOM 2734 C C . ASN A 1 334 ? -2.320 22.794 14.931 1.00 88.50 334 ASN A C 1
ATOM 2736 O O . ASN A 1 334 ? -2.281 23.088 16.127 1.00 88.50 334 ASN A O 1
ATOM 2740 N N . ASN A 1 335 ? -1.246 22.924 14.139 1.00 89.06 335 ASN A N 1
ATOM 2741 C CA . ASN A 1 335 ? 0.062 23.441 14.571 1.00 89.06 335 ASN A CA 1
ATOM 2742 C C . ASN A 1 335 ? 0.646 22.714 15.806 1.00 89.06 335 ASN A C 1
ATOM 2744 O O . ASN A 1 335 ? 1.233 23.316 16.707 1.00 89.06 335 ASN A O 1
ATOM 2748 N N . ARG A 1 336 ? 0.478 21.388 15.879 1.00 87.00 336 ARG A N 1
ATOM 2749 C CA . ARG A 1 336 ? 0.939 20.525 16.981 1.00 87.00 336 ARG A CA 1
ATOM 2750 C C . ARG A 1 336 ? 2.256 19.819 16.643 1.00 87.00 336 ARG A C 1
ATOM 2752 O O . ARG A 1 336 ? 2.324 18.591 16.643 1.00 87.00 336 ARG A O 1
ATOM 2759 N N . GLU A 1 337 ? 3.321 20.579 16.414 1.00 86.75 337 GLU A N 1
ATOM 2760 C CA . GLU A 1 337 ? 4.617 20.061 15.934 1.00 86.75 337 GLU A CA 1
ATOM 2761 C C . GLU A 1 337 ? 5.192 18.911 16.787 1.00 86.75 337 GLU A C 1
ATOM 2763 O O . GLU A 1 337 ? 5.609 17.882 16.261 1.00 86.75 337 GLU A O 1
ATOM 2768 N N . LYS A 1 338 ? 5.116 19.012 18.123 1.00 85.25 338 LYS A N 1
ATOM 2769 C CA . LYS A 1 338 ? 5.557 17.933 19.032 1.00 85.25 338 LYS A CA 1
ATOM 2770 C C . LYS A 1 338 ? 4.814 16.609 18.797 1.00 85.25 338 LYS A C 1
ATOM 2772 O O . LYS A 1 338 ? 5.415 15.543 18.907 1.00 85.25 338 LYS A O 1
ATOM 2777 N N . ILE A 1 339 ? 3.515 16.670 18.493 1.00 85.06 339 ILE A N 1
ATOM 2778 C CA . ILE A 1 339 ? 2.697 15.486 18.187 1.00 85.06 339 ILE A CA 1
ATOM 2779 C C . ILE A 1 339 ? 3.063 14.945 16.802 1.00 85.06 339 ILE A C 1
ATOM 2781 O O . ILE A 1 339 ? 3.214 13.736 16.656 1.00 85.06 339 ILE A O 1
ATOM 2785 N N . VAL A 1 340 ? 3.268 15.824 15.816 1.00 84.88 340 VAL A N 1
ATOM 2786 C CA . VAL A 1 340 ? 3.679 15.454 14.450 1.00 84.88 340 VAL A CA 1
ATOM 2787 C C . VAL A 1 340 ? 5.016 14.709 14.451 1.00 84.88 340 VAL A C 1
ATOM 2789 O O . VAL A 1 340 ? 5.108 13.632 13.864 1.00 84.88 340 VAL A O 1
ATOM 2792 N N . ASN A 1 341 ? 6.022 15.217 15.168 1.00 83.56 341 ASN A N 1
ATOM 2793 C CA . ASN A 1 341 ? 7.331 14.564 15.268 1.00 83.56 341 ASN A CA 1
ATOM 2794 C C . ASN A 1 341 ? 7.223 13.188 15.931 1.00 83.56 341 ASN A C 1
ATOM 2796 O O . ASN A 1 341 ? 7.761 12.210 15.424 1.00 83.56 341 ASN A O 1
ATOM 2800 N N . LYS A 1 342 ? 6.444 13.075 17.011 1.00 86.75 342 LYS A N 1
ATOM 2801 C CA . LYS A 1 342 ? 6.204 11.786 17.665 1.00 86.75 342 LYS A CA 1
ATOM 2802 C C . LYS A 1 342 ? 5.490 10.781 16.752 1.00 86.75 342 LYS A C 1
ATOM 2804 O O . LYS A 1 342 ? 5.832 9.605 16.747 1.00 86.75 342 LYS A O 1
ATOM 2809 N N . LEU A 1 343 ? 4.506 11.236 15.979 1.00 87.06 343 LEU A N 1
ATOM 2810 C CA . LEU A 1 343 ? 3.788 10.400 15.015 1.00 87.06 343 LEU A CA 1
ATOM 2811 C C . LEU A 1 343 ? 4.695 9.898 13.893 1.00 87.06 343 LEU A C 1
ATOM 2813 O O . LEU A 1 343 ? 4.546 8.759 13.460 1.00 87.06 343 LEU A O 1
ATOM 2817 N N . ARG A 1 344 ? 5.649 10.724 13.451 1.00 85.19 344 ARG A N 1
ATOM 2818 C CA . ARG A 1 344 ? 6.673 10.326 12.481 1.00 85.19 344 ARG A CA 1
ATOM 2819 C C . ARG A 1 344 ? 7.493 9.144 13.000 1.00 85.19 344 ARG A C 1
ATOM 2821 O O . ARG A 1 344 ? 7.602 8.145 12.296 1.00 85.19 344 ARG A O 1
ATOM 2828 N N . GLU A 1 345 ? 7.975 9.225 14.239 1.00 84.88 345 GLU A N 1
ATOM 2829 C CA . GLU A 1 345 ? 8.712 8.134 14.896 1.00 84.88 345 GLU A CA 1
ATOM 2830 C C . GLU A 1 345 ? 7.856 6.871 15.073 1.00 84.88 345 GLU A C 1
ATOM 2832 O O . GLU A 1 345 ? 8.326 5.758 14.840 1.00 84.88 345 GLU A O 1
ATOM 2837 N N . GLU A 1 346 ? 6.574 7.016 15.426 1.00 85.88 346 GLU A N 1
ATOM 2838 C CA . GLU A 1 346 ? 5.669 5.865 15.530 1.00 85.88 346 GLU A CA 1
ATOM 2839 C C . GLU A 1 346 ? 5.456 5.178 14.173 1.00 85.88 346 GLU A C 1
ATOM 2841 O O . GLU A 1 346 ? 5.468 3.951 14.123 1.00 85.88 346 GLU A O 1
ATOM 2846 N N . ILE A 1 347 ? 5.322 5.932 13.073 1.00 85.75 347 ILE A N 1
ATOM 2847 C CA . ILE A 1 347 ? 5.214 5.376 11.711 1.00 85.75 347 ILE A CA 1
ATOM 2848 C C . ILE A 1 347 ? 6.486 4.612 11.336 1.00 85.75 347 ILE A C 1
ATOM 2850 O O . ILE A 1 347 ? 6.387 3.481 10.861 1.00 85.75 347 ILE A O 1
ATOM 2854 N N . ILE A 1 348 ? 7.662 5.194 11.599 1.00 84.44 348 ILE A N 1
ATOM 2855 C CA . ILE A 1 348 ? 8.957 4.529 11.386 1.00 84.44 348 ILE A CA 1
ATOM 2856 C C . ILE A 1 348 ? 8.990 3.205 12.145 1.00 84.44 348 ILE A C 1
ATOM 2858 O O . ILE A 1 348 ? 9.289 2.174 11.554 1.00 84.44 348 ILE A O 1
ATOM 2862 N N . SER A 1 349 ? 8.610 3.216 13.424 1.00 84.06 349 SER A N 1
ATOM 2863 C CA . SER A 1 349 ? 8.582 2.013 14.254 1.00 84.06 349 SER A CA 1
ATOM 2864 C C . SER A 1 349 ? 7.636 0.937 13.720 1.00 84.06 349 SER A C 1
ATOM 2866 O O . SER A 1 349 ? 7.972 -0.236 13.844 1.00 84.06 349 SER A O 1
ATOM 2868 N N . VAL A 1 350 ? 6.480 1.292 13.140 1.00 82.81 350 VAL A N 1
ATOM 2869 C CA . VAL A 1 350 ? 5.574 0.294 12.538 1.00 82.81 350 VAL A CA 1
ATOM 2870 C C . VAL A 1 350 ? 6.248 -0.399 11.364 1.00 82.81 350 VAL A C 1
ATOM 2872 O O . VAL A 1 350 ? 6.228 -1.623 11.289 1.00 82.81 350 VAL A O 1
ATOM 2875 N N . VAL A 1 351 ? 6.841 0.370 10.451 1.00 80.38 351 VAL A N 1
ATOM 2876 C CA . VAL A 1 351 ? 7.506 -0.186 9.265 1.00 80.38 351 VAL A CA 1
ATOM 2877 C C . VAL A 1 351 ? 8.735 -1.003 9.673 1.00 80.38 351 VAL A C 1
ATOM 2879 O O . VAL A 1 351 ? 8.951 -2.091 9.150 1.00 80.38 351 VAL A O 1
ATOM 2882 N N . ASP A 1 352 ? 9.498 -0.530 10.656 1.00 79.94 352 ASP A N 1
ATOM 2883 C CA . ASP A 1 352 ? 10.676 -1.227 11.176 1.00 79.94 352 ASP A CA 1
ATOM 2884 C C . ASP A 1 352 ? 10.320 -2.553 11.875 1.00 79.94 352 ASP A C 1
ATOM 2886 O O . ASP A 1 352 ? 10.979 -3.567 11.650 1.00 79.94 352 ASP A O 1
ATOM 2890 N N . GLU A 1 353 ? 9.230 -2.584 12.653 1.00 79.81 353 GLU A N 1
ATOM 2891 C CA . GLU A 1 353 ? 8.678 -3.805 13.262 1.00 79.81 353 GLU A CA 1
ATOM 2892 C C . GLU A 1 353 ? 8.311 -4.838 12.189 1.00 79.81 353 GLU A C 1
ATOM 2894 O O . GLU A 1 353 ? 8.657 -6.012 12.322 1.00 79.81 353 GLU A O 1
ATOM 2899 N N . GLN A 1 354 ? 7.683 -4.398 11.091 1.00 76.75 354 GLN A N 1
ATOM 2900 C CA . GLN A 1 354 ? 7.351 -5.280 9.968 1.00 76.75 354 GLN A CA 1
ATOM 2901 C C . GLN A 1 354 ? 8.588 -5.912 9.337 1.00 76.75 354 GLN A C 1
ATOM 2903 O O . GLN A 1 354 ? 8.602 -7.112 9.061 1.00 76.75 354 GLN A O 1
ATOM 2908 N N . ILE A 1 355 ? 9.649 -5.131 9.157 1.00 70.69 355 ILE A N 1
ATOM 2909 C CA . ILE A 1 355 ? 10.902 -5.646 8.611 1.00 70.69 355 ILE A CA 1
ATOM 2910 C C . ILE A 1 355 ? 11.565 -6.619 9.596 1.00 70.69 355 ILE A C 1
ATOM 2912 O O . ILE A 1 355 ? 12.008 -7.699 9.203 1.00 70.69 355 ILE A O 1
ATOM 2916 N N . GLY A 1 356 ? 11.587 -6.291 10.892 1.00 66.19 356 GLY A N 1
ATOM 2917 C CA . GLY A 1 356 ? 12.137 -7.162 11.934 1.00 66.19 356 GLY A CA 1
ATOM 2918 C C . GLY A 1 356 ? 11.418 -8.513 12.038 1.00 66.19 356 GLY A C 1
ATOM 2919 O O . GLY A 1 356 ? 12.065 -9.554 12.186 1.00 66.19 356 GLY A O 1
ATOM 2920 N N . GLU A 1 357 ? 10.087 -8.531 11.918 1.00 70.38 357 GLU A N 1
ATOM 2921 C CA . GLU A 1 357 ? 9.305 -9.771 11.843 1.00 70.38 357 GLU A CA 1
ATOM 2922 C C . GLU A 1 357 ? 9.680 -10.609 10.614 1.00 70.38 357 GLU A C 1
ATOM 2924 O O . GLU A 1 357 ? 9.795 -11.835 10.714 1.00 70.38 357 GLU A O 1
ATOM 2929 N N . GLN A 1 358 ? 9.903 -9.969 9.464 1.00 67.69 358 GLN A N 1
ATOM 2930 C CA . GLN A 1 358 ? 10.297 -10.665 8.240 1.00 67.69 358 GLN A CA 1
ATOM 2931 C C . GLN A 1 358 ? 11.703 -11.254 8.333 1.00 67.69 358 GLN A C 1
ATOM 2933 O O . GLN A 1 358 ? 11.878 -12.433 8.020 1.00 67.69 358 GLN A O 1
ATOM 2938 N N . LEU A 1 359 ? 12.676 -10.492 8.836 1.00 64.88 359 LEU A N 1
ATOM 2939 C CA . LEU A 1 359 ? 14.042 -10.971 9.055 1.00 64.88 359 LEU A CA 1
ATOM 2940 C C . LEU A 1 359 ? 14.075 -12.174 10.006 1.00 64.88 359 LEU A C 1
ATOM 2942 O O . LEU A 1 359 ? 14.707 -13.183 9.694 1.00 64.88 359 LEU A O 1
ATOM 2946 N N . ASN A 1 360 ? 13.339 -12.109 11.121 1.00 63.53 360 ASN A N 1
ATOM 2947 C CA . ASN A 1 360 ? 13.207 -13.226 12.060 1.00 63.53 360 ASN A CA 1
ATOM 2948 C C . ASN A 1 360 ? 12.679 -14.496 11.383 1.00 63.53 360 ASN A C 1
ATOM 2950 O O . ASN A 1 360 ? 13.232 -15.576 11.583 1.00 63.53 360 ASN A O 1
ATOM 2954 N N . ARG A 1 361 ? 11.622 -14.386 10.569 1.00 66.56 361 ARG A N 1
ATOM 2955 C CA . ARG A 1 361 ? 11.067 -15.548 9.855 1.00 66.56 361 ARG A CA 1
ATOM 2956 C C . ARG A 1 361 ? 12.064 -16.122 8.845 1.00 66.56 361 ARG A C 1
ATOM 2958 O O . ARG A 1 361 ? 12.212 -17.336 8.796 1.00 66.56 361 ARG A O 1
ATOM 2965 N N . SER A 1 362 ? 12.748 -15.279 8.071 1.00 67.12 362 SER A N 1
ATOM 2966 C CA . SER A 1 362 ? 13.760 -15.731 7.104 1.00 67.12 362 SER A CA 1
ATOM 2967 C C . SER A 1 362 ? 14.932 -16.440 7.788 1.00 67.12 362 SER A C 1
ATOM 2969 O O . SER A 1 362 ? 15.384 -17.474 7.305 1.00 67.12 362 SER A O 1
ATOM 2971 N N . LEU A 1 363 ? 15.388 -15.937 8.942 1.00 63.47 363 LEU A N 1
ATOM 2972 C CA . LEU A 1 363 ? 16.402 -16.609 9.759 1.00 63.47 363 LEU A CA 1
ATOM 2973 C C . LEU A 1 363 ? 15.923 -17.980 10.245 1.00 63.47 363 LEU A C 1
ATOM 2975 O O . LEU A 1 363 ? 16.682 -18.938 10.153 1.00 63.47 363 LEU A O 1
ATOM 2979 N N . ILE A 1 364 ? 14.674 -18.093 10.711 1.00 66.62 364 ILE A N 1
ATOM 2980 C CA . ILE A 1 364 ? 14.086 -19.382 11.110 1.00 66.62 364 ILE A CA 1
ATOM 2981 C C . ILE A 1 364 ? 14.058 -20.354 9.924 1.00 66.62 364 ILE A C 1
ATOM 2983 O O . ILE A 1 364 ? 14.482 -21.489 10.088 1.00 66.62 364 ILE A O 1
ATOM 2987 N N . GLU A 1 365 ? 13.642 -19.921 8.730 1.00 69.06 365 GLU A N 1
ATOM 2988 C CA . GLU A 1 365 ? 13.620 -20.776 7.530 1.00 69.06 365 GLU A CA 1
ATOM 2989 C C . GLU A 1 365 ? 15.026 -21.255 7.120 1.00 69.06 365 GLU A C 1
ATOM 2991 O O . GLU A 1 365 ? 15.198 -22.416 6.749 1.00 69.06 365 GLU A O 1
ATOM 2996 N N . ILE A 1 366 ? 16.041 -20.384 7.195 1.00 66.50 366 ILE A N 1
ATOM 2997 C CA . ILE A 1 366 ? 17.446 -20.757 6.946 1.00 66.50 366 ILE A CA 1
ATOM 2998 C C . ILE A 1 366 ? 17.906 -21.775 7.990 1.00 66.50 366 ILE A C 1
ATOM 3000 O O . ILE A 1 366 ? 18.455 -22.816 7.645 1.00 66.50 366 ILE A O 1
ATOM 3004 N N . ILE A 1 367 ? 17.638 -21.498 9.265 1.00 63.06 367 ILE A N 1
ATOM 3005 C CA . ILE A 1 367 ? 17.998 -22.378 10.374 1.00 63.06 367 ILE A CA 1
ATOM 3006 C C . ILE A 1 367 ? 17.317 -23.733 10.252 1.00 63.06 367 ILE A C 1
ATOM 3008 O O . ILE A 1 367 ? 17.961 -24.739 10.506 1.00 63.06 367 ILE A O 1
ATOM 3012 N N . GLU A 1 368 ? 16.044 -23.784 9.868 1.00 66.69 368 GLU A N 1
ATOM 3013 C CA . GLU A 1 368 ? 15.307 -25.032 9.676 1.00 66.69 368 GLU A CA 1
ATOM 3014 C C . GLU A 1 368 ? 15.885 -25.867 8.533 1.00 66.69 368 GLU A C 1
ATOM 3016 O O . GLU A 1 368 ? 15.994 -27.082 8.687 1.00 66.69 368 GLU A O 1
ATOM 3021 N N . LYS A 1 369 ? 16.331 -25.231 7.441 1.00 65.62 369 LYS A N 1
ATOM 3022 C CA . LYS A 1 369 ? 17.061 -25.910 6.356 1.00 65.62 369 LYS A CA 1
ATOM 3023 C C . LYS A 1 369 ? 18.420 -26.448 6.816 1.00 65.62 369 LYS A C 1
ATOM 3025 O O . LYS A 1 369 ? 18.775 -27.568 6.474 1.00 65.62 369 LYS A O 1
ATOM 3030 N N . GLU A 1 370 ? 19.151 -25.687 7.628 1.00 60.19 370 GLU A N 1
ATOM 3031 C CA . GLU A 1 370 ? 20.459 -26.082 8.183 1.00 60.19 370 GLU A CA 1
ATOM 3032 C C . GLU A 1 370 ? 20.344 -27.022 9.403 1.00 60.19 370 GLU A C 1
ATOM 3034 O O . GLU A 1 370 ? 21.320 -27.636 9.843 1.00 60.19 370 GLU A O 1
ATOM 3039 N N . ARG A 1 371 ? 19.140 -27.172 9.970 1.00 56.81 371 ARG A N 1
ATOM 3040 C CA . ARG A 1 371 ? 18.864 -28.001 11.154 1.00 56.81 371 ARG A CA 1
ATOM 3041 C C . ARG A 1 371 ? 19.150 -29.476 10.896 1.00 56.81 371 ARG A C 1
ATOM 3043 O O . ARG A 1 371 ? 19.535 -30.189 11.823 1.00 56.81 371 ARG A O 1
ATOM 3050 N N . GLU A 1 372 ? 18.999 -29.914 9.647 1.00 56.09 372 GLU A N 1
ATOM 3051 C CA . GLU A 1 372 ? 19.382 -31.256 9.204 1.00 56.09 372 GLU A CA 1
ATOM 3052 C C . GLU A 1 372 ? 20.903 -31.490 9.295 1.00 56.09 372 GLU A C 1
ATOM 3054 O O . GLU A 1 372 ? 21.323 -32.623 9.521 1.00 56.09 372 GLU A O 1
ATOM 3059 N N . ALA A 1 373 ? 21.726 -30.434 9.219 1.00 54.12 373 ALA A N 1
ATOM 3060 C CA . ALA A 1 373 ? 23.188 -30.513 9.231 1.00 54.12 373 ALA A CA 1
ATOM 3061 C C . ALA A 1 373 ? 23.835 -30.264 10.612 1.00 54.12 373 ALA A C 1
ATOM 3063 O O . ALA A 1 373 ? 24.885 -30.838 10.899 1.00 54.12 373 ALA A O 1
ATOM 3064 N N . VAL A 1 374 ? 23.239 -29.430 11.482 1.00 53.16 374 VAL A N 1
ATOM 3065 C CA . VAL A 1 374 ? 23.964 -28.848 12.640 1.00 53.16 374 VAL A CA 1
ATOM 3066 C C . VAL A 1 374 ? 23.369 -29.189 14.025 1.00 53.16 374 VAL A C 1
ATOM 3068 O O . VAL A 1 374 ? 24.077 -29.122 15.032 1.00 53.16 374 VAL A O 1
ATOM 3071 N N . GLY A 1 375 ? 22.113 -29.644 14.127 1.00 62.25 375 GLY A N 1
ATOM 3072 C CA . GLY A 1 375 ? 21.464 -29.966 15.413 1.00 62.25 375 GLY A CA 1
ATOM 3073 C C . GLY A 1 375 ? 20.364 -28.976 15.826 1.00 62.25 375 GLY A C 1
ATOM 3074 O O . GLY A 1 375 ? 19.477 -28.683 15.036 1.00 62.25 375 GLY A O 1
ATOM 3075 N N . GLU A 1 376 ? 20.337 -28.513 17.086 1.00 56.94 376 GLU A N 1
ATOM 3076 C CA . GLU A 1 376 ? 19.312 -27.565 17.576 1.00 56.94 376 GLU A CA 1
ATOM 3077 C C . GLU A 1 376 ? 19.861 -26.135 17.512 1.00 56.94 376 GLU A C 1
ATOM 3079 O O . GLU A 1 376 ? 20.726 -25.767 18.296 1.00 56.94 376 GLU A O 1
ATOM 3084 N N . VAL A 1 377 ? 19.359 -25.315 16.591 1.00 53.97 377 VAL A N 1
ATOM 3085 C CA . VAL A 1 377 ? 19.739 -23.901 16.464 1.00 53.97 377 VAL A CA 1
ATOM 3086 C C . VAL A 1 377 ? 18.522 -23.031 16.775 1.00 53.97 377 VAL A C 1
ATOM 3088 O O . VAL A 1 377 ? 17.426 -23.283 16.275 1.00 53.97 377 VAL A O 1
ATOM 3091 N N . LYS A 1 378 ? 18.703 -22.016 17.621 1.00 56.25 378 LYS A N 1
ATOM 3092 C CA . LYS A 1 378 ? 17.721 -20.975 17.930 1.00 56.25 378 LYS A CA 1
ATOM 3093 C C . LYS A 1 378 ? 18.341 -19.633 17.576 1.00 56.25 378 LYS A C 1
ATOM 3095 O O . LYS A 1 378 ? 19.367 -19.278 18.136 1.00 56.25 378 LYS A O 1
ATOM 3100 N N . ALA A 1 379 ? 17.722 -18.872 16.682 1.00 53.38 379 ALA A N 1
ATOM 3101 C CA . ALA A 1 379 ? 18.081 -17.470 16.502 1.00 53.38 379 ALA A CA 1
ATOM 3102 C C . ALA A 1 379 ? 16.890 -16.577 16.804 1.00 53.38 379 ALA A C 1
ATOM 3104 O O . ALA A 1 379 ? 15.740 -16.926 16.529 1.00 53.38 379 ALA A O 1
ATOM 3105 N N . ARG A 1 380 ? 17.186 -15.412 17.369 1.00 50.94 380 ARG A N 1
ATOM 3106 C CA . ARG A 1 380 ? 16.214 -14.363 17.632 1.00 50.94 380 ARG A CA 1
ATOM 3107 C C . ARG A 1 380 ? 16.855 -13.018 17.324 1.00 50.94 380 ARG A C 1
ATOM 3109 O O . ARG A 1 380 ? 17.894 -12.681 17.877 1.00 50.94 380 ARG A O 1
ATOM 3116 N N . VAL A 1 381 ? 16.205 -12.227 16.482 1.00 49.16 381 VAL A N 1
ATOM 3117 C CA . VAL A 1 381 ? 16.527 -10.807 16.322 1.00 49.16 381 VAL A CA 1
ATOM 3118 C C . VAL A 1 381 ? 15.937 -10.077 17.524 1.00 49.16 381 VAL A C 1
ATOM 3120 O O . VAL A 1 381 ? 14.712 -10.019 17.688 1.00 49.16 381 VAL A O 1
ATOM 3123 N N . THR A 1 382 ? 16.796 -9.556 18.399 1.00 42.19 382 THR A N 1
ATOM 3124 C CA . THR A 1 382 ? 16.393 -8.772 19.571 1.00 42.19 382 THR A CA 1
ATOM 3125 C C . THR A 1 382 ? 16.606 -7.283 19.291 1.00 42.19 382 THR A C 1
ATOM 3127 O O . THR A 1 382 ? 17.666 -6.723 19.538 1.00 42.19 382 THR A O 1
ATOM 3130 N N . GLY A 1 383 ? 15.584 -6.614 18.741 1.00 42.09 383 GLY A N 1
ATOM 3131 C CA . GLY A 1 383 ? 15.573 -5.155 18.536 1.00 42.09 383 GLY A CA 1
ATOM 3132 C C . GLY A 1 383 ? 15.172 -4.695 17.128 1.00 42.09 383 GLY A C 1
ATOM 3133 O O . GLY A 1 383 ? 15.146 -5.479 16.183 1.00 42.09 383 GLY A O 1
ATOM 3134 N N . SER A 1 384 ? 14.839 -3.406 17.020 1.00 46.41 384 SER A N 1
ATOM 3135 C CA . SER A 1 384 ? 14.439 -2.679 15.803 1.00 46.41 384 SER A CA 1
ATOM 3136 C C . SER A 1 384 ? 15.502 -2.785 14.703 1.00 46.41 384 SER A C 1
ATOM 3138 O O . SER A 1 384 ? 16.533 -2.136 14.853 1.00 46.41 384 SER A O 1
ATOM 3140 N N . PHE A 1 385 ? 15.273 -3.618 13.670 1.00 41.62 385 PHE A N 1
ATOM 3141 C CA . PHE A 1 385 ? 16.009 -3.877 12.397 1.00 41.62 385 PHE A CA 1
ATOM 3142 C C . PHE A 1 385 ? 17.549 -4.045 12.430 1.00 41.62 385 PHE A C 1
ATOM 3144 O O . PHE A 1 385 ? 18.099 -4.758 11.603 1.00 41.62 385 PHE A O 1
ATOM 3151 N N . LEU A 1 386 ? 18.264 -3.465 13.389 1.00 40.50 386 LEU A N 1
ATOM 3152 C CA . LEU A 1 386 ? 19.635 -3.760 13.812 1.00 40.50 386 LEU A CA 1
ATOM 3153 C C . LEU A 1 386 ? 19.664 -4.424 15.194 1.00 40.50 386 LEU A C 1
ATOM 3155 O O . LEU A 1 386 ? 20.689 -4.390 15.871 1.00 40.50 386 LEU A O 1
ATOM 3159 N N . GLY A 1 387 ? 18.544 -4.988 15.651 1.00 40.06 387 GLY A N 1
ATOM 3160 C CA . GLY A 1 387 ? 18.560 -5.795 16.858 1.00 40.06 387 GLY A CA 1
ATOM 3161 C C . GLY A 1 387 ? 19.616 -6.878 16.720 1.00 40.06 387 GLY A C 1
ATOM 3162 O O . GLY A 1 387 ? 19.589 -7.609 15.730 1.00 40.06 387 GLY A O 1
ATOM 3163 N N . ASN A 1 388 ? 20.559 -6.927 17.662 1.00 45.12 388 ASN A N 1
ATOM 3164 C CA . ASN A 1 388 ? 21.588 -7.956 17.713 1.00 45.12 388 ASN A CA 1
ATOM 3165 C C . ASN A 1 388 ? 20.950 -9.304 17.355 1.00 45.12 388 ASN A C 1
ATOM 3167 O O . ASN A 1 388 ? 19.925 -9.690 17.925 1.00 45.12 388 ASN A O 1
ATOM 3171 N N . ILE A 1 389 ? 21.508 -9.987 16.357 1.00 50.38 389 ILE A N 1
ATOM 3172 C CA . ILE A 1 389 ? 21.076 -11.346 16.066 1.00 50.38 389 ILE A CA 1
ATOM 3173 C C . ILE A 1 389 ? 21.703 -12.200 17.162 1.00 50.38 389 ILE A C 1
ATOM 3175 O O . ILE A 1 389 ? 22.893 -12.504 17.119 1.00 50.38 389 ILE A O 1
ATOM 3179 N N . GLU A 1 390 ? 20.915 -12.553 18.171 1.00 53.47 390 GLU A N 1
ATOM 3180 C CA . GLU A 1 390 ? 21.322 -13.583 19.114 1.00 53.47 390 GLU A CA 1
ATOM 3181 C C . GLU A 1 390 ? 21.118 -14.931 18.430 1.00 53.47 390 GLU A C 1
ATOM 3183 O O . GLU A 1 390 ? 19.989 -15.340 18.143 1.00 53.47 390 GLU A O 1
ATOM 3188 N N . ILE A 1 391 ? 22.231 -15.599 18.130 1.00 53.62 391 ILE A N 1
ATOM 3189 C CA . ILE A 1 391 ? 22.251 -16.961 17.604 1.00 53.62 391 ILE A CA 1
ATOM 3190 C C . ILE A 1 391 ? 22.734 -17.875 18.728 1.00 53.62 391 ILE A C 1
ATOM 3192 O O . ILE A 1 391 ? 23.887 -17.815 19.145 1.00 53.62 391 ILE A O 1
ATOM 3196 N N . GLU A 1 392 ? 21.853 -18.741 19.209 1.00 54.78 392 GLU A N 1
ATOM 3197 C CA . GLU A 1 392 ? 22.166 -19.805 20.153 1.00 54.78 392 GLU A CA 1
ATOM 3198 C C . GLU A 1 392 ? 22.174 -21.144 19.394 1.00 54.78 392 GLU A C 1
ATOM 3200 O O . GLU A 1 392 ? 21.140 -21.629 18.933 1.00 54.78 392 GLU A O 1
ATOM 3205 N N . MET A 1 393 ? 23.352 -21.749 19.222 1.00 53.31 393 MET A N 1
ATOM 3206 C CA . MET A 1 393 ? 23.516 -23.020 18.501 1.00 53.31 393 MET A CA 1
ATOM 3207 C C . MET A 1 393 ? 23.904 -24.146 19.465 1.00 53.31 393 MET A C 1
ATOM 3209 O O . MET A 1 393 ? 24.885 -24.036 20.197 1.00 53.31 393 MET A O 1
ATOM 3213 N N . LYS A 1 394 ? 23.186 -25.271 19.421 1.00 53.34 394 LYS A N 1
ATOM 3214 C CA . LYS A 1 394 ? 23.606 -26.556 19.995 1.00 53.34 394 LYS A CA 1
ATOM 3215 C C . LYS A 1 394 ? 24.008 -27.509 18.876 1.00 53.34 394 LYS A C 1
ATOM 3217 O O . LYS A 1 394 ? 23.159 -28.115 18.218 1.00 53.34 394 LYS A O 1
ATOM 3222 N N . LEU A 1 395 ? 25.318 -27.672 18.723 1.00 49.78 395 LEU A N 1
ATOM 3223 C CA . LEU A 1 395 ? 25.923 -28.630 17.803 1.00 49.78 395 LEU A CA 1
ATOM 3224 C C . LEU A 1 395 ? 25.660 -30.071 18.267 1.00 49.78 395 LEU A C 1
ATOM 3226 O O . LEU A 1 395 ? 25.899 -30.404 19.431 1.00 49.78 395 LEU A O 1
ATOM 3230 N N . LYS A 1 396 ? 25.232 -30.956 17.359 1.00 49.25 396 LYS A N 1
ATOM 3231 C CA . LYS A 1 396 ? 25.332 -32.413 17.567 1.00 49.25 396 LYS A CA 1
ATOM 3232 C C . LYS A 1 396 ? 26.626 -32.939 16.938 1.00 49.25 396 LYS A C 1
ATOM 3234 O O . LYS A 1 396 ? 26.950 -32.600 15.812 1.00 49.25 396 LYS A O 1
ATOM 3239 N N . ASN A 1 397 ? 27.323 -33.819 17.663 1.00 47.19 397 ASN A N 1
ATOM 3240 C CA . ASN A 1 397 ? 28.538 -34.533 17.243 1.00 47.19 397 ASN A CA 1
ATOM 3241 C C . ASN A 1 397 ? 29.772 -33.665 16.921 1.00 47.19 397 ASN A C 1
ATOM 3243 O O . ASN A 1 397 ? 30.272 -33.646 15.803 1.00 47.19 397 ASN A O 1
ATOM 3247 N N . LEU A 1 398 ? 30.397 -33.116 17.966 1.00 45.19 398 LEU A N 1
ATOM 3248 C CA . LEU A 1 398 ? 31.757 -32.546 17.926 1.00 45.19 398 LEU A CA 1
ATOM 3249 C C . LEU A 1 398 ? 32.883 -33.566 17.634 1.00 45.19 398 LEU A C 1
ATOM 3251 O O . LEU A 1 398 ? 34.055 -33.216 17.715 1.00 45.19 398 LEU A O 1
ATOM 3255 N N . LYS A 1 399 ? 32.576 -34.831 17.309 1.00 45.53 399 LYS A N 1
ATOM 3256 C CA . LYS A 1 399 ? 33.612 -35.862 17.116 1.00 45.53 399 LYS A CA 1
ATOM 3257 C C . LYS A 1 399 ? 34.307 -35.832 15.751 1.00 45.53 399 LYS A C 1
ATOM 3259 O O . LYS A 1 399 ? 35.362 -36.441 15.655 1.00 45.53 399 LYS A O 1
ATOM 3264 N N . ASN A 1 400 ? 33.786 -35.110 14.751 1.00 39.84 400 ASN A N 1
ATOM 3265 C CA . ASN A 1 400 ? 34.364 -35.102 13.395 1.00 39.84 400 ASN A CA 1
ATOM 3266 C C . ASN A 1 400 ? 34.662 -33.714 12.793 1.00 39.84 400 ASN A C 1
ATOM 3268 O O . ASN A 1 400 ? 35.088 -33.654 11.645 1.00 39.84 400 ASN A O 1
ATOM 3272 N N . CYS A 1 401 ? 34.516 -32.606 13.525 1.00 33.81 401 CYS A N 1
ATOM 3273 C CA . CYS A 1 401 ? 34.893 -31.288 12.996 1.00 33.81 401 CYS A CA 1
ATOM 3274 C C . CYS A 1 401 ? 36.342 -30.936 13.360 1.00 33.81 401 CYS A C 1
ATOM 3276 O O . CYS A 1 401 ? 36.595 -30.062 14.184 1.00 33.81 401 CYS A O 1
ATOM 3278 N N . CYS A 1 402 ? 37.301 -31.618 12.731 1.00 35.94 402 CYS A N 1
ATOM 3279 C CA . CYS A 1 402 ? 38.563 -30.963 12.400 1.00 35.94 402 CYS A CA 1
ATOM 3280 C C . CYS A 1 402 ? 38.343 -30.199 11.091 1.00 35.94 402 CYS A C 1
ATOM 3282 O O . CYS A 1 402 ? 37.766 -30.745 10.155 1.00 35.94 402 CYS A O 1
ATOM 3284 N N . SER A 1 403 ? 38.830 -28.959 11.052 1.00 41.22 403 SER A N 1
ATOM 3285 C CA . SER A 1 403 ? 38.786 -27.997 9.942 1.00 41.22 403 SER A CA 1
ATOM 3286 C C . SER A 1 403 ? 37.397 -27.506 9.521 1.00 41.22 403 SER A C 1
ATOM 3288 O O . SER A 1 403 ? 36.693 -28.192 8.798 1.00 41.22 403 SER A O 1
ATOM 3290 N N . ILE A 1 404 ? 37.051 -26.287 9.941 1.00 29.72 404 ILE A N 1
ATOM 3291 C CA . ILE A 1 404 ? 36.757 -25.132 9.072 1.00 29.72 404 ILE A CA 1
ATOM 3292 C C . ILE A 1 404 ? 36.932 -23.891 9.969 1.00 29.72 404 ILE A C 1
ATOM 3294 O O . ILE A 1 404 ? 36.317 -23.806 11.032 1.00 29.72 404 ILE A O 1
ATOM 3298 N N . LEU A 1 405 ? 37.862 -23.016 9.575 1.00 28.58 405 LEU A N 1
ATOM 3299 C CA . LEU A 1 405 ? 38.156 -21.705 10.168 1.00 28.58 405 LEU A CA 1
ATOM 3300 C C . LEU A 1 405 ? 37.402 -20.631 9.384 1.00 28.58 405 LEU A C 1
ATOM 3302 O O . LEU A 1 405 ? 37.351 -20.786 8.141 1.00 28.58 405 LEU A O 1
#

Organism: NCBI:txid60492

Foldseek 3Di:
DVVVLVVLVVVQQCVQLLPDAAWDDWDWDDDPNWTWIWTWHDFLQWIKIKIWTWDWDPPDPHTHIGTFFIAIPPHLQDTHRDDVVNVVVVVVCRVDVVNNVVGHDDDPDPPLVAQAEEEEAEAQPLCLQLLQCLQAVHPPRPDDSDDDDDDDAWDKDWHDDPNHIYIYIRADGQPPVPDDPLRNLLRVLVVLLNNLNFYLAYEQGGADQCDPSSCRRVVVCCLQAPPCLVRYAYEHEQDPCQVPPVVVVVSLVVSLVPDVVSVVVPVRHHYHYAYQDDCDPPPNPVNVVRSNVRNVRVVVVSVVRDDGDDDPCSNSSNVSSSSLVSQLSSCVVVVVVVSNVSSSVVSSQSSQVSSQVSVLVVVVVVCVVCCVPFPDKDWHQQDRNVRPTDIDGDGDDPPPPDDDD